Protein 8AST (pdb70)

Radius of gyration: 26.1 Å; Cα contacts (8 Å, |Δi|>4): 1510; chains: 4; bounding box: 71×72×56 Å

Structure (mmCIF, N/CA/C/O backbone):
data_8AST
#
_entry.id   8AST
#
_cell.length_a   82.626
_cell.length_b   84.660
_cell.length_c   68.107
_cell.angle_alpha   90.00
_cell.angle_beta   90.00
_cell.angle_gamma   90.00
#
_symmetry.space_group_name_H-M   'P 21 21 2'
#
loop_
_entity.id
_entity.type
_entity.pdbx_description
1 polymer Agroavidin
2 water water
#
loop_
_atom_site.group_PDB
_atom_site.id
_atom_site.type_symbol
_atom_site.label_atom_id
_atom_site.label_alt_id
_atom_site.label_comp_id
_atom_site.label_asym_id
_atom_site.label_entity_id
_atom_site.label_seq_id
_atom_site.pdbx_PDB_ins_code
_atom_site.Cartn_x
_atom_site.Cartn_y
_atom_site.Cartn_z
_atom_site.occupancy
_atom_site.B_iso_or_equiv
_atom_site.auth_seq_id
_atom_site.auth_comp_id
_atom_site.auth_asym_id
_atom_site.auth_atom_id
_atom_site.pdbx_PDB_model_num
ATOM 1 N N . THR A 1 2 ? -19.543 8.386 -18.252 1.00 46.93 12 THR A N 1
ATOM 2 C CA . THR A 1 2 ? -19.502 9.531 -17.283 1.00 46.95 12 THR A CA 1
ATOM 3 C C . THR A 1 2 ? -18.102 10.180 -17.286 1.00 47.93 12 THR A C 1
ATOM 4 O O . THR A 1 2 ? -17.882 11.104 -18.100 1.00 45.37 12 THR A O 1
ATOM 8 N N . ASP A 1 3 ? -17.197 9.739 -16.404 1.00 45.90 13 ASP A N 1
ATOM 9 C CA . ASP A 1 3 ? -15.785 10.207 -16.349 1.00 40.87 13 ASP A CA 1
ATOM 10 C C . ASP A 1 3 ? -14.898 9.150 -17.038 1.00 41.20 13 ASP A C 1
ATOM 11 O O . ASP A 1 3 ? -15.431 8.088 -17.430 1.00 37.45 13 ASP A O 1
ATOM 16 N N . PHE A 1 4 ? -13.586 9.382 -17.145 1.00 33.55 14 PHE A N 1
ATOM 17 C CA . PHE A 1 4 ? -12.673 8.527 -17.956 1.00 31.36 14 PHE A CA 1
ATOM 18 C C . PHE A 1 4 ? -12.479 7.146 -17.347 1.00 32.78 14 PHE A C 1
ATOM 19 O O . PHE A 1 4 ? -12.293 6.175 -18.113 1.00 29.65 14 PHE A O 1
ATOM 27 N N . ASP A 1 5 ? -12.566 7.036 -16.027 1.00 34.25 15 ASP A N 1
ATOM 28 C CA . ASP A 1 5 ? -12.532 5.735 -15.319 1.00 34.39 15 ASP A CA 1
ATOM 29 C C . ASP A 1 5 ? -13.588 4.822 -15.965 1.00 34.41 15 ASP A C 1
ATOM 30 O O . ASP A 1 5 ? -13.300 3.634 -16.199 1.00 34.53 15 ASP A O 1
ATOM 35 N N . SER A 1 6 ? -14.718 5.387 -16.404 1.00 33.09 16 SER A N 1
ATOM 36 C CA . SER A 1 6 ? -15.840 4.597 -16.959 1.00 32.90 16 SER A CA 1
ATOM 37 C C . SER A 1 6 ? -15.469 4.042 -18.347 1.00 36.05 16 SER A C 1
ATOM 38 O O . SER A 1 6 ? -16.120 3.084 -18.781 1.00 38.06 16 SER A O 1
ATOM 41 N N . LEU A 1 7 ? -14.412 4.551 -18.995 1.00 29.43 17 LEU A N 1
ATOM 42 C CA . LEU A 1 7 ? -13.959 4.066 -20.331 1.00 26.60 17 LEU A CA 1
ATOM 43 C C . LEU A 1 7 ? -12.929 2.927 -20.231 1.00 26.54 17 LEU A C 1
ATOM 44 O O . LEU A 1 7 ? -12.468 2.454 -21.289 1.00 23.66 17 LEU A O 1
ATOM 49 N N A SER A 1 8 ? -12.560 2.474 -19.033 0.50 27.67 18 SER A N 1
ATOM 50 N N B SER A 1 8 ? -12.619 2.459 -19.020 0.50 25.88 18 SER A N 1
ATOM 51 C CA A SER A 1 8 ? -11.538 1.400 -18.900 0.50 29.11 18 SER A CA 1
ATOM 52 C CA B SER A 1 8 ? -11.722 1.291 -18.796 0.50 25.99 18 SER A CA 1
ATOM 53 C C A SER A 1 8 ? -12.035 0.155 -19.634 0.50 28.64 18 SER A C 1
ATOM 54 C C B SER A 1 8 ? -12.126 0.169 -19.748 0.50 26.52 18 SER A C 1
ATOM 55 O O A SER A 1 8 ? -13.192 -0.230 -19.444 0.50 28.45 18 SER A O 1
ATOM 56 O O B SER A 1 8 ? -13.321 -0.131 -19.827 0.50 25.63 18 SER A O 1
ATOM 61 N N . GLY A 1 9 ? -11.169 -0.400 -20.475 1.00 25.61 19 GLY A N 1
ATOM 62 C CA . GLY A 1 9 ? -11.474 -1.538 -21.348 1.00 24.46 19 GLY A CA 1
ATOM 63 C C . GLY A 1 9 ? -12.237 -1.163 -22.586 1.00 22.75 19 GLY A C 1
ATOM 64 O O . GLY A 1 9 ? -12.694 -2.111 -23.242 1.00 26.04 19 GLY A O 1
ATOM 65 N N . THR A 1 10 ? -12.374 0.130 -22.939 1.00 23.97 20 THR A N 1
ATOM 66 C CA . THR A 1 10 ? -13.211 0.526 -24.090 1.00 23.64 20 THR A CA 1
ATOM 67 C C . THR A 1 10 ? -12.378 1.260 -25.118 1.00 20.49 20 THR A C 1
ATOM 68 O O . THR A 1 10 ? -11.298 1.748 -24.805 1.00 20.37 20 THR A O 1
ATOM 72 N N . SER A 1 11 ? -12.882 1.191 -26.338 1.00 22.23 21 SER A N 1
ATOM 73 C CA A SER A 1 11 ? -12.378 1.960 -27.491 0.50 20.66 21 SER A CA 1
ATOM 74 C CA B SER A 1 11 ? -12.379 1.951 -27.501 0.50 22.98 21 SER A CA 1
ATOM 75 C C . SER A 1 11 ? -13.490 2.884 -27.992 1.00 22.19 21 SER A C 1
ATOM 76 O O . SER A 1 11 ? -14.583 2.400 -28.316 1.00 23.46 21 SER A O 1
ATOM 81 N N . THR A 1 12 ? -13.222 4.170 -28.038 1.00 18.87 22 THR A N 1
ATOM 82 C CA . THR A 1 12 ? -14.239 5.178 -28.413 1.00 18.02 22 THR A CA 1
ATOM 83 C C . THR A 1 12 ? -13.673 6.152 -29.431 1.00 18.80 22 THR A C 1
ATOM 84 O O . THR A 1 12 ? -12.448 6.473 -29.368 1.00 19.87 22 THR A O 1
ATOM 88 N N . THR A 1 13 ? -14.552 6.755 -30.210 1.00 16.96 23 THR A N 1
ATOM 89 C CA . THR A 1 13 ? -14.171 7.705 -31.273 1.00 20.11 23 THR A CA 1
ATOM 90 C C . THR A 1 13 ? -14.709 9.084 -30.919 1.00 21.02 23 THR A C 1
ATOM 91 O O . THR A 1 13 ? -15.860 9.153 -30.467 1.00 20.06 23 THR A O 1
ATOM 95 N N . TRP A 1 14 ? -13.907 10.130 -31.166 1.00 18.76 24 TRP A N 1
ATOM 96 C CA . TRP A 1 14 ? -14.190 11.526 -30.811 1.00 17.02 24 TRP A CA 1
ATOM 97 C C . TRP A 1 14 ? -13.829 12.374 -32.017 1.00 20.18 24 TRP A C 1
ATOM 98 O O . TRP A 1 14 ? -12.809 12.092 -32.686 1.00 19.59 24 TRP A O 1
ATOM 109 N N . VAL A 1 15 ? -14.607 13.411 -32.272 1.00 16.33 25 VAL A N 1
ATOM 110 C CA . VAL A 1 15 ? -14.372 14.313 -33.416 1.00 19.98 25 VAL A CA 1
ATOM 111 C C . VAL A 1 15 ? -14.323 15.736 -32.879 1.00 18.91 25 VAL A C 1
ATOM 112 O O . VAL A 1 15 ? -15.218 16.114 -32.102 1.00 18.98 25 VAL A O 1
ATOM 116 N N . ASN A 1 16 ? -13.341 16.530 -33.299 1.00 17.17 26 ASN A N 1
ATOM 117 C CA . ASN A 1 16 ? -13.226 17.927 -32.822 1.00 18.79 26 ASN A CA 1
ATOM 118 C C . ASN A 1 16 ? -13.909 18.892 -33.798 1.00 19.85 26 ASN A C 1
ATOM 119 O O . ASN A 1 16 ? -14.489 18.450 -34.843 1.00 19.56 26 ASN A O 1
ATOM 124 N N . GLU A 1 17 ? -13.864 20.178 -33.469 1.00 21.93 27 GLU A N 1
ATOM 125 C CA . GLU A 1 17 ? -14.642 21.205 -34.206 1.00 23.00 27 GLU A CA 1
ATOM 126 C C . GLU A 1 17 ? -14.056 21.430 -35.600 1.00 26.86 27 GLU A C 1
ATOM 127 O O . GLU A 1 17 ? -14.739 22.104 -36.405 1.00 28.70 27 GLU A O 1
ATOM 133 N N . LEU A 1 18 ? -12.844 20.945 -35.872 1.00 24.17 28 LEU A N 1
ATOM 134 C CA . LEU A 1 18 ? -12.141 21.076 -37.180 1.00 26.22 28 LEU A CA 1
ATOM 135 C C . LEU A 1 18 ? -12.420 19.836 -38.040 1.00 26.10 28 LEU A C 1
ATOM 136 O O . LEU A 1 18 ? -11.895 19.792 -39.179 1.00 29.70 28 LEU A O 1
ATOM 141 N N . GLY A 1 19 ? -13.132 18.847 -37.497 1.00 21.07 29 GLY A N 1
ATOM 142 C CA . GLY A 1 19 ? -13.436 17.561 -38.150 1.00 20.77 29 GLY A CA 1
ATOM 143 C C . GLY A 1 19 ? -12.256 16.601 -38.129 1.00 21.10 29 GLY A C 1
ATOM 144 O O . GLY A 1 19 ? -12.231 15.671 -38.940 1.00 22.27 29 GLY A O 1
ATOM 145 N N . SER A 1 20 ? -11.330 16.773 -37.184 1.00 18.64 30 SER A N 1
ATOM 146 C CA . SER A 1 20 ? -10.235 15.796 -36.981 1.00 18.43 30 SER A CA 1
ATOM 147 C C . SER A 1 20 ? -10.759 14.746 -36.017 1.00 18.15 30 SER A C 1
ATOM 148 O O . SER A 1 20 ? -11.723 15.044 -35.232 1.00 19.93 30 SER A O 1
ATOM 151 N N . VAL A 1 21 ? -10.193 13.554 -36.088 1.00 16.81 31 VAL A N 1
ATOM 152 C CA . VAL A 1 21 ? -10.803 12.387 -35.410 1.00 18.26 31 VAL A CA 1
ATOM 153 C C . VAL A 1 21 ? -9.744 11.735 -34.551 1.00 17.71 31 VAL A C 1
ATOM 154 O O . VAL A 1 21 ? -8.598 11.602 -34.985 1.00 21.07 31 VAL A O 1
ATOM 158 N N . MET A 1 22 ? -10.139 11.261 -33.401 1.00 17.31 32 MET A N 1
ATOM 159 C CA . MET A 1 22 ? -9.277 10.341 -32.642 1.00 17.24 32 MET A CA 1
ATOM 160 C C . MET A 1 22 ? -10.063 9.167 -32.103 1.00 17.79 32 MET A C 1
ATOM 161 O O . MET A 1 22 ? -11.258 9.245 -31.800 1.00 19.37 32 MET A O 1
ATOM 166 N N . THR A 1 23 ? -9.356 8.065 -31.948 1.00 18.84 33 THR A N 1
ATOM 167 C CA . THR A 1 23 ? -9.883 6.859 -31.303 1.00 19.47 33 THR A CA 1
ATOM 168 C C . THR A 1 23 ? -9.044 6.632 -30.083 1.00 22.82 33 THR A C 1
ATOM 169 O O . THR A 1 23 ? -7.805 6.649 -30.237 1.00 26.72 33 THR A O 1
ATOM 173 N N . ILE A 1 24 ? -9.683 6.520 -28.937 1.00 19.45 34 ILE A N 1
ATOM 174 C CA . ILE A 1 24 ? -8.879 6.296 -27.711 1.00 22.61 34 ILE A CA 1
ATOM 175 C C . ILE A 1 24 ? -9.299 4.981 -27.082 1.00 21.94 34 ILE A C 1
ATOM 176 O O . ILE A 1 24 ? -10.514 4.715 -26.923 1.00 19.80 34 ILE A O 1
ATOM 181 N N . ASP A 1 25 ? -8.286 4.195 -26.718 1.00 21.56 35 ASP A N 1
ATOM 182 C CA . ASP A 1 25 ? -8.396 2.890 -26.044 1.00 23.30 35 ASP A CA 1
ATOM 183 C C . ASP A 1 25 ? -7.886 3.169 -24.635 1.00 20.49 35 ASP A C 1
ATOM 184 O O . ASP A 1 25 ? -6.726 3.635 -24.489 1.00 18.99 35 ASP A O 1
ATOM 189 N N . VAL A 1 26 ? -8.711 3.014 -23.621 1.00 19.57 36 VAL A N 1
ATOM 190 C CA . VAL A 1 26 ? -8.296 3.226 -22.209 1.00 20.71 36 VAL A CA 1
ATOM 191 C C . VAL A 1 26 ? -8.107 1.845 -21.576 1.00 22.28 36 VAL A C 1
ATOM 192 O O . VAL A 1 26 ? -9.050 1.016 -21.611 1.00 22.78 36 VAL A O 1
ATOM 196 N N . ASP A 1 27 ? -6.919 1.563 -21.074 1.00 19.52 37 ASP A N 1
ATOM 197 C CA . ASP A 1 27 ? -6.635 0.228 -20.479 1.00 20.98 37 ASP A CA 1
ATOM 198 C C . ASP A 1 27 ? -7.091 0.263 -19.027 1.00 21.33 37 ASP A C 1
ATOM 199 O O . ASP A 1 27 ? -7.732 1.256 -18.545 1.00 22.36 37 ASP A O 1
ATOM 204 N N . ARG A 1 28 ? -6.904 -0.855 -18.354 1.00 20.18 38 ARG A N 1
ATOM 205 C CA . ARG A 1 28 ? -7.521 -1.062 -17.039 1.00 22.98 38 ARG A CA 1
ATOM 206 C C . ARG A 1 28 ? -6.875 -0.156 -15.981 1.00 21.86 38 ARG A C 1
ATOM 207 O O . ARG A 1 28 ? -7.502 0.045 -14.924 1.00 25.94 38 ARG A O 1
ATOM 215 N N . LYS A 1 29 ? -5.708 0.411 -16.274 1.00 24.01 39 LYS A N 1
ATOM 216 C CA . LYS A 1 29 ? -4.938 1.288 -15.354 1.00 23.69 39 LYS A CA 1
ATOM 217 C C . LYS A 1 29 ? -5.012 2.759 -15.811 1.00 20.93 39 LYS A C 1
ATOM 218 O O . LYS A 1 29 ? -4.275 3.548 -15.260 1.00 22.72 39 LYS A O 1
ATOM 224 N N . GLY A 1 30 ? -5.796 3.091 -16.832 1.00 19.07 40 GLY A N 1
ATOM 225 C CA . GLY A 1 30 ? -5.954 4.468 -17.341 1.00 19.60 40 GLY A CA 1
ATOM 226 C C . GLY A 1 30 ? -4.942 4.843 -18.409 1.00 20.65 40 GLY A C 1
ATOM 227 O O . GLY A 1 30 ? -4.912 6.019 -18.814 1.00 19.10 40 GLY A O 1
ATOM 228 N N . GLY A 1 31 ? -4.075 3.917 -18.835 1.00 19.76 41 GLY A N 1
ATOM 229 C CA . GLY A 1 31 ? -3.252 4.188 -20.022 1.00 17.73 41 GLY A CA 1
ATOM 230 C C . GLY A 1 31 ? -4.107 4.422 -21.239 1.00 18.03 41 GLY A C 1
ATOM 231 O O . GLY A 1 31 ? -5.124 3.706 -21.455 1.00 18.89 41 GLY A O 1
ATOM 232 N N . VAL A 1 32 ? -3.671 5.363 -22.056 1.00 16.35 42 VAL A N 1
ATOM 233 C CA . VAL A 1 32 ? -4.438 5.745 -23.270 1.00 17.34 42 VAL A CA 1
ATOM 234 C C . VAL A 1 32 ? -3.539 5.444 -24.454 1.00 15.01 42 VAL A C 1
ATOM 235 O O . VAL A 1 32 ? -2.365 5.897 -24.446 1.00 16.79 42 VAL A O 1
ATOM 239 N N . THR A 1 33 ? -4.085 4.717 -25.419 1.00 16.01 43 THR A N 1
ATOM 240 C CA . THR A 1 33 ? -3.455 4.536 -26.745 1.00 16.48 43 THR A CA 1
ATOM 241 C C . THR A 1 33 ? -4.542 4.747 -27.794 1.00 18.41 43 THR A C 1
ATOM 242 O O . THR A 1 33 ? -5.710 4.853 -27.422 1.00 19.23 43 THR A O 1
ATOM 246 N N . GLY A 1 34 ? -4.151 4.906 -29.030 1.00 17.15 44 GLY A N 1
ATOM 247 C CA . GLY A 1 34 ? -5.119 4.985 -30.131 1.00 16.83 44 GLY A CA 1
ATOM 248 C C . GLY A 1 34 ? -4.482 5.719 -31.286 1.00 16.13 44 GLY A C 1
ATOM 249 O O . GLY A 1 34 ? -3.228 5.695 -31.428 1.00 15.65 44 GLY A O 1
ATOM 250 N N . TYR A 1 35 ? -5.321 6.320 -32.107 1.00 15.81 45 TYR A N 1
ATOM 251 C CA . TYR A 1 35 ? -4.887 6.987 -33.336 1.00 15.44 45 TYR A CA 1
ATOM 252 C C . TYR A 1 35 ? -5.543 8.351 -33.437 1.00 14.57 45 TYR A C 1
ATOM 253 O O . TYR A 1 35 ? -6.724 8.531 -33.020 1.00 17.29 45 TYR A O 1
ATOM 262 N N . TYR A 1 36 ? -4.840 9.262 -34.074 1.00 13.30 46 TYR A N 1
ATOM 263 C CA . TYR A 1 36 ? -5.332 10.622 -34.391 1.00 14.40 46 TYR A CA 1
ATOM 264 C C . TYR A 1 36 ? -5.235 10.812 -35.895 1.00 15.08 46 TYR A C 1
ATOM 265 O O . TYR A 1 36 ? -4.245 10.347 -36.501 1.00 14.66 46 TYR A O 1
ATOM 274 N N . VAL A 1 37 ? -6.264 11.388 -36.483 1.00 15.57 47 VAL A N 1
ATOM 275 C CA . VAL A 1 37 ? -6.284 11.704 -37.936 1.00 16.67 47 VAL A CA 1
ATOM 276 C C . VAL A 1 37 ? -6.548 13.198 -38.076 1.00 19.61 47 VAL A C 1
ATOM 277 O O . VAL A 1 37 ? -7.608 13.670 -37.658 1.00 17.64 47 VAL A O 1
ATOM 281 N N . ASN A 1 38 ? -5.565 13.937 -38.565 1.00 18.77 48 ASN A N 1
ATOM 282 C CA . ASN A 1 38 ? -5.658 15.373 -38.868 1.00 21.32 48 ASN A CA 1
ATOM 283 C C . ASN A 1 38 ? -6.414 15.485 -40.195 1.00 21.88 48 ASN A C 1
ATOM 284 O O . ASN A 1 38 ? -5.942 14.940 -41.212 1.00 20.95 48 ASN A O 1
ATOM 289 N N . ASN A 1 39 ? -7.593 16.117 -40.168 1.00 25.59 49 ASN A N 1
ATOM 290 C CA . ASN A 1 39 ? -8.386 16.320 -41.402 1.00 28.87 49 ASN A CA 1
ATOM 291 C C . ASN A 1 39 ? -8.408 17.809 -41.792 1.00 36.12 49 ASN A C 1
ATOM 292 O O . ASN A 1 39 ? -9.085 18.106 -42.804 1.00 38.29 49 ASN A O 1
ATOM 297 N N . ALA A 1 40 ? -7.723 18.694 -41.051 1.00 38.82 50 ALA A N 1
ATOM 298 C CA . ALA A 1 40 ? -7.839 20.177 -41.198 1.00 43.76 50 ALA A CA 1
ATOM 299 C C . ALA A 1 40 ? -7.410 20.633 -42.600 1.00 44.57 50 ALA A C 1
ATOM 300 O O . ALA A 1 40 ? -6.415 20.080 -43.134 1.00 48.24 50 ALA A O 1
ATOM 302 N N . GLY A 1 42 ? -5.859 22.237 -45.484 1.00 38.08 52 GLY A N 1
ATOM 303 C CA . GLY A 1 42 ? -5.179 23.236 -44.636 1.00 44.50 52 GLY A CA 1
ATOM 304 C C . GLY A 1 42 ? -3.717 22.878 -44.384 1.00 47.47 52 GLY A C 1
ATOM 305 O O . GLY A 1 42 ? -2.831 23.696 -44.724 1.00 53.41 52 GLY A O 1
ATOM 306 N N . THR A 1 43 ? -3.466 21.674 -43.855 1.00 47.09 53 THR A N 1
ATOM 307 C CA . THR A 1 43 ? -2.260 21.292 -43.062 1.00 38.34 53 THR A CA 1
ATOM 308 C C . THR A 1 43 ? -1.506 20.133 -43.735 1.00 36.74 53 THR A C 1
ATOM 309 O O . THR A 1 43 ? -2.054 19.511 -44.660 1.00 35.62 53 THR A O 1
ATOM 313 N N . GLY A 1 44 ? -0.270 19.854 -43.295 1.00 32.93 54 GLY A N 1
ATOM 314 C CA . GLY A 1 44 ? 0.459 18.624 -43.650 1.00 29.89 54 GLY A CA 1
ATOM 315 C C . GLY A 1 44 ? -0.018 17.447 -42.792 1.00 25.08 54 GLY A C 1
ATOM 316 O O . GLY A 1 44 ? -0.716 17.692 -41.817 1.00 25.14 54 GLY A O 1
ATOM 317 N N . CYS A 1 45 ? 0.395 16.231 -43.115 1.00 24.30 55 CYS A N 1
ATOM 318 C CA . CYS A 1 45 ? 0.154 15.015 -42.297 1.00 23.24 55 CYS A CA 1
ATOM 319 C C . CYS A 1 45 ? -1.358 14.817 -42.128 1.00 25.57 55 CYS A C 1
ATOM 320 O O . CYS A 1 45 ? -1.866 14.610 -41.010 1.00 21.72 55 CYS A O 1
ATOM 323 N N . ARG A 1 46 ? -2.066 14.864 -43.251 1.00 28.77 56 ARG A N 1
ATOM 324 C CA . ARG A 1 46 ? -3.544 14.945 -43.269 1.00 29.32 56 ARG A CA 1
ATOM 325 C C . ARG A 1 46 ? -4.085 13.641 -43.829 1.00 27.51 56 ARG A C 1
ATOM 326 O O . ARG A 1 46 ? -3.488 13.084 -44.780 1.00 26.76 56 ARG A O 1
ATOM 334 N N . GLY A 1 47 ? -5.114 13.093 -43.184 1.00 25.19 57 GLY A N 1
ATOM 335 C CA . GLY A 1 47 ? -5.825 11.879 -43.642 1.00 25.65 57 GLY A CA 1
ATOM 336 C C . GLY A 1 47 ? -5.105 10.574 -43.365 1.00 24.46 57 GLY A C 1
ATOM 337 O O . GLY A 1 47 ? -5.453 9.564 -43.990 1.00 28.82 57 GLY A O 1
ATOM 338 N N . LEU A 1 48 ? -4.076 10.565 -42.514 1.00 20.08 58 LEU A N 1
ATOM 339 C CA . LEU A 1 48 ? -3.302 9.349 -42.197 1.00 22.48 58 LEU A CA 1
ATOM 340 C C . LEU A 1 48 ? -3.361 9.167 -40.696 1.00 18.77 58 LEU A C 1
ATOM 341 O O . LEU A 1 48 ? -3.122 10.120 -39.953 1.00 18.52 58 LEU A O 1
ATOM 346 N N . PRO A 1 49 ? -3.596 7.963 -40.181 1.00 18.86 59 PRO A N 1
ATOM 347 C CA . PRO A 1 49 ? -3.483 7.784 -38.734 1.00 18.40 59 PRO A CA 1
ATOM 348 C C . PRO A 1 49 ? -2.058 8.044 -38.209 1.00 18.82 59 PRO A C 1
ATOM 349 O O . PRO A 1 49 ? -1.098 7.555 -38.820 1.00 18.80 59 PRO A O 1
ATOM 353 N N . TYR A 1 50 ? -1.982 8.762 -37.088 1.00 15.89 60 TYR A N 1
ATOM 354 C CA . TYR A 1 50 ? -0.775 8.878 -36.231 1.00 16.69 60 TYR A CA 1
ATOM 355 C C . TYR A 1 50 ? -1.095 8.255 -34.879 1.00 16.24 60 TYR A C 1
ATOM 356 O O . TYR A 1 50 ? -2.174 8.356 -34.354 1.00 15.65 60 TYR A O 1
ATOM 365 N N . ASP A 1 51 ? -0.129 7.590 -34.289 1.00 16.71 61 ASP A N 1
ATOM 366 C CA . ASP A 1 51 ? -0.321 7.036 -32.944 1.00 17.06 61 ASP A CA 1
ATOM 367 C C . ASP A 1 51 ? -0.446 8.176 -31.933 1.00 16.05 61 ASP A C 1
ATOM 368 O O . ASP A 1 51 ? 0.293 9.218 -31.999 1.00 16.69 61 ASP A O 1
ATOM 373 N N . LEU A 1 52 ? -1.324 7.958 -30.989 1.00 16.92 62 LEU A N 1
ATOM 374 C CA . LEU A 1 52 ? -1.458 8.845 -29.822 1.00 16.16 62 LEU A CA 1
ATOM 375 C C . LEU A 1 52 ? -1.286 8.020 -28.576 1.00 16.58 62 LEU A C 1
ATOM 376 O O . LEU A 1 52 ? -1.630 6.820 -28.547 1.00 16.87 62 LEU A O 1
ATOM 381 N N . SER A 1 53 ? -0.738 8.665 -27.567 1.00 16.43 63 SER A N 1
ATOM 382 C CA . SER A 1 53 ? -0.572 7.995 -26.270 1.00 17.03 63 SER A CA 1
ATOM 383 C C . SER A 1 53 ? -0.754 9.000 -25.123 1.00 16.24 63 SER A C 1
ATOM 384 O O . SER A 1 53 ? -0.538 10.206 -25.295 1.00 16.54 63 SER A O 1
ATOM 387 N N . GLY A 1 54 ? -1.151 8.492 -23.961 1.00 15.47 64 GLY A N 1
ATOM 388 C CA . GLY A 1 54 ? -1.357 9.374 -22.817 1.00 17.12 64 GLY A CA 1
ATOM 389 C C . GLY A 1 54 ? -1.915 8.617 -21.648 1.00 16.24 64 GLY A C 1
ATOM 390 O O . GLY A 1 54 ? -1.634 7.435 -21.519 1.00 14.97 64 GLY A O 1
ATOM 391 N N . HIS A 1 55 ? -2.706 9.290 -20.827 1.00 15.97 65 HIS A N 1
ATOM 392 C CA . HIS A 1 55 ? -3.270 8.689 -19.619 1.00 16.70 65 HIS A CA 1
ATOM 393 C C . HIS A 1 55 ? -4.487 9.488 -19.188 1.00 17.03 65 HIS A C 1
ATOM 394 O O . HIS A 1 55 ? -4.588 10.618 -19.532 1.00 15.93 65 HIS A O 1
ATOM 401 N N . ALA A 1 56 ? -5.407 8.821 -18.513 1.00 16.76 66 ALA A N 1
ATOM 402 C CA . ALA A 1 56 ? -6.697 9.405 -18.100 1.00 17.87 66 ALA A CA 1
ATOM 403 C C . ALA A 1 56 ? -6.973 8.914 -16.684 1.00 20.13 66 ALA A C 1
ATOM 404 O O . ALA A 1 56 ? -6.669 7.777 -16.337 1.00 18.98 66 ALA A O 1
ATOM 406 N N . HIS A 1 57 ? -7.579 9.765 -15.890 1.00 17.68 67 HIS A N 1
ATOM 407 C CA . HIS A 1 57 ? -7.954 9.389 -14.510 1.00 18.83 67 HIS A CA 1
ATOM 408 C C . HIS A 1 57 ? -9.065 10.342 -14.087 1.00 19.13 67 HIS A C 1
ATOM 409 O O . HIS A 1 57 ? -8.911 11.577 -14.261 1.00 17.14 67 HIS A O 1
ATOM 416 N N . GLY A 1 58 ? -10.127 9.793 -13.499 1.00 20.19 68 GLY A N 1
ATOM 417 C CA . GLY A 1 58 ? -11.208 10.675 -13.031 1.00 20.73 68 GLY A CA 1
ATOM 418 C C . GLY A 1 58 ? -11.771 11.461 -14.203 1.00 22.55 68 GLY A C 1
ATOM 419 O O . GLY A 1 58 ? -12.164 10.826 -15.173 1.00 22.24 68 GLY A O 1
ATOM 420 N N . SER A 1 59 ? -11.797 12.788 -14.137 1.00 20.92 69 SER A N 1
ATOM 421 C CA . SER A 1 59 ? -12.445 13.589 -15.208 1.00 22.37 69 SER A CA 1
ATOM 422 C C . SER A 1 59 ? -11.371 14.228 -16.086 1.00 19.80 69 SER A C 1
ATOM 423 O O . SER A 1 59 ? -11.747 15.090 -16.903 1.00 20.41 69 SER A O 1
ATOM 426 N N . THR A 1 60 ? -10.088 13.837 -15.969 1.00 19.07 70 THR A N 1
ATOM 427 C CA . THR A 1 60 ? -9.063 14.538 -16.787 1.00 17.46 70 THR A CA 1
ATOM 428 C C . THR A 1 60 ? -8.251 13.519 -17.593 1.00 17.62 70 THR A C 1
ATOM 429 O O . THR A 1 60 ? -8.225 12.316 -17.272 1.00 17.00 70 THR A O 1
ATOM 433 N N . ILE A 1 61 ? -7.748 14.037 -18.693 1.00 17.39 71 ILE A N 1
ATOM 434 C CA . ILE A 1 61 ? -6.984 13.208 -19.670 1.00 17.04 71 ILE A CA 1
ATOM 435 C C . ILE A 1 61 ? -5.857 14.048 -20.231 1.00 15.80 71 ILE A C 1
ATOM 436 O O . ILE A 1 61 ? -5.998 15.257 -20.374 1.00 16.53 71 ILE A O 1
ATOM 441 N N . ALA A 1 62 ? -4.756 13.415 -20.628 1.00 16.07 72 ALA A N 1
ATOM 442 C CA . ALA A 1 62 ? -3.676 14.115 -21.341 1.00 16.08 72 ALA A CA 1
ATOM 443 C C . ALA A 1 62 ? -3.128 13.155 -22.368 1.00 15.98 72 ALA A C 1
ATOM 444 O O . ALA A 1 62 ? -2.996 11.958 -22.045 1.00 17.75 72 ALA A O 1
ATOM 446 N N . PHE A 1 63 ? -2.852 13.644 -23.562 1.00 15.38 73 PHE A N 1
ATOM 447 C CA . PHE A 1 63 ? -2.381 12.727 -24.618 1.00 15.43 73 PHE A CA 1
ATOM 448 C C . PHE A 1 63 ? -1.597 13.542 -25.613 1.00 15.22 73 PHE A C 1
ATOM 449 O O . PHE A 1 63 ? -1.673 14.777 -25.664 1.00 16.70 73 PHE A O 1
ATOM 457 N N A SER A 1 64 ? -0.809 12.855 -26.421 0.50 14.66 74 SER A N 1
ATOM 458 N N B SER A 1 64 ? -0.800 12.829 -26.409 0.50 16.40 74 SER A N 1
ATOM 459 C CA A SER A 1 64 ? 0.030 13.561 -27.407 0.50 14.65 74 SER A CA 1
ATOM 460 C CA B SER A 1 64 ? 0.236 13.413 -27.296 0.50 17.50 74 SER A CA 1
ATOM 461 C C A SER A 1 64 ? 0.192 12.742 -28.670 0.50 15.39 74 SER A C 1
ATOM 462 C C B SER A 1 64 ? 0.219 12.723 -28.660 0.50 16.96 74 SER A C 1
ATOM 463 O O A SER A 1 64 ? 0.020 11.519 -28.642 0.50 15.29 74 SER A O 1
ATOM 464 O O B SER A 1 64 ? -0.097 11.531 -28.713 0.50 16.50 74 SER A O 1
ATOM 469 N N . VAL A 1 65 ? 0.576 13.465 -29.711 1.00 16.10 75 VAL A N 1
ATOM 470 C CA . VAL A 1 65 ? 0.834 12.905 -31.042 1.00 16.45 75 VAL A CA 1
ATOM 471 C C . VAL A 1 65 ? 2.131 13.521 -31.536 1.00 16.63 75 VAL A C 1
ATOM 472 O O . VAL A 1 65 ? 2.212 14.778 -31.566 1.00 17.94 75 VAL A O 1
ATOM 476 N N . VAL A 1 66 ? 3.080 12.670 -31.969 1.00 14.60 76 VAL A N 1
ATOM 477 C CA . VAL A 1 66 ? 4.274 13.163 -32.697 1.00 16.06 76 VAL A CA 1
ATOM 478 C C . VAL A 1 66 ? 3.971 12.918 -34.170 1.00 15.96 76 VAL A C 1
ATOM 479 O O . VAL A 1 66 ? 3.483 11.838 -34.465 1.00 15.67 76 VAL A O 1
ATOM 483 N N . TRP A 1 67 ? 4.077 13.939 -35.010 1.00 15.69 77 TRP A N 1
ATOM 484 C CA . TRP A 1 67 ? 3.579 13.881 -36.398 1.00 15.74 77 TRP A CA 1
ATOM 485 C C . TRP A 1 67 ? 4.613 13.223 -37.315 1.00 16.88 77 TRP A C 1
ATOM 486 O O . TRP A 1 67 ? 5.105 13.874 -38.238 1.00 18.06 77 TRP A O 1
ATOM 497 N N . SER A 1 68 ? 4.937 11.995 -36.996 1.00 16.89 78 SER A N 1
ATOM 498 C CA . SER A 1 68 ? 5.791 11.105 -37.831 1.00 17.85 78 SER A CA 1
ATOM 499 C C . SER A 1 68 ? 5.245 9.698 -37.683 1.00 16.86 78 SER A C 1
ATOM 500 O O . SER A 1 68 ? 5.181 9.190 -36.548 1.00 21.09 78 SER A O 1
ATOM 503 N N . ASN A 1 69 ? 4.861 9.050 -38.769 1.00 17.41 79 ASN A N 1
ATOM 504 C CA . ASN A 1 69 ? 4.246 7.711 -38.688 1.00 18.67 79 ASN A CA 1
ATOM 505 C C . ASN A 1 69 ? 4.930 6.760 -39.679 1.00 17.54 79 ASN A C 1
ATOM 506 O O . ASN A 1 69 ? 4.356 5.717 -39.955 1.00 20.04 79 ASN A O 1
ATOM 511 N N . GLY A 1 70 ? 6.074 7.170 -40.208 1.00 19.33 80 GLY A N 1
ATOM 512 C CA . GLY A 1 70 ? 6.808 6.378 -41.210 1.00 20.12 80 GLY A CA 1
ATOM 513 C C . GLY A 1 70 ? 6.280 6.547 -42.617 1.00 21.02 80 GLY A C 1
ATOM 514 O O . GLY A 1 70 ? 6.896 5.984 -43.540 1.00 20.01 80 GLY A O 1
ATOM 515 N N . ILE A 1 71 ? 5.251 7.379 -42.808 1.00 20.26 81 ILE A N 1
ATOM 516 C CA . ILE A 1 71 ? 4.679 7.766 -44.125 1.00 21.97 81 ILE A CA 1
ATOM 517 C C . ILE A 1 71 ? 4.883 9.258 -44.368 1.00 24.20 81 ILE A C 1
ATOM 518 O O . ILE A 1 71 ? 5.384 9.616 -45.450 1.00 26.69 81 ILE A O 1
ATOM 523 N N . ALA A 1 72 ? 4.411 10.141 -43.463 1.00 20.32 82 ALA A N 1
ATOM 524 C CA . ALA A 1 72 ? 4.632 11.589 -43.609 1.00 20.03 82 ALA A CA 1
ATOM 525 C C . ALA A 1 72 ? 5.100 12.133 -42.257 1.00 21.24 82 ALA A C 1
ATOM 526 O O . ALA A 1 72 ? 4.497 11.794 -41.250 1.00 20.39 82 ALA A O 1
ATOM 528 N N . ASP A 1 73 ? 6.088 13.004 -42.294 1.00 20.29 83 ASP A N 1
ATOM 529 C CA . ASP A 1 73 ? 6.720 13.648 -41.127 1.00 19.97 83 ASP A CA 1
ATOM 530 C C . ASP A 1 73 ? 6.486 15.146 -41.246 1.00 21.52 83 ASP A C 1
ATOM 531 O O . ASP A 1 73 ? 6.931 15.765 -42.231 1.00 22.77 83 ASP A O 1
ATOM 536 N N . CYS A 1 74 ? 5.816 15.753 -40.279 1.00 21.31 84 CYS A N 1
ATOM 537 C CA . CYS A 1 74 ? 5.590 17.209 -40.278 1.00 21.89 84 CYS A CA 1
ATOM 538 C C . CYS A 1 74 ? 6.511 17.889 -39.247 1.00 20.74 84 CYS A C 1
ATOM 539 O O . CYS A 1 74 ? 6.254 19.065 -38.982 1.00 22.36 84 CYS A O 1
ATOM 542 N N . ARG A 1 75 ? 7.506 17.183 -38.719 1.00 20.88 85 ARG A N 1
ATOM 543 C CA . ARG A 1 75 ? 8.555 17.780 -37.844 1.00 22.28 85 ARG A CA 1
ATOM 544 C C . ARG A 1 75 ? 7.858 18.556 -36.721 1.00 22.02 85 ARG A C 1
ATOM 545 O O . ARG A 1 75 ? 8.204 19.736 -36.414 1.00 20.73 85 ARG A O 1
ATOM 553 N N . SER A 1 76 ? 6.890 17.929 -36.084 1.00 19.06 86 SER A N 1
ATOM 554 C CA . SER A 1 76 ? 6.081 18.598 -35.060 1.00 20.11 86 SER A CA 1
ATOM 555 C C . SER A 1 76 ? 5.519 17.572 -34.073 1.00 18.43 86 SER A C 1
ATOM 556 O O . SER A 1 76 ? 5.529 16.363 -34.360 1.00 18.30 86 SER A O 1
ATOM 559 N N . ALA A 1 77 ? 5.037 18.080 -32.947 1.00 17.85 87 ALA A N 1
ATOM 560 C CA . ALA A 1 77 ? 4.404 17.302 -31.874 1.00 17.00 87 ALA A CA 1
ATOM 561 C C . ALA A 1 77 ? 3.294 18.136 -31.261 1.00 16.74 87 ALA A C 1
ATOM 562 O O . ALA A 1 77 ? 3.443 19.354 -31.061 1.00 18.09 87 ALA A O 1
ATOM 564 N N . THR A 1 78 ? 2.176 17.508 -30.992 1.00 15.66 88 THR A N 1
ATOM 565 C CA . THR A 1 78 ? 1.058 18.194 -30.340 1.00 15.58 88 THR A CA 1
ATOM 566 C C . THR A 1 78 ? 0.709 17.465 -29.074 1.00 16.07 88 THR A C 1
ATOM 567 O O . THR A 1 78 ? 0.631 16.239 -29.057 1.00 16.28 88 THR A O 1
ATOM 571 N N A SER A 1 79 ? 0.454 18.220 -28.012 0.50 15.77 89 SER A N 1
ATOM 572 N N B SER A 1 79 ? 0.385 18.222 -28.024 0.50 16.94 89 SER A N 1
ATOM 573 C CA A SER A 1 79 ? -0.039 17.653 -26.748 0.50 15.99 89 SER A CA 1
ATOM 574 C CA B SER A 1 79 ? 0.015 17.680 -26.701 0.50 18.14 89 SER A CA 1
ATOM 575 C C A SER A 1 79 ? -1.373 18.322 -26.422 0.50 15.05 89 SER A C 1
ATOM 576 C C B SER A 1 79 ? -1.278 18.345 -26.229 0.50 16.70 89 SER A C 1
ATOM 577 O O A SER A 1 79 ? -1.586 19.492 -26.803 0.50 15.46 89 SER A O 1
ATOM 578 O O B SER A 1 79 ? -1.319 19.580 -26.211 0.50 19.59 89 SER A O 1
ATOM 583 N N . TRP A 1 80 ? -2.266 17.533 -25.845 1.00 15.45 90 TRP A N 1
ATOM 584 C CA . TRP A 1 80 ? -3.566 17.979 -25.333 1.00 15.10 90 TRP A CA 1
ATOM 585 C C . TRP A 1 80 ? -3.709 17.616 -23.872 1.00 14.92 90 TRP A C 1
ATOM 586 O O . TRP A 1 80 ? -3.280 16.546 -23.423 1.00 15.24 90 TRP A O 1
ATOM 597 N N . ALA A 1 81 ? -4.370 18.509 -23.119 1.00 14.79 91 ALA A N 1
ATOM 598 C CA . ALA A 1 81 ? -4.823 18.167 -21.759 1.00 15.00 91 ALA A CA 1
ATOM 599 C C . ALA A 1 81 ? -6.268 18.634 -21.668 1.00 16.77 91 ALA A C 1
ATOM 600 O O . ALA A 1 81 ? -6.577 19.715 -22.207 1.00 17.20 91 ALA A O 1
ATOM 602 N N . GLY A 1 82 ? -7.120 17.830 -21.066 1.00 16.68 92 GLY A N 1
ATOM 603 C CA . GLY A 1 82 ? -8.541 18.209 -21.042 1.00 19.22 92 GLY A CA 1
ATOM 604 C C . GLY A 1 82 ? -9.334 17.559 -19.949 1.00 17.43 92 GLY A C 1
ATOM 605 O O . GLY A 1 82 ? -8.797 16.756 -19.158 1.00 17.02 92 GLY A O 1
ATOM 606 N N . TYR A 1 83 ? -10.599 17.966 -19.867 1.00 18.01 93 TYR A N 1
ATOM 607 C CA . TYR A 1 83 ? -11.560 17.464 -18.883 1.00 19.83 93 TYR A CA 1
ATOM 608 C C . TYR A 1 83 ? -12.803 17.035 -19.654 1.00 17.28 93 TYR A C 1
ATOM 609 O O . TYR A 1 83 ? -13.170 17.624 -20.665 1.00 17.43 93 TYR A O 1
ATOM 618 N N . ALA A 1 84 ? -13.471 16.039 -19.113 1.00 17.03 94 ALA A N 1
ATOM 619 C CA . ALA A 1 84 ? -14.748 15.510 -19.621 1.00 19.05 94 ALA A CA 1
ATOM 620 C C . ALA A 1 84 ? -15.858 16.436 -19.127 1.00 20.73 94 ALA A C 1
ATOM 621 O O . ALA A 1 84 ? -15.788 16.863 -17.970 1.00 24.11 94 ALA A O 1
ATOM 623 N N . ARG A 1 85 ? -16.792 16.756 -19.992 1.00 21.77 95 ARG A N 1
ATOM 624 C CA . ARG A 1 85 ? -17.932 17.625 -19.603 1.00 26.25 95 ARG A CA 1
ATOM 625 C C . ARG A 1 85 ? -19.192 16.970 -20.144 1.00 26.60 95 ARG A C 1
ATOM 6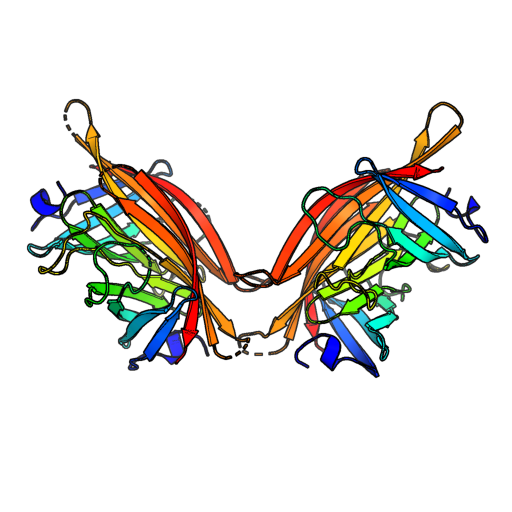26 O O . ARG A 1 85 ? -19.187 16.489 -21.266 1.00 25.13 95 ARG A O 1
ATOM 634 N N . LYS A 1 86 ? -20.236 16.912 -19.327 1.00 30.74 96 LYS A N 1
ATOM 635 C CA . LYS A 1 86 ? -21.588 16.512 -19.793 1.00 35.37 96 LYS A CA 1
ATOM 636 C C . LYS A 1 86 ? -22.288 17.792 -20.266 1.00 32.88 96 LYS A C 1
ATOM 637 O O . LYS A 1 86 ? -22.107 18.818 -19.594 1.00 31.87 96 LYS A O 1
ATOM 643 N N . THR A 1 87 ? -23.034 17.745 -21.367 1.00 35.07 97 THR A N 1
ATOM 644 C CA . THR A 1 87 ? -23.624 18.959 -22.010 1.00 40.31 97 THR A CA 1
ATOM 645 C C . THR A 1 87 ? -25.113 19.053 -21.661 1.00 43.42 97 THR A C 1
ATOM 646 O O . THR A 1 87 ? -25.693 17.957 -21.654 1.00 42.40 97 THR A O 1
ATOM 650 N N . GLY A 1 91 ? -25.038 14.523 -24.269 1.00 43.63 101 GLY A N 1
ATOM 651 C CA . GLY A 1 91 ? -23.718 14.496 -24.932 1.00 43.47 101 GLY A CA 1
ATOM 652 C C . GLY A 1 91 ? -22.574 14.508 -23.928 1.00 43.54 101 GLY A C 1
ATOM 653 O O . GLY A 1 91 ? -22.751 15.022 -22.802 1.00 42.04 101 GLY A O 1
ATOM 654 N N . VAL A 1 92 ? -21.435 13.923 -24.301 1.00 39.80 102 VAL A N 1
ATOM 655 C CA . VAL A 1 92 ? -20.181 14.016 -23.500 1.00 37.55 102 VAL A CA 1
ATOM 656 C C . VAL A 1 92 ? -19.079 14.510 -24.430 1.00 28.12 102 VAL A C 1
ATOM 657 O O . VAL A 1 92 ? -19.010 14.118 -25.625 1.00 27.97 102 VAL A O 1
ATOM 661 N N . GLN A 1 93 ? -18.345 15.473 -23.912 1.00 24.42 103 GLN A N 1
ATOM 662 C CA . GLN A 1 93 ? -17.318 16.196 -24.666 1.00 23.80 103 GLN A CA 1
ATOM 663 C C . GLN A 1 93 ? -16.066 16.187 -23.809 1.00 21.33 103 GLN A C 1
ATOM 664 O O . GLN A 1 93 ? -16.136 16.010 -22.612 1.00 21.12 103 GLN A O 1
ATOM 670 N N . ILE A 1 94 ? -14.939 16.237 -24.486 1.00 19.87 104 ILE A N 1
ATOM 671 C CA . ILE A 1 94 ? -13.640 16.519 -23.862 1.00 18.16 104 ILE A CA 1
ATOM 672 C C . ILE A 1 94 ? -13.196 17.905 -24.315 1.00 18.38 104 ILE A C 1
ATOM 673 O O . ILE A 1 94 ? -13.052 18.143 -25.520 1.00 18.35 104 ILE A O 1
ATOM 678 N N . VAL A 1 95 ? -13.086 18.825 -23.359 1.00 18.15 105 VAL A N 1
ATOM 679 C CA . VAL A 1 95 ? -12.608 20.210 -23.551 1.00 17.83 105 VAL A CA 1
ATOM 680 C C . VAL A 1 95 ? -11.110 20.190 -23.326 1.00 18.43 105 VAL A C 1
ATOM 681 O O . VAL A 1 95 ? -10.689 19.790 -22.244 1.00 18.22 105 VAL A O 1
ATOM 685 N N . THR A 1 96 ? -10.350 20.527 -24.365 1.00 17.63 106 THR A N 1
ATOM 686 C CA . THR A 1 96 ? -8.874 20.404 -24.309 1.00 19.41 106 THR A CA 1
ATOM 687 C C . THR A 1 96 ? -8.214 21.737 -24.607 1.00 18.41 106 THR A C 1
ATOM 688 O O . THR A 1 96 ? -8.756 22.534 -25.373 1.00 18.69 106 THR A O 1
ATOM 692 N N . GLN A 1 97 ? -7.048 21.949 -24.017 1.00 16.72 107 GLN A N 1
ATOM 693 C CA . GLN A 1 97 ? -6.053 22.921 -24.487 1.00 16.79 107 GLN A CA 1
ATOM 694 C C . GLN A 1 97 ? -4.984 22.118 -25.213 1.00 18.17 107 GLN A C 1
ATOM 695 O O . GLN A 1 97 ? -4.580 21.073 -24.646 1.00 18.80 107 GLN A O 1
ATOM 701 N N . TRP A 1 98 ? -4.505 22.568 -26.345 1.00 18.16 108 TRP A N 1
ATOM 702 C CA . TRP A 1 98 ? -3.374 21.913 -27.037 1.00 19.22 108 TRP A CA 1
ATOM 703 C C . TRP A 1 98 ? -2.184 22.855 -27.104 1.00 19.15 108 TRP A C 1
ATOM 704 O O . TRP A 1 98 ? -2.351 24.092 -27.107 1.00 21.65 108 TRP A O 1
ATOM 715 N N . SER A 1 99 ? -1.011 22.250 -27.144 1.00 19.93 109 SER A N 1
ATOM 716 C CA . SER A 1 99 ? 0.297 22.867 -27.396 1.00 22.15 109 SER A CA 1
ATOM 717 C C . SER A 1 99 ? 0.893 22.197 -28.632 1.00 21.37 109 SER A C 1
ATOM 718 O O . SER A 1 99 ? 0.892 20.939 -28.715 1.00 18.15 109 SER A O 1
ATOM 721 N N . LEU A 1 100 ? 1.464 22.969 -29.534 1.00 22.79 110 LEU A N 1
ATOM 722 C CA . LEU A 1 100 ? 2.084 22.427 -30.759 1.00 25.04 110 LEU A CA 1
ATOM 723 C C . LEU A 1 100 ? 3.521 22.943 -30.816 1.00 26.66 110 LEU A C 1
ATOM 724 O O . LEU A 1 100 ? 3.686 24.189 -30.753 1.00 30.29 110 LEU A O 1
ATOM 729 N N . ALA A 1 101 ? 4.496 22.054 -30.960 1.00 21.25 111 ALA A N 1
ATOM 730 C CA . ALA A 1 101 ? 5.909 22.462 -31.131 1.00 21.32 111 ALA A CA 1
ATOM 731 C C . ALA A 1 101 ? 6.331 22.038 -32.528 1.00 22.24 111 ALA A C 1
ATOM 732 O O . ALA A 1 101 ? 6.037 20.895 -32.922 1.00 20.64 111 ALA A O 1
ATOM 734 N N . PHE A 1 102 ? 6.946 22.930 -33.291 1.00 21.35 112 PHE A N 1
ATOM 735 C CA . PHE A 1 102 ? 7.424 22.552 -34.640 1.00 24.25 112 PHE A CA 1
ATOM 736 C C . PHE A 1 102 ? 8.761 23.207 -34.962 1.00 29.19 112 PHE A C 1
ATOM 737 O O . PHE A 1 102 ? 9.170 24.138 -34.238 1.00 26.90 112 PHE A O 1
ATOM 745 N N . VAL A 1 103 ? 9.413 22.616 -35.982 1.00 33.07 113 VAL A N 1
ATOM 746 C CA . VAL A 1 103 ? 10.751 22.918 -36.575 1.00 40.80 113 VAL A CA 1
ATOM 747 C C . VAL A 1 103 ? 11.796 22.990 -35.454 1.00 50.70 113 VAL A C 1
ATOM 748 O O . VAL A 1 103 ? 11.832 22.004 -34.670 1.00 52.06 113 VAL A O 1
ATOM 752 N N . GLY A 1 108 ? 12.776 26.513 -33.966 1.00 34.32 118 GLY A N 1
ATOM 753 C CA . GLY A 1 108 ? 11.722 25.938 -33.099 1.00 32.40 118 GLY A CA 1
ATOM 754 C C . GLY A 1 108 ? 10.666 26.964 -32.734 1.00 28.11 118 GLY A C 1
ATOM 755 O O . GLY A 1 108 ? 11.024 28.101 -32.370 1.00 29.39 118 GLY A O 1
ATOM 756 N N . LYS A 1 109 ? 9.388 26.599 -32.830 1.00 27.74 119 LYS A N 1
ATOM 757 C CA . LYS A 1 109 ? 8.265 27.508 -32.500 1.00 26.41 119 LYS A CA 1
ATOM 758 C C . LYS A 1 109 ? 7.227 26.729 -31.701 1.00 27.08 119 LYS A C 1
ATOM 759 O O . LYS A 1 109 ? 7.168 25.523 -31.890 1.00 24.10 119 LYS A O 1
ATOM 765 N N . ILE A 1 110 ? 6.416 27.426 -30.928 1.00 28.21 120 ILE A N 1
ATOM 766 C CA . ILE A 1 110 ? 5.300 26.808 -30.168 1.00 31.67 120 ILE A CA 1
ATOM 767 C C . ILE A 1 110 ? 4.008 27.571 -30.433 1.00 36.07 120 ILE A C 1
ATOM 768 O O . ILE A 1 110 ? 4.042 28.815 -30.438 1.00 35.75 120 ILE A O 1
ATOM 773 N N . GLU A 1 111 ? 2.911 26.852 -30.690 1.00 32.64 121 GLU A N 1
ATOM 774 C CA . GLU A 1 111 ? 1.558 27.460 -30.847 1.00 32.69 121 GLU A CA 1
ATOM 775 C C . GLU A 1 111 ? 0.625 26.784 -29.858 1.00 33.29 121 GLU A C 1
ATOM 776 O O . GLU A 1 111 ? 0.931 25.647 -29.458 1.00 30.74 121 GLU A O 1
ATOM 782 N N . THR A 1 112 ? -0.469 27.444 -29.486 1.00 29.16 122 THR A N 1
ATOM 783 C CA . THR A 1 112 ? -1.427 26.891 -28.506 1.00 29.18 122 THR A CA 1
ATOM 784 C C . THR A 1 112 ? -2.837 27.204 -28.995 1.00 28.43 122 THR A C 1
ATOM 785 O O . THR A 1 112 ? -3.027 28.147 -29.791 1.00 30.10 122 THR A O 1
ATOM 789 N N . GLY A 1 113 ? -3.791 26.410 -28.551 1.00 22.90 123 GLY A N 1
ATOM 790 C CA . GLY A 1 113 ? -5.208 26.633 -28.840 1.00 22.60 123 GLY A CA 1
ATOM 791 C C . GLY A 1 113 ? -6.096 25.685 -28.077 1.00 20.73 123 GLY A C 1
ATOM 792 O O . GLY A 1 113 ? -5.642 25.022 -27.113 1.00 21.31 123 GLY A O 1
ATOM 793 N N . GLN A 1 114 ? -7.383 25.697 -28.438 1.00 20.71 124 GLN A N 1
ATOM 794 C CA . GLN A 1 114 ? -8.387 24.890 -27.734 1.00 20.87 124 GLN A CA 1
ATOM 795 C C . GLN A 1 114 ? -9.022 23.973 -28.765 1.00 19.87 124 GLN A C 1
ATOM 796 O O . GLN A 1 114 ? -9.202 24.408 -29.874 1.00 22.33 124 GLN A O 1
ATOM 802 N N . ASN A 1 115 ? -9.321 22.746 -28.377 1.00 17.65 125 ASN A N 1
ATOM 803 C CA . ASN A 1 115 ? -10.177 21.844 -29.160 1.00 18.23 125 ASN A CA 1
ATOM 804 C C . ASN A 1 115 ? -11.268 21.311 -28.249 1.00 18.44 125 ASN A C 1
ATOM 805 O O . ASN A 1 115 ? -11.000 20.951 -27.084 1.00 18.20 125 ASN A O 1
ATOM 810 N N . VAL A 1 116 ? -12.451 21.144 -28.805 1.00 18.39 126 VAL A N 1
ATOM 811 C CA . VAL A 1 116 ? -13.539 20.423 -28.127 1.00 18.88 126 VAL A CA 1
ATOM 812 C C . VAL A 1 116 ? -13.856 19.162 -28.930 1.00 17.43 126 VAL A C 1
ATOM 813 O O . VAL A 1 116 ? -14.200 19.267 -30.122 1.00 17.76 126 VAL A O 1
ATOM 817 N N . PHE A 1 117 ? -13.690 17.989 -28.291 1.00 17.64 127 PHE A N 1
ATOM 818 C CA . PHE A 1 117 ? -13.996 16.678 -28.901 1.00 17.80 127 PHE A CA 1
ATOM 819 C C . PHE A 1 117 ? -15.368 16.202 -28.457 1.00 19.25 127 PHE A C 1
ATOM 820 O O . PHE A 1 117 ? -15.638 16.120 -27.278 1.00 21.53 127 PHE A O 1
ATOM 828 N N . THR A 1 118 ? -16.167 15.791 -29.434 1.00 21.28 128 THR A N 1
ATOM 829 C CA . THR A 1 118 ? -17.524 15.242 -29.261 1.00 22.63 128 THR A CA 1
ATOM 830 C C . THR A 1 118 ? -17.497 13.735 -29.471 1.00 23.40 128 THR A C 1
ATOM 831 O O . THR A 1 118 ? -16.982 13.247 -30.492 1.00 21.42 128 THR A O 1
ATOM 835 N N . TYR A 1 119 ? -17.998 13.008 -28.479 1.00 23.98 129 TYR A N 1
ATOM 836 C CA . TYR A 1 119 ? -18.101 11.536 -28.519 1.00 23.64 129 TYR A CA 1
ATOM 837 C C . TYR A 1 119 ? -19.003 11.144 -29.677 1.00 26.06 129 TYR A C 1
ATOM 838 O O . TYR A 1 119 ? -20.097 11.750 -29.785 1.00 29.06 129 TYR A O 1
ATOM 847 N N . GLN A 1 120 ? -18.586 10.183 -30.504 1.00 25.50 130 GLN A N 1
ATOM 848 C CA . GLN A 1 120 ? -19.430 9.575 -31.574 1.00 29.71 130 GLN A CA 1
ATOM 849 C C . GLN A 1 120 ? -20.095 8.307 -31.018 1.00 29.68 130 GLN A C 1
ATOM 850 O O . GLN A 1 120 ? -19.358 7.333 -30.987 1.00 32.19 130 GLN A O 1
ATOM 856 N N . MET B 1 1 ? -33.905 20.021 -14.191 1.00 37.54 11 MET B N 1
ATOM 857 C CA . MET B 1 1 ? -33.370 21.266 -14.798 1.00 34.37 11 MET B CA 1
ATOM 858 C C . MET B 1 1 ? -32.351 20.899 -15.879 1.00 37.46 11 MET B C 1
ATOM 859 O O . MET B 1 1 ? -31.611 19.889 -15.689 1.00 41.61 11 MET B O 1
ATOM 864 N N . THR B 1 2 ? -32.307 21.705 -16.936 1.00 33.25 12 THR B N 1
ATOM 865 C CA . THR B 1 2 ? -31.148 21.868 -17.852 1.00 35.80 12 THR B CA 1
ATOM 866 C C . THR B 1 2 ? -30.631 23.308 -17.715 1.00 35.24 12 THR B C 1
ATOM 867 O O . THR B 1 2 ? -29.868 23.555 -16.747 1.00 33.98 12 THR B O 1
ATOM 871 N N . ASP B 1 3 ? -31.012 24.139 -18.705 1.00 33.75 13 ASP B N 1
ATOM 872 C CA . ASP B 1 3 ? -30.911 25.612 -18.923 1.00 34.29 13 ASP B CA 1
ATOM 873 C C . ASP B 1 3 ? -31.650 26.398 -17.831 1.00 27.93 13 ASP B C 1
ATOM 874 O O . ASP B 1 3 ? -32.537 25.852 -17.173 1.00 25.54 13 ASP B O 1
ATOM 879 N N . PHE B 1 4 ? -31.418 27.702 -17.741 1.00 24.75 14 PHE B N 1
ATOM 880 C CA . PHE B 1 4 ? -32.323 28.560 -16.944 1.00 23.74 14 PHE B CA 1
ATOM 881 C C . PHE B 1 4 ? -33.668 28.668 -17.651 1.00 25.62 14 PHE B C 1
ATOM 882 O O . PHE B 1 4 ? -34.681 28.957 -16.964 1.00 27.47 14 PHE B O 1
ATOM 890 N N . ASP B 1 5 ? -33.692 28.484 -18.965 1.00 26.21 15 ASP B N 1
ATOM 891 C CA . ASP B 1 5 ? -34.967 28.435 -19.728 1.00 28.15 15 ASP B CA 1
ATOM 892 C C . ASP B 1 5 ? -35.842 27.350 -19.120 1.00 29.41 15 ASP B C 1
ATOM 893 O O . ASP B 1 5 ? -37.080 27.552 -19.048 1.00 29.68 15 ASP B O 1
ATOM 898 N N . SER B 1 6 ? -35.254 26.262 -18.624 1.00 27.21 16 SER B N 1
ATOM 899 C CA . SER B 1 6 ? -36.015 25.110 -18.083 1.00 28.52 16 SER B CA 1
ATOM 900 C C . SER B 1 6 ? -36.606 25.454 -16.709 1.00 31.21 16 SER B C 1
ATOM 901 O O . SER B 1 6 ? -37.478 24.713 -16.277 1.00 33.84 16 SER B O 1
ATOM 904 N N . LEU B 1 7 ? -36.171 26.534 -16.048 1.00 29.78 17 LEU B N 1
ATOM 905 C CA . LEU B 1 7 ? -36.733 26.986 -14.740 1.00 30.80 17 LEU B CA 1
ATOM 906 C C . LEU B 1 7 ? -37.878 28.001 -14.922 1.00 31.39 17 LEU B C 1
ATOM 907 O O . LEU B 1 7 ? -38.362 28.489 -13.902 1.00 31.74 17 LEU B O 1
ATOM 912 N N . SER B 1 8 ? -38.250 28.331 -16.158 1.00 30.97 18 SER B N 1
ATOM 913 C CA . SER B 1 8 ? -39.372 29.238 -16.490 1.00 31.54 18 SER B CA 1
ATOM 914 C C . SER B 1 8 ? -40.590 28.835 -15.643 1.00 31.28 18 SER B C 1
ATOM 915 O O . SER B 1 8 ? -40.998 27.623 -15.678 1.00 33.44 18 SER B O 1
ATOM 918 N N . GLY B 1 9 ? -41.091 29.786 -14.855 1.00 29.55 19 GLY B N 1
ATOM 919 C CA . GLY B 1 9 ? -42.289 29.633 -14.019 1.00 30.00 19 GLY B CA 1
ATOM 920 C C . GLY B 1 9 ? -42.091 28.695 -12.859 1.00 31.38 19 GLY B C 1
ATOM 921 O O . GLY B 1 9 ? -43.081 28.075 -12.495 1.00 33.69 19 GLY B O 1
ATOM 922 N N . THR B 1 10 ? -40.871 28.610 -12.280 1.00 31.34 20 THR B N 1
ATOM 923 C CA . THR B 1 10 ? -40.525 27.794 -11.075 1.00 29.04 20 THR B CA 1
ATOM 924 C C . THR B 1 10 ? -39.952 28.656 -9.940 1.00 29.01 20 THR B C 1
ATOM 925 O O . THR B 1 10 ? -39.474 29.785 -10.209 1.00 28.78 20 THR B O 1
ATOM 929 N N . SER B 1 11 ? -40.035 28.110 -8.727 1.00 27.95 21 SER B N 1
ATOM 930 C CA . SER B 1 11 ? -39.388 28.568 -7.471 1.00 29.57 21 SER B CA 1
ATOM 931 C C . SER B 1 11 ? -38.409 27.516 -7.018 1.00 30.77 21 SER B C 1
ATOM 932 O O . SER B 1 11 ? -38.867 26.415 -6.692 1.00 36.08 21 SER B O 1
ATOM 935 N N . THR B 1 12 ? -37.120 27.852 -6.939 1.00 27.33 22 THR B N 1
ATOM 936 C CA . THR B 1 12 ? -36.075 26.911 -6.495 1.00 28.24 22 THR B CA 1
ATOM 937 C C . THR B 1 12 ? -35.191 27.534 -5.411 1.00 25.52 22 THR B C 1
ATOM 938 O O . THR B 1 12 ? -35.100 28.770 -5.338 1.00 25.82 22 THR B O 1
ATOM 942 N N . THR B 1 13 ? -34.522 26.677 -4.648 1.00 24.59 23 THR B N 1
ATOM 943 C CA . THR B 1 13 ? -33.631 27.044 -3.531 1.00 25.33 23 THR B CA 1
ATOM 944 C C . THR B 1 13 ? -32.228 26.531 -3.852 1.00 23.31 23 THR B C 1
ATOM 945 O O . THR B 1 13 ? -32.091 25.383 -4.281 1.00 23.05 23 THR B O 1
ATOM 949 N N . TRP B 1 14 ? -31.227 27.359 -3.595 1.00 20.10 24 TRP B N 1
ATOM 950 C CA . TRP B 1 14 ? -29.818 27.047 -3.891 1.00 20.40 24 TRP B CA 1
ATOM 951 C C . TRP B 1 14 ? -28.983 27.418 -2.682 1.00 21.99 24 TRP B C 1
ATOM 952 O O . TRP B 1 14 ? -29.267 28.461 -2.063 1.00 22.51 24 TRP B O 1
ATOM 963 N N . VAL B 1 15 ? -27.911 26.673 -2.437 1.00 18.95 25 VAL B N 1
ATOM 964 C CA . VAL B 1 15 ? -27.020 26.898 -1.285 1.00 19.80 25 VAL B CA 1
ATOM 965 C C . VAL B 1 15 ? -25.595 27.001 -1.793 1.00 20.00 25 VAL B C 1
ATOM 966 O O . VAL B 1 15 ? -25.212 26.204 -2.659 1.00 21.98 25 VAL B O 1
ATOM 970 N N . ASN B 1 16 ? -24.838 27.975 -1.305 1.00 18.31 26 ASN B N 1
ATOM 971 C CA . ASN B 1 16 ? -23.431 28.098 -1.743 1.00 19.82 26 ASN B CA 1
ATOM 972 C C . ASN B 1 16 ? -22.516 27.401 -0.727 1.00 20.41 26 ASN B C 1
ATOM 973 O O . ASN B 1 16 ? -23.024 26.741 0.215 1.00 20.72 26 ASN B O 1
ATOM 978 N N . GLU B 1 17 ? -21.225 27.495 -0.958 1.00 21.57 27 GLU B N 1
ATOM 979 C CA . GLU B 1 17 ? -20.186 26.697 -0.254 1.00 24.51 27 GLU B CA 1
ATOM 980 C C . GLU B 1 17 ? -20.063 27.200 1.193 1.00 28.11 27 GLU B C 1
ATOM 981 O O . GLU B 1 17 ? -19.559 26.428 2.033 1.00 29.52 27 GLU B O 1
ATOM 987 N N . LEU B 1 18 ? -20.543 28.408 1.504 1.00 25.56 28 LEU B N 1
ATOM 988 C CA . LEU B 1 18 ? -20.614 28.975 2.889 1.00 29.58 28 LEU B CA 1
ATOM 989 C C . LEU B 1 18 ? -21.941 28.635 3.554 1.00 24.90 28 LEU B C 1
ATOM 990 O O . LEU B 1 18 ? -22.153 29.053 4.694 1.00 28.74 28 LEU B O 1
ATOM 995 N N . GLY B 1 19 ? -22.839 27.959 2.851 1.00 23.68 29 GLY B N 1
ATOM 996 C CA . GLY B 1 19 ? -24.172 27.621 3.341 1.00 22.88 29 GLY B CA 1
ATOM 997 C C . GLY B 1 19 ? -25.106 28.812 3.377 1.00 25.67 29 GLY B C 1
ATOM 998 O O . GLY B 1 19 ? -26.128 28.718 4.094 1.00 27.06 29 GLY B O 1
ATOM 999 N N . SER B 1 20 ? -24.809 29.889 2.639 1.00 19.42 30 SER B N 1
ATOM 1000 C CA . SER B 1 20 ? -25.797 30.952 2.366 1.00 18.88 30 SER B CA 1
ATOM 1001 C C . SER B 1 20 ? -26.824 30.437 1.369 1.00 19.30 30 SER B C 1
ATOM 1002 O O . SER B 1 20 ? -26.501 29.533 0.570 1.00 19.44 30 SER B O 1
ATOM 1005 N N . VAL B 1 21 ? -28.029 31.007 1.389 1.00 18.02 31 VAL B N 1
ATOM 1006 C CA . VAL B 1 21 ? -29.199 30.408 0.682 1.00 19.28 31 VAL B CA 1
ATOM 1007 C C . VAL B 1 21 ? -29.857 31.456 -0.184 1.00 19.33 31 VAL B C 1
ATOM 1008 O O . VAL B 1 21 ? -30.104 32.555 0.308 1.00 20.71 31 VAL B O 1
ATOM 1012 N N . MET B 1 22 ? -30.153 31.112 -1.416 1.00 18.51 32 MET B N 1
ATOM 1013 C CA . MET B 1 22 ? -31.087 31.954 -2.194 1.00 20.98 32 MET B CA 1
ATOM 1014 C C . MET B 1 22 ? -32.255 31.137 -2.711 1.00 21.70 32 MET B C 1
ATOM 1015 O O . MET B 1 22 ? -32.112 29.965 -3.138 1.00 22.51 32 MET B O 1
ATOM 1020 N N . THR B 1 23 ? -33.407 31.779 -2.651 1.00 22.18 33 THR B N 1
ATOM 1021 C CA . THR B 1 23 ? -34.667 31.259 -3.178 1.00 26.41 33 THR B CA 1
ATOM 1022 C C . THR B 1 23 ? -35.021 32.152 -4.351 1.00 29.56 33 THR B C 1
ATOM 1023 O O . THR B 1 23 ? -35.167 33.372 -4.129 1.00 33.86 33 THR B O 1
ATOM 1027 N N . ILE B 1 24 ? -35.040 31.578 -5.551 1.00 25.81 34 ILE B N 1
ATOM 1028 C CA . ILE B 1 24 ? -35.296 32.318 -6.809 1.00 26.37 34 ILE B CA 1
ATOM 1029 C C . ILE B 1 24 ? -36.608 31.843 -7.447 1.00 27.61 34 ILE B C 1
ATOM 1030 O O . ILE B 1 24 ? -36.812 30.636 -7.628 1.00 26.10 34 ILE B O 1
ATOM 1035 N N . ASP B 1 25 ? -37.441 32.815 -7.788 1.00 28.06 35 ASP B N 1
ATOM 1036 C CA . ASP B 1 25 ? -38.611 32.588 -8.667 1.00 32.87 35 ASP B CA 1
ATOM 1037 C C . ASP B 1 25 ? -38.211 33.091 -10.042 1.00 28.05 35 ASP B C 1
ATOM 1038 O O . ASP B 1 25 ? -37.873 34.278 -10.165 1.00 25.95 35 ASP B O 1
ATOM 1043 N N . VAL B 1 26 ? -38.194 32.219 -11.049 1.00 26.07 36 VAL B N 1
ATOM 1044 C CA . VAL B 1 26 ? -37.877 32.611 -12.444 1.00 25.18 36 VAL B CA 1
ATOM 1045 C C . VAL B 1 26 ? -39.197 32.636 -13.209 1.00 24.57 36 VAL B C 1
ATOM 1046 O O . VAL B 1 26 ? -39.891 31.593 -13.203 1.00 27.71 36 VAL B O 1
ATOM 1050 N N . ASP B 1 27 ? -39.599 33.810 -13.665 1.00 26.24 37 ASP B N 1
ATOM 1051 C CA . ASP B 1 27 ? -40.919 33.956 -14.338 1.00 24.41 37 ASP B CA 1
ATOM 1052 C C . ASP B 1 27 ? -40.761 33.496 -15.797 1.00 25.16 37 ASP B C 1
ATOM 1053 O O . ASP B 1 27 ? -39.637 33.084 -16.197 1.00 25.38 37 ASP B O 1
ATOM 1058 N N . ARG B 1 28 ? -41.854 33.537 -16.580 1.00 25.87 38 ARG B N 1
ATOM 1059 C CA . ARG B 1 28 ? -41.860 33.037 -17.981 1.00 29.02 38 ARG B CA 1
ATOM 1060 C C . ARG B 1 28 ? -41.060 33.942 -18.909 1.00 29.12 38 ARG B C 1
ATOM 1061 O O . ARG B 1 28 ? -40.924 33.576 -20.088 1.00 31.19 38 ARG B O 1
ATOM 1069 N N . LYS B 1 29 ? -40.554 35.084 -18.464 1.00 28.84 39 LYS B N 1
ATOM 1070 C CA . LYS B 1 29 ? -39.773 35.994 -19.329 1.00 27.23 39 LYS B CA 1
ATOM 1071 C C . LYS B 1 29 ? -38.325 36.102 -18.832 1.00 24.73 39 LYS B C 1
ATOM 1072 O O . LYS B 1 29 ? -37.590 36.986 -19.367 1.00 28.35 39 LYS B O 1
ATOM 1078 N N . GLY B 1 30 ? -37.933 35.212 -17.931 1.00 25.80 40 GLY B N 1
ATOM 1079 C CA . GLY B 1 30 ? -36.565 35.165 -17.380 1.00 26.46 40 GLY B CA 1
ATOM 1080 C C . GLY B 1 30 ? -36.375 36.125 -16.214 1.00 28.03 40 GLY B C 1
ATOM 1081 O O . GLY B 1 30 ? -35.222 36.311 -15.768 1.00 23.82 40 GLY B O 1
ATOM 1082 N N . GLY B 1 31 ? -37.450 36.707 -15.685 1.00 23.62 41 GLY B N 1
ATOM 1083 C CA . GLY B 1 31 ? -37.304 37.632 -14.545 1.00 21.98 41 GLY B CA 1
ATOM 1084 C C . GLY B 1 31 ? -37.019 36.819 -13.295 1.00 19.43 41 GLY B C 1
ATOM 1085 O O . GLY B 1 31 ? -37.683 35.780 -13.053 1.00 21.05 41 GLY B O 1
ATOM 1086 N N . VAL B 1 32 ? -36.077 37.294 -12.478 1.00 19.87 42 VAL B N 1
ATOM 1087 C CA . VAL B 1 32 ? -35.643 36.605 -11.242 1.00 19.96 42 VAL B CA 1
ATOM 1088 C C . VAL B 1 32 ? -35.985 37.517 -10.060 1.00 18.85 42 VAL B C 1
ATOM 1089 O O . VAL B 1 32 ? -35.506 38.644 -10.020 1.00 20.42 42 VAL B O 1
ATOM 1093 N N . THR B 1 33 ? -36.812 37.015 -9.167 1.00 20.64 43 THR B N 1
ATOM 1094 C CA . THR B 1 33 ? -37.149 37.652 -7.883 1.00 21.14 43 THR B CA 1
ATOM 1095 C C . THR B 1 33 ? -37.012 36.598 -6.800 1.00 22.22 43 THR B C 1
ATOM 1096 O O . THR B 1 33 ? -37.129 35.402 -7.073 1.00 26.01 43 THR B O 1
ATOM 1100 N N . GLY B 1 34 ? -36.766 37.045 -5.592 1.00 20.45 44 GLY B N 1
ATOM 1101 C CA . GLY B 1 34 ? -36.714 36.149 -4.443 1.00 18.44 44 GLY B CA 1
ATOM 1102 C C . GLY B 1 34 ? -35.938 36.772 -3.339 1.00 18.33 44 GLY B C 1
ATOM 1103 O O . GLY B 1 34 ? -36.014 37.987 -3.150 1.00 20.15 44 GLY B O 1
ATOM 1104 N N . TYR B 1 35 ? -35.200 35.942 -2.614 1.00 19.76 45 TYR B N 1
ATOM 1105 C CA . TYR B 1 35 ? -34.535 36.349 -1.369 1.00 20.99 45 TYR B CA 1
ATOM 1106 C C . TYR B 1 35 ? -33.180 35.679 -1.268 1.00 19.27 45 TYR B C 1
ATOM 1107 O O . TYR B 1 35 ? -32.988 34.556 -1.753 1.00 22.08 45 TYR B O 1
ATOM 1116 N N . TYR B 1 36 ? -32.285 36.352 -0.582 1.00 17.99 46 TYR B N 1
ATOM 1117 C CA . TYR B 1 36 ? -30.934 35.866 -0.236 1.00 17.75 46 TYR B CA 1
ATOM 1118 C C . TYR B 1 36 ? -30.812 35.917 1.269 1.00 17.01 46 TYR B C 1
ATOM 1119 O O . TYR B 1 36 ? -31.191 36.904 1.903 1.00 17.27 46 TYR B O 1
ATOM 1128 N N . VAL B 1 37 ? -30.290 34.833 1.833 1.00 17.71 47 VAL B N 1
ATOM 1129 C CA . VAL B 1 37 ? -30.044 34.762 3.287 1.00 19.64 47 VAL B CA 1
ATOM 1130 C C . VAL B 1 37 ? -28.577 34.467 3.482 1.00 18.79 47 VAL B C 1
ATOM 1131 O O . VAL B 1 37 ? -28.113 33.399 3.029 1.00 18.86 47 VAL B O 1
ATOM 1135 N N . AS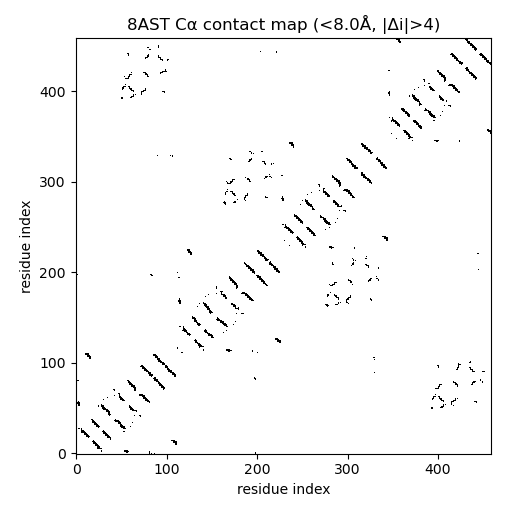N B 1 38 ? -27.898 35.400 4.121 1.00 17.09 48 ASN B N 1
ATOM 1136 C CA . ASN B 1 38 ? -26.470 35.235 4.460 1.00 18.31 48 ASN B CA 1
ATOM 1137 C C . ASN B 1 38 ? -26.341 34.408 5.745 1.00 20.05 48 ASN B C 1
ATOM 1138 O O . ASN B 1 38 ? -26.900 34.813 6.802 1.00 18.33 48 ASN B O 1
ATOM 1143 N N . ASN B 1 39 ? -25.617 33.288 5.677 1.00 20.09 49 ASN B N 1
ATOM 1144 C CA . ASN B 1 39 ? -25.304 32.471 6.869 1.00 21.36 49 ASN B CA 1
ATOM 1145 C C . ASN B 1 39 ? -23.785 32.384 7.046 1.00 24.78 49 ASN B C 1
ATOM 1146 O O . ASN B 1 39 ? -23.351 31.578 7.893 1.00 23.43 49 ASN B O 1
ATOM 1151 N N . ALA B 1 40 ? -23.005 33.186 6.317 1.00 25.26 50 ALA B N 1
ATOM 1152 C CA . ALA B 1 40 ? -21.525 33.108 6.359 1.00 29.61 50 ALA B CA 1
ATOM 1153 C C . ALA B 1 40 ? -21.044 33.464 7.763 1.00 29.89 50 ALA B C 1
ATOM 1154 O O . ALA B 1 40 ? -21.379 34.500 8.337 1.00 26.86 50 ALA B O 1
ATOM 1156 N N . PRO B 1 41 ? -20.220 32.599 8.397 1.00 34.20 51 PRO B N 1
ATOM 1157 C CA . PRO B 1 41 ? -19.751 32.874 9.744 1.00 29.87 51 PRO B CA 1
ATOM 1158 C C . PRO B 1 41 ? -18.994 34.197 9.801 1.00 31.14 51 PRO B C 1
ATOM 1159 O O . PRO B 1 41 ? -18.245 34.500 8.850 1.00 32.46 51 PRO B O 1
ATOM 1163 N N . GLY B 1 42 ? -19.270 34.951 10.862 1.00 30.10 52 GLY B N 1
ATOM 1164 C CA . GLY B 1 42 ? -18.495 36.137 11.274 1.00 34.42 52 GLY B CA 1
ATOM 1165 C C . GLY B 1 42 ? -18.837 37.343 10.426 1.00 35.14 52 GLY B C 1
ATOM 1166 O O . GLY B 1 42 ? -18.011 38.257 10.348 1.00 35.04 52 GLY B O 1
ATOM 1167 N N . THR B 1 43 ? -20.006 37.344 9.788 1.00 32.09 53 THR B N 1
ATOM 1168 C CA . THR B 1 43 ? -20.440 38.441 8.875 1.00 28.92 53 THR B CA 1
ATOM 1169 C C . THR B 1 43 ? -21.637 39.151 9.513 1.00 28.05 53 THR B C 1
ATOM 1170 O O . THR B 1 43 ? -22.260 38.594 10.421 1.00 26.50 53 THR B O 1
ATOM 1174 N N . GLY B 1 44 ? -21.900 40.393 9.130 1.00 27.52 54 GLY B N 1
ATOM 1175 C CA . GLY B 1 44 ? -23.139 41.087 9.506 1.00 24.15 54 GLY B CA 1
ATOM 1176 C C . GLY B 1 44 ? -24.336 40.623 8.674 1.00 20.44 54 GLY B C 1
ATOM 1177 O O . GLY B 1 44 ? -24.141 39.909 7.684 1.00 22.54 54 GLY B O 1
ATOM 1178 N N . CYS B 1 45 ? -25.538 41.029 9.071 1.00 21.83 55 CYS B N 1
ATOM 1179 C CA . CYS B 1 45 ? -26.793 40.836 8.307 1.00 21.14 55 CYS B CA 1
ATOM 1180 C C . CYS B 1 45 ? -27.009 39.339 8.046 1.00 21.52 55 CYS B C 1
ATOM 1181 O O . CYS B 1 45 ? -27.340 38.988 6.928 1.00 20.58 55 CYS B O 1
ATOM 1184 N N . ARG B 1 46 ? -26.818 38.483 9.052 1.00 21.86 56 ARG B N 1
ATOM 1185 C CA . ARG B 1 46 ? -27.072 37.026 8.930 1.00 21.76 56 ARG B CA 1
ATOM 1186 C C . ARG B 1 46 ? -28.507 36.685 9.310 1.00 21.42 56 ARG B C 1
ATOM 1187 O O . ARG B 1 46 ? -29.091 37.319 10.208 1.00 22.29 56 ARG B O 1
ATOM 1195 N N . GLY B 1 47 ? -29.033 35.657 8.675 1.00 21.22 57 GLY B N 1
ATOM 1196 C CA . GLY B 1 47 ? -30.275 35.015 9.083 1.00 19.84 57 GLY B CA 1
ATOM 1197 C C . GLY B 1 47 ? -31.467 35.919 8.882 1.00 22.92 57 GLY B C 1
ATOM 1198 O O . GLY B 1 47 ? -32.430 35.776 9.654 1.00 23.25 57 GLY B O 1
ATOM 1199 N N . LEU B 1 48 ? -31.409 36.813 7.881 1.00 20.64 58 LEU B N 1
ATOM 1200 C CA . LEU B 1 48 ? -32.556 37.690 7.540 1.00 22.70 58 LEU B CA 1
ATOM 1201 C C . LEU B 1 48 ? -32.722 37.680 6.032 1.00 21.28 58 LEU B C 1
ATOM 1202 O O . LEU B 1 48 ? -31.750 37.784 5.292 1.00 20.82 58 LEU B O 1
ATOM 1207 N N . PRO B 1 49 ? -33.953 37.645 5.526 1.00 21.56 59 PRO B N 1
ATOM 1208 C CA . PRO B 1 49 ? -34.143 37.670 4.075 1.00 21.87 59 PRO B CA 1
ATOM 1209 C C . PRO B 1 49 ? -33.799 39.079 3.579 1.00 21.60 59 PRO B C 1
ATOM 1210 O O . PRO B 1 49 ? -34.162 40.073 4.222 1.00 22.36 59 PRO B O 1
ATOM 1214 N N . TYR B 1 50 ? -33.067 39.127 2.479 1.00 19.11 60 TYR B N 1
ATOM 1215 C CA . TYR B 1 50 ? -32.774 40.360 1.716 1.00 18.23 60 TYR B CA 1
ATOM 1216 C C . TYR B 1 50 ? -33.380 40.153 0.345 1.00 21.11 60 TYR B C 1
ATOM 1217 O O . TYR B 1 50 ? -33.248 39.057 -0.243 1.00 17.58 60 TYR B O 1
ATOM 1226 N N . ASP B 1 51 ? -33.998 41.201 -0.184 1.00 21.31 61 ASP B N 1
ATOM 1227 C CA . ASP B 1 51 ? -34.599 41.118 -1.533 1.00 23.95 61 ASP B CA 1
ATOM 1228 C C . ASP B 1 51 ? -33.482 40.856 -2.567 1.00 18.56 61 ASP B C 1
ATOM 1229 O O . ASP B 1 51 ? -32.444 41.511 -2.549 1.00 21.35 61 ASP B O 1
ATOM 1234 N N . LEU B 1 52 ? -33.814 39.960 -3.485 1.00 19.27 62 LEU B N 1
ATOM 1235 C CA . LEU B 1 52 ? -32.952 39.580 -4.624 1.00 18.10 62 LEU B CA 1
ATOM 1236 C C . LEU B 1 52 ? -33.720 39.806 -5.927 1.00 17.42 62 LEU B C 1
ATOM 1237 O O . LEU B 1 52 ? -34.881 39.419 -6.025 1.00 20.31 62 LEU B O 1
ATOM 1242 N N A SER B 1 53 ? -33.074 40.449 -6.891 0.50 17.59 63 SER B N 1
ATOM 1243 N N B SER B 1 53 ? -33.066 40.414 -6.906 0.50 17.57 63 SER B N 1
ATOM 1244 C CA A SER B 1 53 ? -33.633 40.736 -8.231 0.50 17.89 63 SER B CA 1
ATOM 1245 C CA B SER B 1 53 ? -33.653 40.631 -8.245 0.50 17.85 63 SER B CA 1
ATOM 1246 C C A SER B 1 53 ? -32.581 40.384 -9.279 0.50 16.36 63 SER B C 1
ATOM 1247 C C B SER B 1 53 ? -32.583 40.500 -9.328 0.50 16.55 63 SER B C 1
ATOM 1248 O O A SER B 1 53 ? -31.421 40.501 -8.974 0.50 17.47 63 SER B O 1
ATOM 1249 O O B SER B 1 53 ? -31.438 40.941 -9.136 0.50 17.43 63 SER B O 1
ATOM 1254 N N . GLY B 1 54 ? -33.007 39.992 -10.480 1.00 17.29 64 GLY B N 1
ATOM 1255 C CA . GLY B 1 54 ? -32.078 39.787 -11.600 1.00 17.08 64 GLY B CA 1
ATOM 1256 C C . GLY B 1 54 ? -32.818 39.228 -12.785 1.00 17.66 64 GLY B C 1
ATOM 1257 O O . GLY B 1 54 ? -34.048 39.414 -12.923 1.00 19.13 64 GLY B O 1
ATOM 1258 N N . HIS B 1 55 ? -32.084 38.485 -13.595 1.00 18.31 65 HIS B N 1
ATOM 1259 C CA . HIS B 1 55 ? -32.662 37.977 -14.853 1.00 18.67 65 HIS B CA 1
ATOM 1260 C C . HIS B 1 55 ? -31.841 36.756 -15.241 1.00 18.46 65 HIS B C 1
ATOM 1261 O O . HIS B 1 55 ? -30.664 36.720 -14.880 1.00 17.24 65 HIS B O 1
ATOM 1268 N N . ALA B 1 56 ? -32.457 35.836 -15.964 1.00 19.51 66 ALA B N 1
ATOM 1269 C CA . ALA B 1 56 ? -31.770 34.616 -16.436 1.00 19.69 66 ALA B CA 1
ATOM 1270 C C . ALA B 1 56 ? -32.180 34.354 -17.875 1.00 22.06 66 ALA B C 1
ATOM 1271 O O . ALA B 1 56 ? -33.310 34.690 -18.282 1.00 24.71 66 ALA B O 1
ATOM 1273 N N . HIS B 1 57 ? -31.280 33.770 -18.654 1.00 19.88 67 HIS B N 1
ATOM 1274 C CA . HIS B 1 57 ? -31.577 33.510 -20.077 1.00 19.32 67 HIS B CA 1
ATOM 1275 C C . HIS B 1 57 ? -30.600 32.442 -20.556 1.00 19.57 67 HIS B C 1
ATOM 1276 O O . HIS B 1 57 ? -29.383 32.603 -20.359 1.00 18.56 67 HIS B O 1
ATOM 1283 N N . GLY B 1 58 ? -31.146 31.369 -21.088 1.00 20.53 68 GLY B N 1
ATOM 1284 C CA . GLY B 1 58 ? -30.284 30.269 -21.543 1.00 21.78 68 GLY B CA 1
ATOM 1285 C C . GLY B 1 58 ? -29.449 29.762 -20.393 1.00 21.20 68 GLY B C 1
ATOM 1286 O O . GLY B 1 58 ? -30.034 29.376 -19.387 1.00 21.04 68 GLY B O 1
ATOM 1287 N N . SER B 1 59 ? -28.119 29.798 -20.520 1.00 20.55 69 SER B N 1
ATOM 1288 C CA . SER B 1 59 ? -27.227 29.251 -19.476 1.00 23.18 69 SER B CA 1
ATOM 1289 C C . SER B 1 59 ? -26.709 30.315 -18.509 1.00 23.22 69 SER B C 1
ATOM 1290 O O . SER B 1 59 ? -25.866 29.960 -17.661 1.00 21.78 69 SER B O 1
ATOM 1293 N N . THR B 1 60 ? -27.141 31.567 -18.636 1.00 19.72 70 THR B N 1
ATOM 1294 C CA . THR B 1 60 ? -26.521 32.643 -17.836 1.00 18.92 70 THR B CA 1
ATOM 1295 C C . THR B 1 60 ? -27.572 33.258 -16.926 1.00 18.93 70 THR B C 1
ATOM 1296 O O . THR B 1 60 ? -28.754 33.237 -17.249 1.00 19.34 70 THR B O 1
ATOM 1300 N N . ILE B 1 61 ? -27.076 33.831 -15.846 1.00 18.12 71 ILE B N 1
ATOM 1301 C CA . ILE B 1 61 ? -27.940 34.501 -14.845 1.00 16.73 71 ILE B CA 1
ATOM 1302 C C . ILE B 1 61 ? -27.150 35.638 -14.215 1.00 16.75 71 ILE B C 1
ATOM 1303 O O . ILE B 1 61 ? -25.900 35.578 -14.120 1.00 15.53 71 ILE B O 1
ATOM 1308 N N . ALA B 1 62 ? -27.858 36.680 -13.816 1.00 16.71 72 ALA B N 1
ATOM 1309 C CA . ALA B 1 62 ? -27.266 37.736 -12.983 1.00 17.53 72 ALA B CA 1
ATOM 1310 C C . ALA B 1 62 ? -28.290 38.179 -11.953 1.00 17.90 72 ALA B C 1
ATOM 1311 O O . ALA B 1 62 ? -29.500 38.219 -12.261 1.00 18.25 72 ALA B O 1
ATOM 1313 N N . PHE B 1 63 ? -27.828 38.474 -10.746 1.00 17.47 73 PHE B N 1
ATOM 1314 C CA . PHE B 1 63 ? -28.767 38.925 -9.697 1.00 16.54 73 PHE B CA 1
ATOM 1315 C C . PHE B 1 63 ? -28.008 39.788 -8.703 1.00 15.54 73 PHE B C 1
ATOM 1316 O O . PHE B 1 63 ? -26.810 39.761 -8.620 1.00 15.61 73 PHE B O 1
ATOM 1324 N N . SER B 1 64 ? -28.780 40.547 -7.940 1.00 18.65 74 SER B N 1
ATOM 1325 C CA . SER B 1 64 ? -28.277 41.629 -7.052 1.00 18.57 74 SER B CA 1
ATOM 1326 C C . SER B 1 64 ? -29.053 41.641 -5.745 1.00 16.35 74 SER B C 1
ATOM 1327 O O . SER B 1 64 ? -30.258 41.372 -5.729 1.00 17.09 74 SER B O 1
ATOM 1330 N N . VAL B 1 65 ? -28.342 42.027 -4.701 1.00 16.86 75 VAL B N 1
ATOM 1331 C CA . VAL B 1 65 ? -28.894 42.232 -3.340 1.00 17.91 75 VAL B CA 1
ATOM 1332 C C . VAL B 1 65 ? -28.210 43.472 -2.779 1.00 17.56 75 VAL B C 1
ATOM 1333 O O . VAL B 1 65 ? -26.970 43.626 -2.933 1.00 19.54 75 VAL B O 1
ATOM 1337 N N . VAL B 1 66 ? -28.968 44.345 -2.124 1.00 18.35 76 VAL B N 1
ATOM 1338 C CA . VAL B 1 66 ? -28.365 45.373 -1.250 1.00 19.95 76 VAL B CA 1
ATOM 1339 C C . VAL B 1 66 ? -28.676 44.939 0.186 1.00 19.93 76 VAL B C 1
ATOM 1340 O O . VAL B 1 66 ? -29.783 44.482 0.449 1.00 19.25 76 VAL B O 1
ATOM 1344 N N . TRP B 1 67 ? -27.684 45.060 1.051 1.00 18.73 77 TRP B N 1
ATOM 1345 C CA . TRP B 1 67 ? -27.757 44.510 2.427 1.00 19.98 77 TRP B CA 1
ATOM 1346 C C . TRP B 1 67 ? -28.366 45.540 3.369 1.00 19.86 77 TRP B C 1
ATOM 1347 O O . TRP B 1 67 ? -27.738 45.929 4.363 1.00 19.96 77 TRP B O 1
ATOM 1358 N N . SER B 1 68 ? -29.599 45.871 3.072 1.00 19.56 78 SER B N 1
ATOM 1359 C CA . SER B 1 68 ? -30.470 46.748 3.889 1.00 20.95 78 SER B CA 1
ATOM 1360 C C . SER B 1 68 ? -31.902 46.250 3.737 1.00 22.02 78 SER B C 1
ATOM 1361 O O . SER B 1 68 ? -32.347 46.008 2.577 1.00 22.90 78 SER B O 1
ATOM 1364 N N . ASN B 1 69 ? -32.594 45.978 4.837 1.00 19.42 79 ASN B N 1
ATOM 1365 C CA . ASN B 1 69 ? -33.979 45.461 4.779 1.00 21.78 79 ASN B CA 1
ATOM 1366 C C . ASN B 1 69 ? -34.856 46.075 5.870 1.00 24.20 79 ASN B C 1
ATOM 1367 O O . ASN B 1 69 ? -35.947 45.510 6.106 1.00 23.25 79 ASN B O 1
ATOM 1372 N N . GLY B 1 70 ? -34.392 47.132 6.529 1.00 25.11 80 GLY B N 1
ATOM 1373 C CA . GLY B 1 70 ? -35.155 47.776 7.622 1.00 26.56 80 GLY B CA 1
ATOM 1374 C C . GLY B 1 70 ? -34.883 47.126 8.970 1.00 29.67 80 GLY B C 1
ATOM 1375 O O . GLY B 1 70 ? -35.215 47.751 10.005 1.00 31.27 80 GLY B O 1
ATOM 1376 N N . ILE B 1 71 ? -34.216 45.976 9.027 1.00 27.51 81 ILE B N 1
ATOM 1377 C CA . ILE B 1 71 ? -33.870 45.387 10.348 1.00 29.80 81 ILE B CA 1
ATOM 1378 C C . ILE B 1 71 ? -32.354 45.477 10.568 1.00 27.39 81 ILE B C 1
ATOM 1379 O O . ILE B 1 71 ? -31.933 45.890 11.670 1.00 30.61 81 ILE B O 1
ATOM 1384 N N . ALA B 1 72 ? -31.534 45.167 9.577 1.00 25.09 82 ALA B N 1
ATOM 1385 C CA . ALA B 1 72 ? -30.069 45.231 9.685 1.00 23.79 82 ALA B CA 1
ATOM 1386 C C . ALA B 1 72 ? -29.525 45.756 8.364 1.00 25.23 82 ALA B C 1
ATOM 1387 O O . ALA B 1 72 ? -30.002 45.272 7.312 1.00 23.51 82 ALA B O 1
ATOM 1389 N N . ASP B 1 73 ? -28.669 46.769 8.448 1.00 22.86 83 ASP B N 1
ATOM 1390 C CA . ASP B 1 73 ? -28.013 47.443 7.304 1.00 23.58 83 ASP B CA 1
ATOM 1391 C C . ASP B 1 73 ? -26.510 47.235 7.402 1.00 24.87 83 ASP B C 1
ATOM 1392 O O . ASP B 1 73 ? -25.877 47.767 8.330 1.00 25.71 83 ASP B O 1
ATOM 1397 N N . CYS B 1 74 ? -25.934 46.564 6.427 1.00 20.75 84 CYS B N 1
ATOM 1398 C CA . CYS B 1 74 ? -24.491 46.303 6.385 1.00 20.73 84 CYS B CA 1
ATOM 1399 C C . CYS B 1 74 ? -23.787 47.269 5.426 1.00 19.32 84 CYS B C 1
ATOM 1400 O O . CYS B 1 74 ? -22.609 47.032 5.175 1.00 22.02 84 CYS B O 1
ATOM 1403 N N . ARG B 1 75 ? -24.463 48.334 4.988 1.00 21.97 85 ARG B N 1
ATOM 1404 C CA . ARG B 1 75 ? -23.843 49.436 4.185 1.00 23.24 85 ARG B CA 1
ATOM 1405 C C . ARG B 1 75 ? -23.090 48.846 3.000 1.00 23.36 85 ARG B C 1
ATOM 1406 O O . ARG B 1 75 ? -21.944 49.203 2.765 1.00 22.00 85 ARG B O 1
ATOM 1414 N N . SER B 1 76 ? -23.718 47.911 2.287 1.00 21.75 86 SER B N 1
ATOM 1415 C CA . SER B 1 76 ? -23.002 47.165 1.230 1.00 19.85 86 SER B CA 1
ATOM 1416 C C . SER B 1 76 ? -24.012 46.613 0.233 1.00 17.48 86 SER B C 1
ATOM 1417 O O . SER B 1 76 ? -25.214 46.548 0.522 1.00 19.34 86 SER B O 1
ATOM 1420 N N . ALA B 1 77 ? -23.495 46.222 -0.920 1.00 17.33 87 ALA B N 1
ATOM 1421 C CA . ALA B 1 77 ? -24.307 45.642 -1.995 1.00 17.87 87 ALA B CA 1
ATOM 1422 C C . ALA B 1 77 ? -23.474 44.579 -2.697 1.00 16.70 87 ALA B C 1
ATOM 1423 O O . ALA B 1 77 ? -22.301 44.755 -2.852 1.00 17.93 87 ALA B O 1
ATOM 1425 N N . THR B 1 78 ? -24.119 43.483 -3.087 1.00 17.90 88 THR B N 1
ATOM 1426 C CA . THR B 1 78 ? -23.494 42.374 -3.818 1.00 16.38 88 THR B CA 1
ATOM 1427 C C . THR B 1 78 ? -24.259 42.068 -5.090 1.00 16.12 88 THR B C 1
ATOM 1428 O O . THR B 1 78 ? -25.481 41.999 -5.067 1.00 15.95 88 THR B O 1
ATOM 1432 N N . SER B 1 79 ? -23.525 41.848 -6.184 1.00 17.02 89 SER B N 1
ATOM 1433 C CA . SER B 1 79 ? -24.142 41.259 -7.384 1.00 17.08 89 SER B CA 1
ATOM 1434 C C . SER B 1 79 ? -23.339 40.029 -7.801 1.00 17.36 89 SER B C 1
ATOM 1435 O O . SER B 1 79 ? -22.126 39.927 -7.502 1.00 19.40 89 SER B O 1
ATOM 1438 N N . TRP B 1 80 ? -24.056 39.148 -8.472 1.00 15.67 90 TRP B N 1
ATOM 1439 C CA . TRP B 1 80 ? -23.520 37.871 -8.975 1.00 16.67 90 TRP B CA 1
ATOM 1440 C C . TRP B 1 80 ? -23.815 37.783 -10.447 1.00 15.56 90 TRP B C 1
ATOM 1441 O O . TRP B 1 80 ? -24.867 38.202 -10.879 1.00 15.10 90 TRP B O 1
ATOM 1452 N N . ALA B 1 81 ? -22.886 37.247 -11.226 1.00 16.21 91 ALA B N 1
ATOM 1453 C CA . ALA B 1 81 ? -23.149 36.825 -12.611 1.00 15.79 91 ALA B CA 1
ATOM 1454 C C . ALA B 1 81 ? -22.589 35.431 -12.710 1.00 15.74 91 ALA B C 1
ATOM 1455 O O . ALA B 1 81 ? -21.496 35.177 -12.155 1.00 16.41 91 ALA B O 1
ATOM 1457 N N . GLY B 1 82 ? -23.284 34.592 -13.457 1.00 17.30 92 GLY B N 1
ATOM 1458 C CA . GLY B 1 82 ? -22.810 33.214 -13.588 1.00 16.39 92 GLY B CA 1
ATOM 1459 C C . GLY B 1 82 ? -23.493 32.413 -14.668 1.00 16.96 92 GLY B C 1
ATOM 1460 O O . GLY B 1 82 ? -24.298 32.918 -15.451 1.00 18.11 92 GLY B O 1
ATOM 1461 N N . TYR B 1 83 ? -23.165 31.132 -14.666 1.00 17.85 93 TYR B N 1
ATOM 1462 C CA . TYR B 1 83 ? -23.708 30.175 -15.654 1.00 18.50 93 TYR B CA 1
ATOM 1463 C C . TYR B 1 83 ? -24.133 28.878 -14.961 1.00 18.99 93 TYR B C 1
ATOM 1464 O O . TYR B 1 83 ? -23.514 28.475 -13.964 1.00 19.51 93 TYR B O 1
ATOM 1473 N N . ALA B 1 84 ? -25.112 28.189 -15.560 1.00 19.69 94 ALA B N 1
ATOM 1474 C CA . ALA B 1 84 ? -25.585 26.861 -15.138 1.00 20.21 94 ALA B CA 1
ATOM 1475 C C . ALA B 1 84 ? -24.573 25.857 -15.691 1.00 21.36 94 ALA B C 1
ATOM 1476 O O . ALA B 1 84 ? -24.052 26.091 -16.782 1.00 25.98 94 ALA B O 1
ATOM 1478 N N . ARG B 1 85 ? -24.272 24.836 -14.913 1.00 22.96 95 ARG B N 1
ATOM 1479 C CA . ARG B 1 85 ? -23.329 23.753 -15.310 1.00 25.39 95 ARG B CA 1
ATOM 1480 C C . ARG B 1 85 ? -23.867 22.426 -14.813 1.00 25.86 95 ARG B C 1
ATOM 1481 O O . ARG B 1 85 ? -24.147 22.296 -13.628 1.00 28.07 95 ARG B O 1
ATOM 1489 N N . LYS B 1 86 ? -23.941 21.464 -15.726 1.00 32.31 96 LYS B N 1
ATOM 1490 C CA . LYS B 1 86 ? -24.354 20.075 -15.436 1.00 34.63 96 LYS B CA 1
ATOM 1491 C C . LYS B 1 86 ? -23.133 19.385 -14.822 1.00 36.81 96 LYS B C 1
ATOM 1492 O O . LYS B 1 86 ? -22.063 19.551 -15.421 1.00 35.58 96 LYS B O 1
ATOM 1498 N N . THR B 1 87 ? -23.285 18.697 -13.683 1.00 38.81 97 THR B N 1
ATOM 1499 C CA . THR B 1 87 ? -22.192 17.954 -12.993 1.00 47.97 97 THR B CA 1
ATOM 1500 C C . THR B 1 87 ? -22.159 16.489 -13.475 1.00 52.04 97 THR B C 1
ATOM 1501 O O . THR B 1 87 ? -22.985 16.131 -14.362 1.00 47.69 97 THR B O 1
ATOM 1505 N N . PHE B 1 88 ? -21.205 15.697 -12.956 1.00 54.60 98 PHE B N 1
ATOM 1506 C CA . PHE B 1 88 ? -21.004 14.273 -13.309 1.00 50.29 98 PHE B CA 1
ATOM 1507 C C . PHE B 1 88 ? -21.971 13.375 -12.553 1.00 47.50 98 PHE B C 1
ATOM 1508 O O . PHE B 1 88 ? -22.278 13.732 -11.390 1.00 48.15 98 PHE B O 1
ATOM 1509 N N . GLY B 1 91 ? -26.801 16.243 -11.974 1.00 48.12 101 GLY B N 1
ATOM 1510 C CA . GLY B 1 91 ? -26.879 17.401 -11.057 1.00 48.01 101 GLY B CA 1
ATOM 1511 C C . GLY B 1 91 ? -26.571 18.715 -11.771 1.00 43.61 101 GLY B C 1
ATOM 1512 O O . GLY B 1 91 ? -25.925 18.688 -12.846 1.00 45.06 101 GLY B O 1
ATOM 1513 N N . VAL B 1 92 ? -27.039 19.842 -11.229 1.00 44.20 102 VAL B N 1
ATOM 1514 C CA . VAL B 1 92 ? -26.821 21.186 -11.850 1.00 39.15 102 VAL B CA 1
ATOM 1515 C C . VAL B 1 92 ? -26.409 22.205 -10.783 1.00 32.33 102 VAL B C 1
ATOM 1516 O O . VAL B 1 92 ? -26.975 22.253 -9.665 1.00 35.90 102 VAL B O 1
ATOM 1520 N N . GLN B 1 93 ? -25.363 22.956 -11.107 1.00 24.30 103 GLN B N 1
ATOM 1521 C CA . GLN B 1 93 ? -24.812 23.997 -10.217 1.00 24.60 103 GLN B CA 1
ATOM 1522 C C . GLN B 1 93 ? -24.842 25.318 -10.957 1.00 20.90 103 GLN B C 1
ATOM 1523 O O . GLN B 1 93 ? -24.870 25.333 -12.172 1.00 21.98 103 GLN B O 1
ATOM 1529 N N . ILE B 1 94 ? -24.779 26.408 -10.198 1.00 18.61 104 ILE B N 1
ATOM 1530 C CA . ILE B 1 94 ? -24.606 27.760 -10.776 1.00 19.79 104 ILE B CA 1
ATOM 1531 C C . ILE B 1 94 ? -23.245 28.224 -10.319 1.00 17.48 104 ILE B C 1
ATOM 1532 O O . ILE B 1 94 ? -23.024 28.380 -9.128 1.00 20.09 104 ILE B O 1
ATOM 1537 N N . VAL B 1 95 ? -22.341 28.428 -11.271 1.00 17.98 105 VAL B N 1
ATOM 1538 C CA . VAL B 1 95 ? -20.992 28.973 -11.027 1.00 18.39 105 VAL B CA 1
ATOM 1539 C C . VAL B 1 95 ? -21.072 30.479 -11.177 1.00 18.76 105 VAL B C 1
ATOM 1540 O O . VAL B 1 95 ? -21.444 30.915 -12.259 1.00 18.82 105 VAL B O 1
ATOM 1544 N N . THR B 1 96 ? -20.724 31.233 -10.136 1.00 18.54 106 THR B N 1
ATOM 1545 C CA . THR B 1 96 ? -20.834 32.711 -10.158 1.00 17.43 106 THR B CA 1
ATOM 1546 C C . THR B 1 96 ? -19.539 33.394 -9.741 1.00 18.22 106 THR B C 1
ATOM 1547 O O . THR B 1 96 ? -18.672 32.815 -9.048 1.00 17.91 106 THR B O 1
ATOM 1551 N N . GLN B 1 97 ? -19.401 34.627 -10.198 1.00 18.06 107 GLN B N 1
ATOM 1552 C CA . GLN B 1 97 ? -18.465 35.607 -9.650 1.00 18.79 107 GLN B CA 1
ATOM 1553 C C . GLN B 1 97 ? -19.311 36.696 -8.980 1.00 19.08 107 GLN B C 1
ATOM 1554 O O . GLN B 1 97 ? -20.240 37.200 -9.613 1.00 19.84 107 GLN B O 1
ATOM 1560 N N . TRP B 1 98 ? -19.002 37.003 -7.737 1.00 18.79 108 TRP B N 1
ATOM 1561 C CA . TRP B 1 98 ? -19.672 38.094 -6.997 1.00 17.99 108 TRP B CA 1
ATOM 1562 C C . TRP B 1 98 ? -18.772 39.325 -6.987 1.00 20.34 108 TRP B C 1
ATOM 1563 O O . TRP B 1 98 ? -17.531 39.193 -6.995 1.00 21.84 108 TRP B O 1
ATOM 1574 N N . SER B 1 99 ? -19.407 40.484 -6.943 1.00 21.21 109 SER B N 1
ATOM 1575 C CA . SER B 1 99 ? -18.772 41.791 -6.681 1.00 24.79 109 SER B CA 1
ATOM 1576 C C . SER B 1 99 ? -19.455 42.348 -5.435 1.00 22.59 109 SER B C 1
ATOM 1577 O O . SER B 1 99 ? -20.696 42.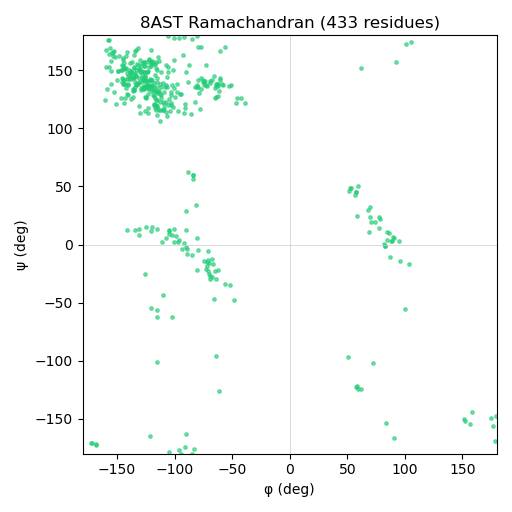319 -5.370 1.00 20.11 109 SER B O 1
ATOM 1580 N N . LEU B 1 100 ? -18.650 42.803 -4.502 1.00 26.11 110 LEU B N 1
ATOM 1581 C CA . LEU B 1 100 ? -19.141 43.409 -3.250 1.00 24.96 110 LEU B CA 1
ATOM 1582 C C . LEU B 1 100 ? -18.731 44.887 -3.282 1.00 27.27 110 LEU B C 1
ATOM 1583 O O . LEU B 1 100 ? -17.619 45.188 -3.705 1.00 32.65 110 LEU B O 1
ATOM 1588 N N . ALA B 1 101 ? -19.644 45.790 -2.981 1.00 23.56 111 ALA B N 1
ATOM 1589 C CA . ALA B 1 101 ? -19.282 47.202 -2.729 1.00 22.33 111 ALA B CA 1
ATOM 1590 C C . ALA B 1 101 ? -19.656 47.539 -1.295 1.00 21.74 111 ALA B C 1
ATOM 1591 O O . ALA B 1 101 ? -20.744 47.175 -0.854 1.00 21.81 111 ALA B O 1
ATOM 1593 N N . PHE B 1 102 ? -18.764 48.154 -0.537 1.00 25.56 112 PHE B N 1
ATOM 1594 C CA . PHE B 1 102 ? -19.166 48.611 0.810 1.00 28.79 112 PHE B CA 1
ATOM 1595 C C . PHE B 1 102 ? -18.449 49.912 1.093 1.00 30.11 112 PHE B C 1
ATOM 1596 O O . PHE B 1 102 ? -17.447 50.236 0.420 1.00 25.68 112 PHE B O 1
ATOM 1604 N N . VAL B 1 103 ? -19.006 50.639 2.055 1.00 37.20 113 VAL B N 1
ATOM 1605 C CA . VAL B 1 103 ? -18.372 51.851 2.649 1.00 47.63 113 VAL B CA 1
ATOM 1606 C C . VAL B 1 103 ? -17.863 51.462 4.037 1.00 45.08 113 VAL B C 1
ATOM 1607 O O . VAL B 1 103 ? -18.687 50.972 4.835 1.00 49.74 113 VAL B O 1
ATOM 1611 N N . GLY B 1 104 ? -16.551 51.587 4.254 1.00 47.11 114 GLY B N 1
ATOM 1612 C CA . GLY B 1 104 ? -15.858 51.314 5.532 1.00 48.91 114 GLY B CA 1
ATOM 1613 C C . GLY B 1 104 ? -15.042 52.517 5.959 1.00 42.81 114 GLY B C 1
ATOM 1614 O O . GLY B 1 104 ? -15.631 53.605 5.835 1.00 45.10 114 GLY B O 1
ATOM 1615 N N . GLY B 1 108 ? -15.054 53.573 0.803 1.00 42.65 118 GLY B N 1
ATOM 1616 C CA . GLY B 1 108 ? -15.598 52.987 -0.442 1.00 36.48 118 GLY B CA 1
ATOM 1617 C C . GLY B 1 108 ? -14.665 51.930 -1.012 1.00 31.27 118 GLY B C 1
ATOM 1618 O O . GLY B 1 108 ? -13.555 52.268 -1.447 1.00 29.42 118 GLY B O 1
ATOM 1619 N N . LYS B 1 109 ? -15.072 50.653 -0.996 1.00 28.99 119 LYS B N 1
ATOM 1620 C CA . LYS B 1 109 ? -14.180 49.539 -1.387 1.00 27.46 119 LYS B CA 1
ATOM 1621 C C . LYS B 1 109 ? -14.981 48.530 -2.212 1.00 24.13 119 LYS B C 1
ATOM 1622 O O . LYS B 1 109 ? -16.190 48.437 -1.993 1.00 23.47 119 LYS B O 1
ATOM 1628 N N . ILE B 1 110 ? -14.314 47.841 -3.125 1.00 27.03 120 ILE B N 1
ATOM 1629 C CA . ILE B 1 110 ? -14.975 46.752 -3.887 1.00 27.50 120 ILE B CA 1
ATOM 1630 C C . ILE B 1 110 ? -14.139 45.482 -3.761 1.00 28.79 120 ILE B C 1
ATOM 1631 O O . ILE B 1 110 ? -12.924 45.566 -3.867 1.00 28.22 120 ILE B O 1
ATOM 1636 N N . GLU B 1 111 ? -14.791 44.350 -3.491 1.00 34.70 121 GLU B N 1
ATOM 1637 C CA . GLU B 1 111 ? -14.161 43.007 -3.429 1.00 32.60 121 GLU B CA 1
ATOM 1638 C C . GLU B 1 111 ? -14.814 42.119 -4.491 1.00 35.98 121 GLU B C 1
ATOM 1639 O O . GLU B 1 111 ? -15.869 42.510 -5.023 1.00 29.92 121 GLU B O 1
ATOM 1645 N N . THR B 1 112 ? -14.116 41.061 -4.906 1.00 31.88 122 THR B N 1
ATOM 1646 C CA . THR B 1 112 ? -14.625 40.111 -5.920 1.00 31.15 122 THR B CA 1
ATOM 1647 C C . THR B 1 112 ? -14.266 38.699 -5.429 1.00 29.47 122 THR B C 1
ATOM 1648 O O . THR B 1 112 ? -13.302 38.537 -4.685 1.00 29.63 122 THR B O 1
ATOM 1652 N N . GLY B 1 113 ? -15.086 37.722 -5.763 1.00 23.52 123 GLY B N 1
ATOM 1653 C CA . GLY B 1 113 ? -14.696 36.317 -5.586 1.00 22.87 123 GLY B CA 1
ATOM 1654 C C . GLY B 1 113 ? -15.697 35.387 -6.209 1.00 22.33 123 GLY B C 1
ATOM 1655 O O . GLY B 1 113 ? -16.530 35.842 -7.041 1.00 22.16 123 GLY B O 1
ATOM 1656 N N . GLN B 1 114 ? -15.533 34.102 -5.944 1.00 22.29 124 GLN B N 1
ATOM 1657 C CA . GLN B 1 114 ? -16.380 33.073 -6.558 1.00 21.39 124 GLN B CA 1
ATOM 1658 C C . GLN B 1 114 ? -17.358 32.515 -5.536 1.00 20.64 124 GLN B C 1
ATOM 1659 O O . GLN B 1 114 ? -17.019 32.421 -4.342 1.00 23.98 124 GLN B O 1
ATOM 1665 N N . ASN B 1 115 ? -18.569 32.202 -5.989 1.00 20.92 125 ASN B N 1
ATOM 1666 C CA . ASN B 1 115 ? -19.534 31.358 -5.241 1.00 20.02 125 ASN B CA 1
ATOM 1667 C C . ASN B 1 115 ? -20.047 30.294 -6.201 1.00 19.42 125 ASN B C 1
ATOM 1668 O O . ASN B 1 115 ? -20.392 30.600 -7.385 1.00 20.06 125 ASN B O 1
ATOM 1673 N N . VAL B 1 116 ? -20.182 29.086 -5.690 1.00 19.02 126 VAL B N 1
ATOM 1674 C CA . VAL B 1 116 ? -20.839 27.984 -6.428 1.00 19.05 126 VAL B CA 1
ATOM 1675 C C . VAL B 1 116 ? -22.101 27.606 -5.679 1.00 18.24 126 VAL B C 1
ATOM 1676 O O . VAL B 1 116 ? -22.009 27.210 -4.514 1.00 18.03 126 VAL B O 1
ATOM 1680 N N . PHE B 1 117 ? -23.227 27.651 -6.368 1.00 18.77 127 PHE B N 1
ATOM 1681 C CA . PHE B 1 117 ? -24.542 27.328 -5.796 1.00 18.79 127 PHE B CA 1
ATOM 1682 C C . PHE B 1 117 ? -24.996 25.950 -6.229 1.00 19.89 127 PHE B C 1
ATOM 1683 O O . PHE B 1 117 ? -24.992 25.610 -7.378 1.00 19.76 127 PHE B O 1
ATOM 1691 N N . THR B 1 118 ? -25.427 25.162 -5.261 1.00 20.01 128 THR B N 1
ATOM 1692 C CA . THR B 1 118 ? -25.955 23.808 -5.507 1.00 23.41 128 THR B CA 1
ATOM 1693 C C . THR B 1 118 ? -27.459 23.788 -5.260 1.00 24.18 128 THR B C 1
ATOM 1694 O O . THR B 1 118 ? -27.902 24.278 -4.217 1.00 23.71 128 THR B O 1
ATOM 1698 N N . TYR B 1 119 ? -28.211 23.227 -6.201 1.00 24.71 129 TYR B N 1
ATOM 1699 C CA . TYR B 1 119 ? -29.675 23.014 -6.083 1.00 28.29 129 TYR B CA 1
ATOM 1700 C C . TYR B 1 119 ? -30.029 22.154 -4.858 1.00 29.68 129 TYR B C 1
ATOM 1701 O O . TYR B 1 119 ? -29.376 21.141 -4.645 1.00 32.69 129 TYR B O 1
ATOM 1710 N N . GLN B 1 120 ? -31.078 22.514 -4.106 1.00 30.54 130 GLN B N 1
ATOM 1711 C CA . GLN B 1 120 ? -31.542 21.764 -2.901 1.00 33.15 130 GLN B CA 1
ATOM 1712 C C . GLN B 1 120 ? -32.806 20.955 -3.216 1.00 34.85 130 GLN B C 1
ATOM 1713 O O . GLN B 1 120 ? -33.704 21.706 -3.494 1.00 35.79 130 GLN B O 1
ATOM 1719 N N . ASP C 1 3 ? -26.136 60.737 -2.093 1.00 47.44 13 ASP C N 1
ATOM 1720 C CA . ASP C 1 3 ? -26.675 59.414 -1.604 1.00 47.56 13 ASP C CA 1
ATOM 1721 C C . ASP C 1 3 ? -27.493 58.736 -2.704 1.00 44.73 13 ASP C C 1
ATOM 1722 O O . ASP C 1 3 ? -27.958 59.470 -3.577 1.00 42.80 13 ASP C O 1
ATOM 1727 N N . PHE C 1 4 ? -27.760 57.421 -2.608 1.00 41.42 14 PHE C N 1
ATOM 1728 C CA . PHE C 1 4 ? -28.820 56.751 -3.418 1.00 39.73 14 PHE C CA 1
ATOM 1729 C C . PHE C 1 4 ? -30.204 56.960 -2.811 1.00 37.16 14 PHE C C 1
ATOM 1730 O O . PHE C 1 4 ? -31.166 56.884 -3.568 1.00 35.44 14 PHE C O 1
ATOM 1738 N N . ASP C 1 5 ? -30.315 57.262 -1.512 1.00 40.03 15 ASP C N 1
ATOM 1739 C CA . ASP C 1 5 ? -31.637 57.534 -0.872 1.00 41.84 15 ASP C CA 1
ATOM 1740 C C . ASP C 1 5 ? -32.223 58.840 -1.431 1.00 39.29 15 ASP C C 1
ATOM 1741 O O . ASP C 1 5 ? -33.461 58.960 -1.507 1.00 45.08 15 ASP C O 1
ATOM 1746 N N . SER C 1 6 ? -31.369 59.759 -1.870 1.00 43.64 16 SER C N 1
ATOM 1747 C CA . SER C 1 6 ? -31.803 61.055 -2.459 1.00 42.99 16 SER C CA 1
ATOM 1748 C C . SER C 1 6 ? -32.404 60.846 -3.864 1.00 43.56 16 SER C C 1
ATOM 1749 O O . SER C 1 6 ? -33.151 61.736 -4.301 1.00 40.26 16 SER C O 1
ATOM 1752 N N . LEU C 1 7 ? -32.097 59.727 -4.542 1.00 36.72 17 LEU C N 1
ATOM 1753 C CA . LEU C 1 7 ? -32.710 59.343 -5.850 1.00 33.12 17 LEU C CA 1
ATOM 1754 C C . LEU C 1 7 ? -34.095 58.726 -5.656 1.00 30.11 17 LEU C C 1
ATOM 1755 O O . LEU C 1 7 ? -34.727 58.470 -6.675 1.00 30.66 17 LEU C O 1
ATOM 1760 N N . SER C 1 8 ? -34.575 58.495 -4.422 1.00 34.91 18 SER C N 1
ATOM 1761 C CA . SER C 1 8 ? -35.959 58.011 -4.145 1.00 37.48 18 SER C CA 1
ATOM 1762 C C . SER C 1 8 ? -36.943 58.700 -5.105 1.00 36.82 18 SER C C 1
ATOM 1763 O O . SER C 1 8 ? -36.962 59.957 -5.124 1.00 38.35 18 SER C O 1
ATOM 1766 N N . GLY C 1 9 ? -37.679 57.922 -5.903 1.00 33.16 19 GLY C N 1
ATOM 1767 C CA . GLY C 1 9 ? -38.726 58.411 -6.826 1.00 34.52 19 GLY C CA 1
ATOM 1768 C C . GLY C 1 9 ? -38.216 59.174 -8.042 1.00 36.01 19 GLY C C 1
ATOM 1769 O O . GLY C 1 9 ? -39.037 59.858 -8.678 1.00 40.95 19 GLY C O 1
ATOM 1770 N N . THR C 1 10 ? -36.945 59.033 -8.425 1.00 32.24 20 THR C N 1
ATOM 1771 C CA . THR C 1 10 ? -36.352 59.732 -9.606 1.00 28.89 20 THR C CA 1
ATOM 1772 C C . THR C 1 10 ? -35.964 58.719 -10.685 1.00 27.13 20 THR C C 1
ATOM 1773 O O . THR C 1 10 ? -35.889 57.492 -10.426 1.00 24.94 20 THR C O 1
ATOM 1777 N N . SER C 1 11 ? -35.806 59.267 -11.871 1.00 26.28 21 SER C N 1
ATOM 1778 C CA A SER C 1 11 ? -35.204 58.608 -13.053 0.50 26.69 21 SER C CA 1
ATOM 1779 C CA B SER C 1 11 ? -35.204 58.603 -13.047 0.50 27.63 21 SER C CA 1
ATOM 1780 C C . SER C 1 11 ? -33.980 59.419 -13.452 1.00 25.10 21 SER C C 1
ATOM 1781 O O . SER C 1 11 ? -34.138 60.609 -13.762 1.00 25.58 21 SER C O 1
ATOM 1786 N N . THR C 1 12 ? -32.804 58.818 -13.427 1.00 21.72 22 THR C N 1
ATOM 1787 C CA . THR C 1 12 ? -31.558 59.547 -13.689 1.00 21.24 22 THR C CA 1
ATOM 1788 C C . THR C 1 12 ? -30.746 58.761 -14.714 1.00 20.40 22 THR C C 1
ATOM 1789 O O . THR C 1 12 ? -30.858 57.530 -14.724 1.00 19.64 22 THR C O 1
ATOM 1793 N N . THR C 1 13 ? -29.954 59.484 -15.481 1.00 19.91 23 THR C N 1
ATOM 1794 C CA . THR C 1 13 ? -29.127 58.932 -16.583 1.00 21.32 23 THR C CA 1
ATOM 1795 C C . THR C 1 13 ? -27.656 59.062 -16.192 1.00 21.82 23 THR C C 1
ATOM 1796 O O . THR C 1 13 ? -27.215 60.118 -15.636 1.00 24.21 23 THR C O 1
ATOM 1800 N N . TRP C 1 14 ? -26.920 58.003 -16.479 1.00 18.36 24 TRP C N 1
ATOM 1801 C CA . TRP C 1 14 ? -25.501 57.828 -16.119 1.00 19.36 24 TRP C CA 1
ATOM 1802 C C . TRP C 1 14 ? -24.738 57.249 -17.313 1.00 19.66 24 TRP C C 1
ATOM 1803 O O . TRP C 1 14 ? -25.291 56.437 -18.077 1.00 19.52 24 TRP C O 1
ATOM 1814 N N . VAL C 1 15 ? -23.501 57.684 -17.489 1.00 19.43 25 VAL C N 1
ATOM 1815 C CA . VAL C 1 15 ? -22.631 57.177 -18.581 1.00 17.80 25 VAL C CA 1
ATOM 1816 C C . VAL C 1 15 ? -21.330 56.668 -17.982 1.00 16.31 25 VAL C C 1
ATOM 1817 O O . VAL C 1 15 ? -20.790 57.333 -17.055 1.00 18.10 25 VAL C O 1
ATOM 1821 N N . ASN C 1 16 ? -20.754 55.606 -18.542 1.00 16.31 26 ASN C N 1
ATOM 1822 C CA . ASN C 1 16 ? -19.432 55.119 -18.067 1.00 16.45 26 ASN C CA 1
ATOM 1823 C C . ASN C 1 16 ? -18.317 55.495 -19.046 1.00 18.85 26 ASN C C 1
ATOM 1824 O O . ASN C 1 16 ? -18.590 56.137 -20.096 1.00 19.26 26 ASN C O 1
ATOM 1829 N N . GLU C 1 17 ? -17.099 55.089 -18.732 1.00 18.76 27 GLU C N 1
ATOM 1830 C CA . GLU C 1 17 ? -15.905 55.518 -19.513 1.00 19.34 27 GLU C CA 1
ATOM 1831 C C . GLU C 1 17 ? -15.949 54.933 -20.929 1.00 21.17 27 GLU C C 1
ATOM 1832 O O . GLU C 1 17 ? -15.194 55.405 -21.801 1.00 20.79 27 GLU C O 1
ATOM 1838 N N . LEU C 1 18 ? -16.767 53.912 -21.190 1.00 21.11 28 LEU C N 1
ATOM 1839 C CA . LEU C 1 18 ? -16.881 53.298 -22.536 1.00 20.74 28 LEU C CA 1
ATOM 1840 C C . LEU C 1 18 ? -17.947 54.000 -23.374 1.00 21.10 28 LEU C C 1
ATOM 1841 O O . LEU C 1 18 ? -18.061 53.661 -24.561 1.00 22.40 28 LEU C O 1
ATOM 1846 N N . GLY C 1 19 ? -18.733 54.912 -22.785 1.00 17.23 29 GLY C N 1
ATOM 1847 C CA . GLY C 1 19 ? -19.868 55.504 -23.491 1.00 18.71 29 GLY C CA 1
ATOM 1848 C C . GLY C 1 19 ? -21.152 54.712 -23.304 1.00 17.37 29 GLY C C 1
ATOM 1849 O O . GLY C 1 19 ? -22.125 55.023 -23.971 1.00 19.98 29 GLY C O 1
ATOM 1850 N N . SER C 1 20 ? -21.148 53.693 -22.450 1.00 16.77 30 SER C N 1
ATOM 1851 C CA . SER C 1 20 ? -22.376 52.934 -22.145 1.00 17.59 30 SER C CA 1
ATOM 1852 C C . SER C 1 20 ? -23.252 53.828 -21.261 1.00 19.04 30 SER C C 1
ATOM 1853 O O . SER C 1 20 ? -22.701 54.495 -20.391 1.00 18.73 30 SER C O 1
ATOM 1856 N N . VAL C 1 21 ? -24.552 53.815 -21.478 1.00 17.07 31 VAL C N 1
ATOM 1857 C CA . VAL C 1 21 ? -25.502 54.733 -20.799 1.00 18.43 31 VAL C CA 1
ATOM 1858 C C . VAL C 1 21 ? -26.551 53.880 -20.102 1.00 19.48 31 VAL C C 1
ATOM 1859 O O . VAL C 1 21 ? -27.131 52.971 -20.699 1.00 20.64 31 VAL C O 1
ATOM 1863 N N . MET C 1 22 ? -26.875 54.262 -18.895 1.00 18.60 32 MET C N 1
ATOM 1864 C CA . MET C 1 22 ? -28.020 53.603 -18.255 1.00 19.49 32 MET C CA 1
ATOM 1865 C C . MET C 1 22 ? -28.973 54.657 -17.703 1.00 20.34 32 MET C C 1
ATOM 1866 O O . MET C 1 22 ? -28.527 55.744 -17.295 1.00 19.88 32 MET C O 1
ATOM 1871 N N . THR C 1 23 ? -30.242 54.324 -17.684 1.00 19.20 33 THR C N 1
ATOM 1872 C CA . THR C 1 23 ? -31.255 55.160 -17.011 1.00 21.18 33 THR C CA 1
ATOM 1873 C C . THR C 1 23 ? -31.866 54.342 -15.898 1.00 20.26 33 THR C C 1
ATOM 1874 O O . THR C 1 23 ? -32.416 53.247 -16.214 1.00 21.81 33 THR C O 1
ATOM 1878 N N . ILE C 1 24 ? -31.760 54.814 -14.656 1.00 18.78 34 ILE C N 1
ATOM 1879 C CA . ILE C 1 24 ? -32.249 54.029 -13.501 1.00 20.81 34 ILE C CA 1
ATOM 1880 C C . ILE C 1 24 ? -33.407 54.766 -12.836 1.00 20.85 34 ILE C C 1
ATOM 1881 O O . ILE C 1 24 ? -33.331 56.007 -12.630 1.00 19.63 34 ILE C O 1
ATOM 1886 N N . ASP C 1 25 ? -34.423 53.975 -12.531 1.00 20.78 35 ASP C N 1
ATOM 1887 C CA . ASP C 1 25 ? -35.638 54.396 -11.809 1.00 24.54 35 ASP C CA 1
ATOM 1888 C C . ASP C 1 25 ? -35.518 53.806 -10.422 1.00 23.42 35 ASP C C 1
ATOM 1889 O O . ASP C 1 25 ? -35.565 52.562 -10.308 1.00 24.57 35 ASP C O 1
ATOM 1894 N N . VAL C 1 26 ? -35.307 54.667 -9.422 1.00 24.01 36 VAL C N 1
ATOM 1895 C CA . VAL C 1 26 ? -35.173 54.255 -8.007 1.00 24.74 36 VAL C CA 1
ATOM 1896 C C . VAL C 1 26 ? -36.500 54.586 -7.328 1.00 27.60 36 VAL C C 1
ATOM 1897 O O . VAL C 1 26 ? -36.891 55.758 -7.352 1.00 27.51 36 VAL C O 1
ATOM 1901 N N . ASP C 1 27 ? -37.136 53.567 -6.793 1.00 28.31 37 ASP C N 1
ATOM 1902 C CA . ASP C 1 27 ? -38.400 53.727 -6.026 1.00 34.80 37 ASP C CA 1
ATOM 1903 C C . ASP C 1 27 ? -38.072 54.123 -4.579 1.00 38.35 37 ASP C C 1
ATOM 1904 O O . ASP C 1 27 ? -36.878 54.248 -4.222 1.00 42.15 37 ASP C O 1
ATOM 1909 N N . ARG C 1 28 ? -39.105 54.231 -3.741 1.00 47.29 38 ARG C N 1
ATOM 1910 C CA . ARG C 1 28 ? -38.984 54.689 -2.334 1.00 50.13 38 ARG C CA 1
ATOM 1911 C C . ARG C 1 28 ? -38.285 53.642 -1.463 1.00 49.93 38 ARG C C 1
ATOM 1912 O O . ARG C 1 28 ? -37.755 54.036 -0.412 1.00 59.60 38 ARG C O 1
ATOM 1920 N N . LYS C 1 29 ? -38.297 52.370 -1.874 1.00 45.03 39 LYS C N 1
ATOM 1921 C CA . LYS C 1 29 ? -37.827 51.201 -1.090 1.00 44.73 39 LYS C CA 1
ATOM 1922 C C . LYS C 1 29 ? -36.394 50.775 -1.445 1.00 41.85 39 LYS C C 1
ATOM 1923 O O . LYS C 1 29 ? -35.920 49.810 -0.827 1.00 41.81 39 LYS C O 1
ATOM 1929 N N . GLY C 1 30 ? -35.696 51.480 -2.342 1.00 34.83 40 GLY C N 1
ATOM 1930 C CA . GLY C 1 30 ? -34.356 51.076 -2.823 1.00 32.15 40 GLY C CA 1
ATOM 1931 C C . GLY C 1 30 ? -34.410 50.127 -4.025 1.00 28.98 40 GLY C C 1
ATOM 1932 O O . GLY C 1 30 ? -33.330 49.637 -4.459 1.00 27.06 40 GLY C O 1
ATOM 1933 N N . GLY C 1 31 ? -35.596 49.818 -4.543 1.00 27.24 41 GLY C N 1
ATOM 1934 C CA . GLY C 1 31 ? -35.740 49.010 -5.770 1.00 26.52 41 GLY C CA 1
ATOM 1935 C C . GLY C 1 31 ? -35.248 49.809 -6.981 1.00 24.41 41 GLY C C 1
ATOM 1936 O O . GLY C 1 31 ? -35.507 51.042 -7.054 1.00 25.24 41 GLY C O 1
ATOM 1937 N N . VAL C 1 32 ? -34.527 49.152 -7.898 1.00 21.37 42 VAL C N 1
ATOM 1938 C CA . VAL C 1 32 ? -33.986 49.819 -9.116 1.00 20.89 42 VAL C CA 1
ATOM 1939 C C . VAL C 1 32 ? -34.507 49.085 -10.345 1.00 19.40 42 VAL C C 1
ATOM 1940 O O . VAL C 1 32 ? -34.331 47.849 -10.466 1.00 20.44 42 VAL C O 1
ATOM 1944 N N . THR C 1 33 ? -35.069 49.849 -11.288 1.00 20.40 43 THR C N 1
ATOM 1945 C CA . THR C 1 33 ? -35.426 49.322 -12.633 1.00 19.61 43 THR C CA 1
ATOM 1946 C C . THR C 1 33 ? -34.874 50.319 -13.645 1.00 19.56 43 THR C C 1
ATOM 1947 O O . THR C 1 33 ? -34.426 51.373 -13.238 1.00 21.49 43 THR C O 1
ATOM 1951 N N . GLY C 1 34 ? -34.873 49.951 -14.908 1.00 19.13 44 GLY C N 1
ATOM 1952 C CA . GLY C 1 34 ? -34.440 50.871 -15.959 1.00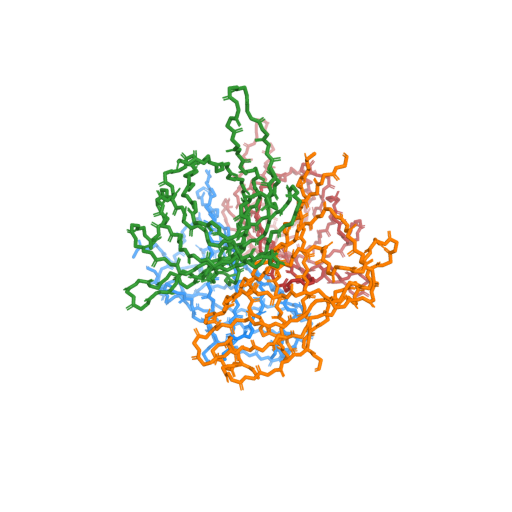 18.40 44 GLY C CA 1
ATOM 1953 C C . GLY C 1 34 ? -33.885 50.119 -17.129 1.00 16.47 44 GLY C C 1
ATOM 1954 O O . GLY C 1 34 ? -34.298 48.995 -17.401 1.00 17.03 44 GLY C O 1
ATOM 1955 N N . TYR C 1 35 ? -32.976 50.748 -17.853 1.00 16.14 45 TYR C N 1
ATOM 1956 C CA . TYR C 1 35 ? -32.388 50.134 -19.053 1.00 16.85 45 TYR C CA 1
ATOM 1957 C C . TYR C 1 35 ? -30.954 50.619 -19.216 1.00 16.36 45 TYR C C 1
ATOM 1958 O O . TYR C 1 35 ? -30.552 51.646 -18.718 1.00 16.97 45 TYR C O 1
ATOM 1967 N N . TYR C 1 36 ? -30.231 49.862 -20.013 1.00 15.58 46 TYR C N 1
ATOM 1968 C CA . TYR C 1 36 ? -28.786 49.967 -20.195 1.00 15.53 46 TYR C CA 1
ATOM 1969 C C . TYR C 1 36 ? -28.524 49.862 -21.686 1.00 16.56 46 TYR C C 1
ATOM 1970 O O . TYR C 1 36 ? -29.067 48.959 -22.343 1.00 17.66 46 TYR C O 1
ATOM 1979 N N . VAL C 1 37 ? -27.711 50.775 -22.195 1.00 17.25 47 VAL C N 1
ATOM 1980 C CA . VAL C 1 37 ? -27.257 50.704 -23.593 1.00 18.89 47 VAL C CA 1
ATOM 1981 C C . VAL C 1 37 ? -25.752 50.518 -23.562 1.00 17.68 47 VAL C C 1
ATOM 1982 O O . VAL C 1 37 ? -25.066 51.408 -23.082 1.00 18.88 47 VAL C O 1
ATOM 1986 N N . ASN C 1 38 ? -25.282 49.377 -24.052 1.00 18.74 48 ASN C N 1
ATOM 1987 C CA . ASN C 1 38 ? -23.841 49.006 -24.072 1.00 20.38 48 ASN C CA 1
ATOM 1988 C C . ASN C 1 38 ? -23.140 49.700 -25.248 1.00 19.80 48 ASN C C 1
ATOM 1989 O O . ASN C 1 38 ? -23.690 49.772 -26.332 1.00 18.82 48 ASN C O 1
ATOM 1994 N N . ASN C 1 39 ? -21.965 50.264 -25.030 1.00 19.98 49 ASN C N 1
ATOM 1995 C CA . ASN C 1 39 ? -21.129 50.770 -26.136 1.00 22.77 49 ASN C CA 1
ATOM 1996 C C . ASN C 1 39 ? -19.721 50.151 -26.094 1.00 24.85 49 ASN C C 1
ATOM 1997 O O . ASN C 1 39 ? -18.830 50.741 -26.753 1.00 27.39 49 ASN C O 1
ATOM 2002 N N . ALA C 1 40 ? -19.496 49.065 -25.343 1.00 30.23 50 ALA C N 1
ATOM 2003 C CA . ALA C 1 40 ? -18.139 48.529 -25.057 1.00 34.87 50 ALA C CA 1
ATOM 2004 C C . ALA C 1 40 ? -17.491 48.040 -26.357 1.00 39.43 50 ALA C C 1
ATOM 2005 O O . ALA C 1 40 ? -18.126 47.326 -27.131 1.00 36.81 50 ALA C O 1
ATOM 2007 N N . PRO C 1 41 ? -16.203 48.364 -26.642 1.00 44.33 51 PRO C N 1
ATOM 2008 C CA . PRO C 1 41 ? -15.600 47.997 -27.925 1.00 43.69 51 PRO C CA 1
ATOM 2009 C C . PRO C 1 41 ? -15.547 46.473 -28.123 1.00 47.19 51 PRO C C 1
ATOM 2010 O O . PRO C 1 41 ? -15.298 45.729 -27.143 1.00 40.59 51 PRO C O 1
ATOM 2014 N N . GLY C 1 42 ? -15.870 46.037 -29.349 1.00 46.59 52 GLY C N 1
ATOM 2015 C CA . GLY C 1 42 ? -15.706 44.643 -29.805 1.00 48.34 52 GLY C CA 1
ATOM 2016 C C . GLY C 1 42 ? -16.657 43.683 -29.112 1.00 50.72 52 GLY C C 1
ATOM 2017 O O . GLY C 1 42 ? -16.461 42.453 -29.277 1.00 47.97 52 GLY C O 1
ATOM 2018 N N . THR C 1 43 ? -17.658 44.185 -28.368 1.00 45.54 53 THR C N 1
ATOM 2019 C CA . THR C 1 43 ? -18.775 43.342 -27.858 1.00 41.44 53 THR C CA 1
ATOM 2020 C C . THR C 1 43 ? -19.898 43.421 -28.889 1.00 37.74 53 THR C C 1
ATOM 2021 O O . THR C 1 43 ? -19.897 44.342 -29.743 1.00 35.87 53 THR C O 1
ATOM 2025 N N . GLY C 1 44 ? -20.830 42.484 -28.817 1.00 37.27 54 GLY C N 1
ATOM 2026 C CA . GLY C 1 44 ? -22.106 42.616 -29.528 1.00 32.82 54 GLY C CA 1
ATOM 2027 C C . GLY C 1 44 ? -23.135 43.289 -28.619 1.00 29.50 54 GLY C C 1
ATOM 2028 O O . GLY C 1 44 ? -22.794 43.721 -27.460 1.00 29.07 54 GLY C O 1
ATOM 2029 N N . CYS C 1 45 ? -24.371 43.359 -29.114 1.00 27.16 55 CYS C N 1
ATOM 2030 C CA . CYS C 1 45 ? -25.525 43.976 -28.401 1.00 24.67 55 CYS C CA 1
ATOM 2031 C C . CYS C 1 45 ? -25.198 45.433 -28.059 1.00 27.08 55 CYS C C 1
ATOM 2032 O O . CYS C 1 45 ? -25.392 45.845 -26.895 1.00 28.41 55 CYS C O 1
ATOM 2035 N N . ARG C 1 46 ? -24.639 46.179 -29.009 1.00 22.41 56 ARG C N 1
ATOM 2036 C CA . ARG C 1 46 ? -24.256 47.592 -28.793 1.00 22.69 56 ARG C CA 1
ATOM 2037 C C . ARG C 1 46 ? -25.384 48.455 -29.351 1.00 22.35 56 ARG C C 1
ATOM 2038 O O . ARG C 1 46 ? -25.925 48.056 -30.403 1.00 22.25 56 ARG C O 1
ATOM 2046 N N . GLY C 1 47 ? -25.757 49.518 -28.640 1.00 21.31 57 GLY C N 1
ATOM 2047 C CA . GLY C 1 47 ? -26.619 50.584 -29.171 1.00 22.09 57 GLY C CA 1
ATOM 2048 C C . GLY C 1 47 ? -28.080 50.416 -28.834 1.00 22.87 57 GLY C C 1
ATOM 2049 O O . GLY C 1 47 ? -28.810 51.420 -28.993 1.00 23.27 57 GLY C O 1
ATOM 2050 N N . LEU C 1 48 ? -28.516 49.243 -28.364 1.00 23.55 58 LEU C N 1
ATOM 2051 C CA . LEU C 1 48 ? -29.951 48.957 -28.121 1.00 24.54 58 LEU C CA 1
ATOM 2052 C C . LEU C 1 48 ? -30.197 48.821 -26.638 1.00 19.55 58 LEU C C 1
ATOM 2053 O O . LEU C 1 48 ? -29.315 48.389 -25.906 1.00 20.15 58 LEU C O 1
ATOM 2058 N N . PRO C 1 49 ? -31.382 49.187 -26.154 1.00 18.98 59 PRO C N 1
ATOM 2059 C CA . PRO C 1 49 ? -31.669 49.056 -24.726 1.00 18.80 59 PRO C CA 1
ATOM 2060 C C . PRO C 1 49 ? -31.943 47.625 -24.255 1.00 16.79 59 PRO C C 1
ATOM 2061 O O . PRO C 1 49 ? -32.656 46.904 -24.886 1.00 17.03 59 PRO C O 1
ATOM 2065 N N . TYR C 1 50 ? -31.412 47.309 -23.073 1.00 15.50 60 TYR C N 1
ATOM 2066 C CA . TYR C 1 50 ? -31.589 46.063 -22.313 1.00 16.70 60 TYR C CA 1
ATOM 2067 C C . TYR C 1 50 ? -32.104 46.411 -20.927 1.00 15.75 60 TYR C C 1
ATOM 2068 O O . TYR C 1 50 ? -31.630 47.401 -20.345 1.00 15.00 60 TYR C O 1
ATOM 2077 N N . ASP C 1 51 ? -33.082 45.665 -20.462 1.00 17.16 61 ASP C N 1
ATOM 2078 C CA . ASP C 1 51 ? -33.686 45.871 -19.123 1.00 19.74 61 ASP C CA 1
ATOM 2079 C C . ASP C 1 51 ? -32.588 45.697 -18.063 1.00 16.37 61 ASP C C 1
ATOM 2080 O O . ASP C 1 51 ? -31.718 44.805 -18.193 1.00 16.68 61 ASP C O 1
ATOM 2085 N N . LEU C 1 52 ? -32.692 46.513 -17.019 1.00 16.07 62 LEU C N 1
ATOM 2086 C CA . LEU C 1 52 ? -31.813 46.517 -15.864 1.00 16.46 62 LEU C CA 1
ATOM 2087 C C . LEU C 1 52 ? -32.675 46.371 -14.619 1.00 16.23 62 LEU C C 1
ATOM 2088 O O . LEU C 1 52 ? -33.751 46.988 -14.565 1.00 16.90 62 LEU C O 1
ATOM 2093 N N . SER C 1 53 ? -32.195 45.622 -13.621 1.00 16.71 63 SER C N 1
ATOM 2094 C CA . SER C 1 53 ? -32.856 45.634 -12.296 1.00 17.69 63 SER C CA 1
ATOM 2095 C C . SER C 1 53 ? -31.805 45.511 -11.212 1.00 18.34 63 SER C C 1
ATOM 2096 O O . SER C 1 53 ? -30.714 44.958 -11.448 1.00 17.56 63 SER C O 1
ATOM 2099 N N . GLY C 1 54 ? -32.158 45.989 -10.022 1.00 17.73 64 GLY C N 1
ATOM 2100 C CA . GLY C 1 54 ? -31.236 45.909 -8.889 1.00 17.26 64 GLY C CA 1
ATOM 2101 C C . GLY C 1 54 ? -31.816 46.589 -7.674 1.00 18.42 64 GLY C C 1
ATOM 2102 O O . GLY C 1 54 ? -33.030 46.727 -7.617 1.00 20.09 64 GLY C O 1
ATOM 2103 N N . HIS C 1 55 ? -30.941 46.996 -6.791 1.00 19.38 65 HIS C N 1
ATOM 2104 C CA . HIS C 1 55 ? -31.318 47.595 -5.479 1.00 22.08 65 HIS C CA 1
ATOM 2105 C C . HIS C 1 55 ? -30.277 48.650 -5.146 1.00 21.36 65 HIS C C 1
ATOM 2106 O O . HIS C 1 55 ? -29.109 48.500 -5.524 1.00 22.50 65 HIS C O 1
ATOM 2113 N N . ALA C 1 56 ? -30.695 49.679 -4.415 1.00 20.85 66 ALA C N 1
ATOM 2114 C CA . ALA C 1 56 ? -29.767 50.730 -3.959 1.00 22.14 66 ALA C CA 1
ATOM 2115 C C . ALA C 1 56 ? -30.187 51.183 -2.560 1.00 22.21 66 ALA C C 1
ATOM 2116 O O . ALA C 1 56 ? -31.390 51.172 -2.251 1.00 25.89 66 ALA C O 1
ATOM 2118 N N . HIS C 1 57 ? -29.219 51.446 -1.724 1.00 22.44 67 HIS C N 1
ATOM 2119 C CA . HIS C 1 57 ? -29.483 52.005 -0.374 1.00 23.80 67 HIS C CA 1
ATOM 2120 C C . HIS C 1 57 ? -28.241 52.746 0.098 1.00 21.17 67 HIS C C 1
ATOM 2121 O O . HIS C 1 57 ? -27.122 52.240 -0.059 1.00 21.44 67 HIS C O 1
ATOM 2128 N N . GLY C 1 58 ? -28.425 53.912 0.717 1.00 22.06 68 GLY C N 1
ATOM 2129 C CA . GLY C 1 58 ? -27.276 54.654 1.238 1.00 23.63 68 GLY C CA 1
ATOM 2130 C C . GLY C 1 58 ? -26.282 54.943 0.125 1.00 24.82 68 GLY C C 1
ATOM 2131 O O . GLY C 1 58 ? -26.692 55.481 -0.919 1.00 30.95 68 GLY C O 1
ATOM 2132 N N . SER C 1 59 ? -25.052 54.504 0.289 1.00 25.04 69 SER C N 1
ATOM 2133 C CA . SER C 1 59 ? -23.940 54.831 -0.629 1.00 23.41 69 SER C CA 1
ATOM 2134 C C . SER C 1 59 ? -23.671 53.639 -1.556 1.00 20.47 69 SER C C 1
ATOM 2135 O O . SER C 1 59 ? -22.621 53.704 -2.212 1.00 21.67 69 SER C O 1
ATOM 2138 N N . THR C 1 60 ? -24.501 52.578 -1.563 1.00 20.17 70 THR C N 1
ATOM 2139 C CA . THR C 1 60 ? -24.149 51.398 -2.411 1.00 19.94 70 THR C CA 1
ATOM 2140 C C . THR C 1 60 ? -25.306 50.957 -3.310 1.00 18.51 70 THR C C 1
ATOM 2141 O O . THR C 1 60 ? -26.463 51.199 -3.023 1.00 19.87 70 THR C O 1
ATOM 2145 N N . ILE C 1 61 ? -24.963 50.318 -4.435 1.00 17.61 71 ILE C N 1
ATOM 2146 C CA . ILE C 1 61 ? -25.967 49.890 -5.436 1.00 20.03 71 ILE C CA 1
ATOM 2147 C C . ILE C 1 61 ? -25.462 48.600 -6.059 1.00 18.32 71 ILE C C 1
ATOM 2148 O O . ILE C 1 61 ? -24.241 48.398 -6.138 1.00 17.78 71 ILE C O 1
ATOM 2153 N N . ALA C 1 62 ? -26.397 47.772 -6.481 1.00 18.81 72 ALA C N 1
ATOM 2154 C CA . ALA C 1 62 ? -26.068 46.553 -7.246 1.00 19.50 72 ALA C CA 1
ATOM 2155 C C . ALA C 1 62 ? -27.121 46.403 -8.314 1.00 18.57 72 ALA C C 1
ATOM 2156 O O . ALA C 1 62 ? -28.303 46.606 -8.036 1.00 17.35 72 ALA C O 1
ATOM 2158 N N . PHE C 1 63 ? -26.722 46.047 -9.529 1.00 15.50 73 PHE C N 1
ATOM 2159 C CA . PHE C 1 63 ? -27.722 45.888 -10.600 1.00 15.85 73 PHE C CA 1
ATOM 2160 C C . PHE C 1 63 ? -27.182 44.905 -11.617 1.00 14.72 73 PHE C C 1
ATOM 2161 O O . PHE C 1 63 ? -25.983 44.574 -11.639 1.00 14.62 73 PHE C O 1
ATOM 2169 N N A SER C 1 64 ? -28.087 44.416 -12.462 0.50 14.19 74 SER C N 1
ATOM 2170 N N B SER C 1 64 ? -28.076 44.434 -12.458 0.50 14.81 74 SER C N 1
ATOM 2171 C CA A SER C 1 64 ? -27.905 43.224 -13.334 0.50 14.10 74 SER C CA 1
ATOM 2172 C CA B SER C 1 64 ? -27.723 43.422 -13.468 0.50 15.17 74 SER C CA 1
ATOM 2173 C C A SER C 1 64 ? -28.597 43.424 -14.697 0.50 14.46 74 SER C C 1
ATOM 2174 C C B SER C 1 64 ? -28.493 43.641 -14.753 0.50 14.78 74 SER C C 1
ATOM 2175 O O A SER C 1 64 ? -29.779 43.856 -14.739 0.50 14.65 74 SER C O 1
ATOM 2176 O O B SER C 1 64 ? -29.559 44.316 -14.786 0.50 13.96 74 SER C O 1
ATOM 2181 N N . VAL C 1 65 ? -27.904 43.072 -15.793 1.00 15.53 75 VAL C N 1
ATOM 2182 C CA . VAL C 1 65 ? -28.450 43.104 -17.173 1.00 16.58 75 VAL C CA 1
ATOM 2183 C C . VAL C 1 65 ? -28.176 41.748 -17.831 1.00 18.64 75 VAL C C 1
ATOM 2184 O O . VAL C 1 65 ? -27.032 41.320 -17.833 1.00 18.85 75 VAL C O 1
ATOM 2188 N N . VAL C 1 66 ? -29.201 41.129 -18.385 1.00 17.70 76 VAL C N 1
ATOM 2189 C CA . VAL C 1 66 ? -29.096 39.988 -19.339 1.00 18.50 76 VAL C CA 1
ATOM 2190 C C . VAL C 1 66 ? -29.166 40.550 -20.741 1.00 17.28 76 VAL C C 1
ATOM 2191 O O . VAL C 1 66 ? -30.079 41.352 -21.015 1.00 16.08 76 VAL C O 1
ATOM 2195 N N . TRP C 1 67 ? -28.205 40.164 -21.602 1.00 17.13 77 TRP C N 1
ATOM 2196 C CA . TRP C 1 67 ? -27.995 40.720 -22.948 1.00 17.34 77 TRP C CA 1
ATOM 2197 C C . TRP C 1 67 ? -28.906 40.046 -23.972 1.00 19.78 77 TRP C C 1
ATOM 2198 O O . TRP C 1 67 ? -28.432 39.439 -24.939 1.00 20.07 77 TRP C O 1
ATOM 2209 N N . SER C 1 68 ? -30.206 40.151 -23.742 1.00 17.64 78 SER C N 1
ATOM 2210 C CA . SER C 1 68 ? -31.236 39.626 -24.655 1.00 17.86 78 SER C CA 1
ATOM 2211 C C . SER C 1 68 ? -32.493 40.475 -24.525 1.00 19.66 78 SER C C 1
ATOM 2212 O O . SER C 1 68 ? -33.023 40.596 -23.380 1.00 23.72 78 SER C O 1
ATOM 2215 N N . ASN C 1 69 ? -32.946 41.083 -25.619 1.00 20.00 79 ASN C N 1
ATOM 2216 C CA . ASN C 1 69 ? -34.081 42.044 -25.579 1.00 21.11 79 ASN C CA 1
ATOM 2217 C C . ASN C 1 69 ? -35.113 41.713 -26.658 1.00 23.89 79 ASN C C 1
ATOM 2218 O O . ASN C 1 69 ? -36.027 42.509 -26.834 1.00 24.29 79 ASN C O 1
ATOM 2223 N N . GLY C 1 70 ? -34.976 40.579 -27.337 1.00 24.49 80 GLY C N 1
ATOM 2224 C CA . GLY C 1 70 ? -35.893 40.227 -28.442 1.00 25.14 80 GLY C CA 1
ATOM 2225 C C . GLY C 1 70 ? -35.462 40.851 -29.754 1.00 28.46 80 GLY C C 1
ATOM 2226 O O . GLY C 1 70 ? -36.172 40.663 -30.758 1.00 30.39 80 GLY C O 1
ATOM 2227 N N . ILE C 1 71 ? -34.318 41.534 -29.781 1.00 24.97 81 ILE C N 1
ATOM 2228 C CA . ILE C 1 71 ? -33.727 42.167 -30.995 1.00 27.90 81 ILE C CA 1
ATOM 2229 C C . ILE C 1 71 ? -32.351 41.565 -31.216 1.00 27.63 81 ILE C C 1
ATOM 2230 O O . ILE C 1 71 ? -32.067 41.074 -32.342 1.00 28.18 81 ILE C O 1
ATOM 2235 N N . ALA C 1 72 ? -31.493 41.608 -30.205 1.00 24.99 82 ALA C N 1
ATOM 2236 C CA . ALA C 1 72 ? -30.148 41.026 -30.304 1.00 25.19 82 ALA C CA 1
ATOM 2237 C C . ALA C 1 72 ? -29.874 40.302 -29.001 1.00 25.53 82 ALA C C 1
ATOM 2238 O O . ALA C 1 72 ? -29.970 40.913 -27.911 1.00 22.02 82 ALA C O 1
ATOM 2240 N N . ASP C 1 73 ? -29.535 39.040 -29.151 1.00 23.25 83 ASP C N 1
ATOM 2241 C CA . ASP C 1 73 ? -29.255 38.111 -28.049 1.00 23.88 83 ASP C CA 1
ATOM 2242 C C . ASP C 1 73 ? -27.773 37.798 -28.061 1.00 24.75 83 ASP C C 1
ATOM 2243 O O . ASP C 1 73 ? -27.317 37.154 -29.070 1.00 23.52 83 ASP C O 1
ATOM 2248 N N . CYS C 1 74 ? -27.047 38.192 -27.005 1.00 21.33 84 CYS C N 1
ATOM 2249 C CA . CYS C 1 74 ? -25.584 37.927 -26.860 1.00 20.79 84 CYS C CA 1
ATOM 2250 C C . CYS C 1 74 ? -25.291 36.822 -25.854 1.00 22.17 84 CYS C C 1
ATOM 2251 O O . CYS C 1 74 ? -24.093 36.574 -25.571 1.00 22.93 84 CYS C O 1
ATOM 2254 N N . ARG C 1 75 ? -26.331 36.133 -25.392 1.00 23.30 85 ARG C N 1
ATOM 2255 C CA . ARG C 1 75 ? -26.198 34.855 -24.651 1.00 26.90 85 ARG C CA 1
ATOM 2256 C C . ARG C 1 75 ? -25.312 35.070 -23.428 1.00 25.43 85 ARG C C 1
ATOM 2257 O O . ARG C 1 75 ? -24.394 34.283 -23.172 1.00 25.22 85 ARG C O 1
ATOM 2265 N N . SER C 1 76 ? -25.517 36.173 -22.725 1.00 20.25 86 SER C N 1
ATOM 2266 C CA . SER C 1 76 ? -24.615 36.554 -21.628 1.00 18.34 86 SER C CA 1
ATOM 2267 C C . SER C 1 76 ? -25.372 37.458 -20.647 1.00 17.27 86 SER C C 1
ATOM 2268 O O . SER C 1 76 ? -26.473 37.987 -20.980 1.00 17.78 86 SER C O 1
ATOM 2271 N N . ALA C 1 77 ? -24.739 37.689 -19.512 1.00 17.03 87 ALA C N 1
ATOM 2272 C CA . ALA C 1 77 ? -25.287 38.511 -18.400 1.00 16.77 87 ALA C CA 1
ATOM 2273 C C . ALA C 1 77 ? -24.162 39.250 -17.704 1.00 17.77 87 ALA C C 1
ATOM 2274 O O . ALA C 1 77 ? -23.099 38.688 -17.464 1.00 16.92 87 ALA C O 1
ATOM 2276 N N . THR C 1 78 ? -24.405 40.503 -17.343 1.00 15.55 88 THR C N 1
ATOM 2277 C CA . THR C 1 78 ? -23.451 41.290 -16.554 1.00 15.70 88 THR C CA 1
ATOM 2278 C C . THR C 1 78 ? -24.116 41.761 -15.271 1.00 15.83 88 THR C C 1
ATOM 2279 O O . THR C 1 78 ? -25.319 42.036 -15.282 1.00 15.64 88 THR C O 1
ATOM 2283 N N . SER C 1 79 ? -23.331 41.733 -14.195 1.00 16.53 89 SER C N 1
ATOM 2284 C CA . SER C 1 79 ? -23.771 42.335 -12.925 1.00 16.57 89 SER C CA 1
ATOM 2285 C C . SER C 1 79 ? -22.714 43.326 -12.426 1.00 16.28 89 SER C C 1
ATOM 2286 O O . SER C 1 79 ? -21.491 43.130 -12.690 1.00 18.37 89 SER C O 1
ATOM 2289 N N . TRP C 1 80 ? -23.165 44.378 -11.741 1.00 14.50 90 TRP C N 1
ATOM 2290 C CA . TRP C 1 80 ? -22.308 45.443 -11.170 1.00 15.27 90 TRP C CA 1
ATOM 2291 C C . TRP C 1 80 ? -22.654 45.630 -9.685 1.00 15.72 90 TRP C C 1
ATOM 2292 O O . TRP C 1 80 ? -23.846 45.498 -9.315 1.00 17.39 90 TRP C O 1
ATOM 2303 N N . ALA C 1 81 ? -21.657 45.954 -8.887 1.00 16.04 91 ALA C N 1
ATOM 2304 C CA . ALA C 1 81 ? -21.807 46.457 -7.517 1.00 17.35 91 ALA C CA 1
ATOM 2305 C C . ALA C 1 81 ? -20.913 47.680 -7.428 1.00 15.72 91 ALA C C 1
ATOM 2306 O O . ALA C 1 81 ? -19.821 47.644 -8.009 1.00 18.31 91 ALA C O 1
ATOM 2308 N N . GLY C 1 82 ? -21.417 48.718 -6.776 1.00 17.66 92 GLY C N 1
ATOM 2309 C CA . GLY C 1 82 ? -20.608 49.930 -6.638 1.00 20.12 92 GLY C CA 1
ATOM 2310 C C . GLY C 1 82 ? -21.023 50.792 -5.468 1.00 18.71 92 GLY C C 1
ATOM 2311 O O . GLY C 1 82 ? -22.030 50.535 -4.793 1.00 20.08 92 GLY C O 1
ATOM 2312 N N . TYR C 1 83 ? -20.227 51.832 -5.300 1.00 20.10 93 TYR C N 1
ATOM 2313 C CA . TYR C 1 83 ? -20.480 52.829 -4.249 1.00 21.83 93 TYR C CA 1
ATOM 2314 C C . TYR C 1 83 ? -20.516 54.202 -4.900 1.00 21.79 93 TYR C C 1
ATOM 2315 O O . TYR C 1 83 ? -19.804 54.448 -5.912 1.00 21.84 93 TYR C O 1
ATOM 2324 N N . ALA C 1 84 ? -21.325 55.074 -4.318 1.00 23.56 94 ALA C N 1
ATOM 2325 C CA . ALA C 1 84 ? -21.395 56.498 -4.707 1.00 24.60 94 ALA C CA 1
ATOM 2326 C C . ALA C 1 84 ? -20.129 57.220 -4.221 1.00 26.53 94 ALA C C 1
ATOM 2327 O O . ALA C 1 84 ? -19.684 56.976 -3.099 1.00 26.26 94 ALA C O 1
ATOM 2329 N N . ARG C 1 85 ? -19.557 58.089 -5.062 1.00 26.35 95 ARG C N 1
ATOM 2330 C CA . ARG C 1 85 ? -18.390 58.948 -4.727 1.00 26.70 95 ARG C CA 1
ATOM 2331 C C . ARG C 1 85 ? -18.715 60.385 -5.155 1.00 28.59 95 ARG C C 1
ATOM 2332 O O . ARG C 1 85 ? -19.017 60.606 -6.336 1.00 30.21 95 ARG C O 1
ATOM 2340 N N . LYS C 1 86 ? -18.733 61.340 -4.222 1.00 28.13 96 LYS C N 1
ATOM 2341 C CA . LYS C 1 86 ? -19.082 62.753 -4.541 1.00 28.69 96 LYS C CA 1
ATOM 2342 C C . LYS C 1 86 ? -17.857 63.368 -5.214 1.00 27.23 96 LYS C C 1
ATOM 2343 O O . LYS C 1 86 ? -16.780 63.042 -4.764 1.00 28.08 96 LYS C O 1
ATOM 2349 N N . THR C 1 87 ? -18.042 64.238 -6.210 1.00 29.75 97 THR C N 1
ATOM 2350 C CA . THR C 1 87 ? -16.937 64.892 -6.967 1.00 29.96 97 THR C CA 1
ATOM 2351 C C . THR C 1 87 ? -16.824 66.384 -6.573 1.00 30.86 97 THR C C 1
ATOM 2352 O O . THR C 1 87 ? -17.851 66.997 -6.086 1.00 30.05 97 THR C O 1
ATOM 2356 N N . PHE C 1 88 ? -15.627 66.950 -6.735 1.00 27.27 98 PHE C N 1
ATOM 2357 C CA . PHE C 1 88 ? -15.418 68.427 -6.739 1.00 25.75 98 PHE C CA 1
ATOM 2358 C C . PHE C 1 88 ? -16.494 69.044 -7.621 1.00 27.45 98 PHE C C 1
ATOM 2359 O O . PHE C 1 88 ? -16.652 68.630 -8.787 1.00 25.79 98 PHE C O 1
ATOM 2367 N N . GLY C 1 89 ? -17.237 70.001 -7.086 1.00 24.09 99 GLY C N 1
ATOM 2368 C CA . GLY C 1 89 ? -18.266 70.723 -7.837 1.00 25.33 99 GLY C CA 1
ATOM 2369 C C . GLY C 1 89 ? -19.630 70.110 -7.639 1.00 29.12 99 GLY C C 1
ATOM 2370 O O . GLY C 1 89 ? -20.553 70.602 -8.273 1.00 35.02 99 GLY C O 1
ATOM 2371 N N . GLY C 1 90 ? -19.736 69.079 -6.792 1.00 32.04 100 GLY C N 1
ATOM 2372 C CA . GLY C 1 90 ? -21.032 68.566 -6.315 1.00 37.98 100 GLY C CA 1
ATOM 2373 C C . GLY C 1 90 ? -21.464 67.282 -6.992 1.00 41.43 100 GLY C C 1
ATOM 2374 O O . GLY C 1 90 ? -22.331 66.588 -6.389 1.00 44.40 100 GLY C O 1
ATOM 2375 N N . GLY C 1 91 ? -20.854 66.941 -8.138 1.00 35.08 101 GLY C N 1
ATOM 2376 C CA . GLY C 1 91 ? -21.268 65.792 -8.968 1.00 32.14 101 GLY C CA 1
ATOM 2377 C C . GLY C 1 91 ? -21.272 64.488 -8.181 1.00 27.83 101 GLY C C 1
ATOM 2378 O O . GLY C 1 91 ? -20.767 64.468 -7.034 1.00 29.26 101 GLY C O 1
ATOM 2379 N N . VAL C 1 92 ? -21.814 63.416 -8.759 1.00 29.27 102 VAL C N 1
ATOM 2380 C CA . VAL C 1 92 ? -21.805 62.053 -8.128 1.00 29.69 102 VAL C CA 1
ATOM 2381 C C . VAL C 1 92 ? -21.421 61.015 -9.180 1.00 22.47 102 VAL C C 1
ATOM 2382 O O . VAL C 1 92 ? -21.819 61.100 -10.388 1.00 25.07 102 VAL C O 1
ATOM 2386 N N . GLN C 1 93 ? -20.509 60.151 -8.798 1.00 20.73 103 GLN C N 1
ATOM 2387 C CA . GLN C 1 93 ? -20.130 59.012 -9.662 1.00 19.16 103 GLN C CA 1
ATOM 2388 C C . GLN C 1 93 ? -20.487 57.720 -8.936 1.00 20.93 103 GLN C C 1
ATOM 2389 O O . GLN C 1 93 ? -20.559 57.718 -7.696 1.00 22.00 103 GLN C O 1
ATOM 2395 N N . ILE C 1 94 ? -20.705 56.655 -9.703 1.00 20.41 104 ILE C N 1
ATOM 2396 C CA . ILE C 1 94 ? -20.770 55.267 -9.153 1.00 21.30 104 ILE C CA 1
ATOM 2397 C C . ILE C 1 94 ? -19.525 54.521 -9.600 1.00 20.02 104 ILE C C 1
ATOM 2398 O O . ILE C 1 94 ? -19.321 54.381 -10.804 1.00 19.78 104 ILE C O 1
ATOM 2403 N N . VAL C 1 95 ? -18.748 54.051 -8.644 1.00 19.32 105 VAL C N 1
ATOM 2404 C CA . VAL C 1 95 ? -17.490 53.291 -8.827 1.00 21.37 105 VAL C CA 1
ATOM 2405 C C . VAL C 1 95 ? -17.911 51.844 -8.684 1.00 20.95 105 VAL C C 1
ATOM 2406 O O . VAL C 1 95 ? -18.419 51.495 -7.614 1.00 21.03 105 VAL C O 1
ATOM 2410 N N . THR C 1 96 ? -17.789 51.100 -9.757 1.00 18.56 106 THR C N 1
ATOM 2411 C CA . THR C 1 96 ? -18.321 49.710 -9.802 1.00 18.84 106 THR C CA 1
ATOM 2412 C C . THR C 1 96 ? -17.260 48.697 -10.224 1.00 18.58 106 THR C C 1
ATOM 2413 O O . THR C 1 96 ? -16.254 49.058 -10.931 1.00 20.13 106 THR C O 1
ATOM 2417 N N . GLN C 1 97 ? -17.544 47.470 -9.805 1.00 18.79 107 GLN C N 1
ATOM 2418 C CA . GLN C 1 97 ? -16.896 46.216 -10.251 1.00 20.70 107 GLN C CA 1
ATOM 2419 C C . GLN C 1 97 ? -17.972 45.393 -10.963 1.00 18.20 107 GLN C C 1
ATOM 2420 O O . GLN C 1 97 ? -19.093 45.343 -10.474 1.00 16.51 107 GLN C O 1
ATOM 2426 N N . TRP C 1 98 ? -17.660 44.887 -12.137 1.00 20.89 108 TRP C N 1
ATOM 2427 C CA . TRP C 1 98 ? -18.644 44.122 -12.941 1.00 21.50 108 TRP C CA 1
ATOM 2428 C C . TRP C 1 98 ? -18.093 42.726 -13.175 1.00 20.48 108 TRP C C 1
ATOM 2429 O O . TRP C 1 98 ? -16.833 42.516 -13.136 1.00 19.85 108 TRP C O 1
ATOM 2440 N N . SER C 1 99 ? -19.011 41.797 -13.371 1.00 19.38 109 SER C N 1
ATOM 2441 C CA . SER C 1 99 ? -18.716 40.432 -13.869 1.00 19.92 109 SER C CA 1
ATOM 2442 C C . SER C 1 99 ? -19.605 40.175 -15.084 1.00 18.40 109 SER C C 1
ATOM 2443 O O . SER C 1 99 ? -20.807 40.472 -14.991 1.00 18.23 109 SER C O 1
ATOM 2446 N N . LEU C 1 100 ? -19.035 39.635 -16.146 1.00 19.19 110 LEU C N 1
ATOM 2447 C CA . LEU C 1 100 ? -19.756 39.233 -17.384 1.00 21.30 110 LEU C CA 1
ATOM 2448 C C . LEU C 1 100 ? -19.622 37.712 -17.531 1.00 21.03 110 LEU C C 1
ATOM 2449 O O . LEU C 1 100 ? -18.476 37.241 -17.623 1.00 21.08 110 LEU C O 1
ATOM 2454 N N . ALA C 1 101 ? -20.734 36.995 -17.552 1.00 17.55 111 ALA C N 1
ATOM 2455 C CA . ALA C 1 101 ? -20.779 35.527 -17.657 1.00 18.88 111 ALA C CA 1
ATOM 2456 C C . ALA C 1 101 ? -21.297 35.215 -19.057 1.00 19.03 111 ALA C C 1
ATOM 2457 O O . ALA C 1 101 ? -22.294 35.800 -19.500 1.00 17.93 111 ALA C O 1
ATOM 2459 N N . PHE C 1 102 ? -20.662 34.262 -19.742 1.00 19.26 112 PHE C N 1
ATOM 2460 C CA . PHE C 1 102 ? -21.125 33.845 -21.077 1.00 22.07 112 PHE C CA 1
ATOM 2461 C C . PHE C 1 102 ? -20.684 32.388 -21.292 1.00 23.10 112 PHE C C 1
ATOM 2462 O O . PHE C 1 102 ? -19.898 31.934 -20.512 1.00 20.90 112 PHE C O 1
ATOM 2470 N N . VAL C 1 103 ? -21.200 31.677 -22.281 1.00 28.18 113 VAL C N 1
ATOM 2471 C CA . VAL C 1 103 ? -20.721 30.286 -22.523 1.00 30.52 113 VAL C CA 1
ATOM 2472 C C . VAL C 1 103 ? -19.971 30.249 -23.853 1.00 34.80 113 VAL C C 1
ATOM 2473 O O . VAL C 1 103 ? -20.618 30.419 -24.871 1.00 38.03 113 VAL C O 1
ATOM 2477 N N . GLY C 1 104 ? -18.635 30.148 -23.777 1.00 33.37 114 GLY C N 1
ATOM 2478 C CA . GLY C 1 104 ? -17.704 30.135 -24.913 1.00 32.58 114 GLY C CA 1
ATOM 2479 C C . GLY C 1 104 ? -17.463 28.711 -25.381 1.00 31.84 114 GLY C C 1
ATOM 2480 O O . GLY C 1 104 ? -18.271 27.811 -25.055 1.00 31.84 114 GLY C O 1
ATOM 2481 N N . LYS C 1 105 ? -16.400 28.534 -26.150 1.00 37.75 115 LYS C N 1
ATOM 2482 C CA . LYS C 1 105 ? -16.033 27.244 -26.787 1.00 39.59 115 LYS C CA 1
ATOM 2483 C C . LYS C 1 105 ? -15.669 26.252 -25.679 1.00 37.33 115 LYS C C 1
ATOM 2484 O O . LYS C 1 105 ? -16.153 25.127 -25.707 1.00 37.69 115 LYS C O 1
ATOM 2490 N N . ALA C 1 106 ? -14.840 26.693 -24.733 1.00 36.34 116 ALA C N 1
ATOM 2491 C CA . ALA C 1 106 ? -14.340 25.868 -23.615 1.00 39.61 116 ALA C CA 1
ATOM 2492 C C . ALA C 1 106 ? -15.290 25.983 -22.414 1.00 39.28 116 ALA C C 1
ATOM 2493 O O . ALA C 1 106 ? -14.788 25.829 -21.306 1.00 43.20 116 ALA C O 1
ATOM 2495 N N . GLY C 1 107 ? -16.592 26.232 -22.651 1.00 40.48 117 GLY C N 1
ATOM 2496 C CA . GLY C 1 107 ? -17.662 26.232 -21.630 1.00 38.85 117 GLY C CA 1
ATOM 2497 C C . GLY C 1 107 ? -17.886 27.600 -20.985 1.00 37.97 117 GLY C C 1
ATOM 2498 O O . GLY C 1 107 ? -17.353 28.643 -21.494 1.00 30.56 117 GLY C O 1
ATOM 2499 N N . GLY C 1 108 ? -18.622 27.604 -19.872 1.00 32.79 118 GLY C N 1
ATOM 2500 C CA . GLY C 1 108 ? -18.885 28.839 -19.107 1.00 30.72 118 GLY C CA 1
ATOM 2501 C C . GLY C 1 108 ? -17.610 29.581 -18.799 1.00 27.81 118 GLY C C 1
ATOM 2502 O O . GLY C 1 108 ? -16.613 28.945 -18.451 1.00 30.74 118 GLY C O 1
ATOM 2503 N N . LYS C 1 109 ? -17.618 30.911 -18.937 1.00 23.53 119 LYS C N 1
ATOM 2504 C CA . LYS C 1 109 ? -16.477 31.790 -18.641 1.00 25.10 119 LYS C CA 1
ATOM 2505 C C . LYS C 1 109 ? -17.010 33.059 -17.961 1.00 22.63 119 LYS C C 1
ATOM 2506 O O . LYS C 1 109 ? -18.112 33.536 -18.336 1.00 21.50 119 LYS C O 1
ATOM 2512 N N . ILE C 1 110 ? -16.253 33.608 -17.028 1.00 23.79 120 ILE C N 1
ATOM 2513 C CA . ILE C 1 110 ? -16.609 34.898 -16.382 1.00 23.71 120 ILE C CA 1
ATOM 2514 C C . ILE C 1 110 ? -15.424 35.837 -16.548 1.00 25.16 120 ILE C C 1
ATOM 2515 O O . ILE C 1 110 ? -14.312 35.433 -16.240 1.00 30.06 120 ILE C O 1
ATOM 2520 N N . GLU C 1 111 ? -15.675 37.020 -17.088 1.00 22.14 121 GLU C N 1
ATOM 2521 C CA . GLU C 1 111 ? -14.695 38.127 -17.164 1.00 25.47 121 GLU C CA 1
ATOM 2522 C C . GLU C 1 111 ? -15.091 39.179 -16.141 1.00 25.25 121 GLU C C 1
ATOM 2523 O O . GLU C 1 111 ? -16.302 39.267 -15.795 1.00 23.51 121 GLU C O 1
ATOM 2529 N N . THR C 1 112 ? -14.122 39.932 -15.653 1.00 24.02 122 THR C N 1
ATOM 2530 C CA . THR C 1 112 ? -14.403 40.962 -14.624 1.00 24.55 122 THR C CA 1
ATOM 2531 C C . THR C 1 112 ? -13.681 42.247 -14.981 1.00 23.52 122 THR C C 1
ATOM 2532 O O . THR C 1 112 ? -12.684 42.231 -15.745 1.00 27.24 122 THR C O 1
ATOM 2536 N N . GLY C 1 113 ? -14.107 43.326 -14.357 1.00 23.33 123 GLY C N 1
ATOM 2537 C CA . GLY C 1 113 ? -13.474 44.622 -14.584 1.00 21.10 123 GLY C CA 1
ATOM 2538 C C . GLY C 1 113 ? -14.153 45.716 -13.795 1.00 22.80 123 GLY C C 1
ATOM 2539 O O . GLY C 1 113 ? -14.950 45.428 -12.856 1.00 22.59 123 GLY C O 1
ATOM 2540 N N . GLN C 1 114 ? -13.784 46.939 -14.122 1.00 23.83 124 GLN C N 1
ATOM 2541 C CA . GLN C 1 114 ? -14.293 48.112 -13.383 1.00 24.44 124 GLN C CA 1
ATOM 2542 C C . GLN C 1 114 ? -14.958 49.048 -14.385 1.00 21.30 124 GLN C C 1
ATOM 2543 O O . GLN C 1 114 ? -14.550 49.084 -15.567 1.00 22.99 124 GLN C O 1
ATOM 2549 N N . ASN C 1 115 ? -15.969 49.748 -13.910 1.00 19.56 125 ASN C N 1
ATOM 2550 C CA . ASN C 1 115 ? -16.627 50.836 -14.666 1.00 21.19 125 ASN C CA 1
ATOM 2551 C C . ASN C 1 115 ? -16.865 51.978 -13.680 1.00 21.16 125 ASN C C 1
ATOM 2552 O O . ASN C 1 115 ? -17.259 51.714 -12.534 1.00 20.05 125 ASN C O 1
ATOM 2557 N N . VAL C 1 116 ? -16.712 53.220 -14.110 1.00 19.48 126 VAL C N 1
ATOM 2558 C CA . VAL C 1 116 ? -17.161 54.390 -13.316 1.00 18.52 126 VAL C CA 1
ATOM 2559 C C . VAL C 1 116 ? -18.253 55.100 -14.084 1.00 17.77 126 VAL C C 1
ATOM 2560 O O . VAL C 1 116 ? -18.023 55.468 -15.256 1.00 18.02 126 VAL C O 1
ATOM 2564 N N . PHE C 1 117 ? -19.416 55.282 -13.454 1.00 17.98 127 PHE C N 1
ATOM 2565 C CA . PHE C 1 117 ? -20.605 55.923 -14.053 1.00 18.32 127 PHE C CA 1
ATOM 2566 C C . PHE C 1 117 ? -20.680 57.352 -13.558 1.00 18.76 127 PHE C C 1
ATOM 2567 O O . PHE C 1 117 ? -20.578 57.573 -12.364 1.00 19.66 127 PHE C O 1
ATOM 2575 N N . THR C 1 118 ? -20.942 58.271 -14.464 1.00 18.13 128 THR C N 1
ATOM 2576 C CA . THR C 1 118 ? -21.117 59.709 -14.149 1.00 18.36 128 THR C CA 1
ATOM 2577 C C . THR C 1 118 ? -22.559 60.126 -14.398 1.00 19.53 128 THR C C 1
ATOM 2578 O O . THR C 1 118 ? -23.134 59.818 -15.436 1.00 18.24 128 THR C O 1
ATOM 2582 N N . TYR C 1 119 ? -23.157 60.777 -13.405 1.00 23.90 129 TYR C N 1
ATOM 2583 C CA . TYR C 1 119 ? -24.537 61.311 -13.488 1.00 24.74 129 TYR C CA 1
ATOM 2584 C C . TYR C 1 119 ? -24.592 62.367 -14.587 1.00 24.78 129 TYR C C 1
ATOM 2585 O O . TYR C 1 119 ? -23.702 63.219 -14.596 1.00 29.32 129 TYR C O 1
ATOM 2594 N N . GLN C 1 120 ? -25.529 62.262 -15.520 1.00 27.03 130 GLN C N 1
ATOM 2595 C CA . GLN C 1 120 ? -25.802 63.280 -16.576 1.00 30.21 130 GLN C CA 1
ATOM 2596 C C . GLN C 1 120 ? -27.020 64.111 -16.155 1.00 33.64 130 GLN C C 1
ATOM 2597 O O . GLN C 1 120 ? -28.122 63.548 -16.311 1.00 36.36 130 GLN C O 1
ATOM 2603 N N . ASP D 1 3 ? 19.578 16.051 -30.827 1.00 57.25 13 ASP D N 1
ATOM 2604 C CA . ASP D 1 3 ? 18.491 15.322 -31.519 1.00 51.49 13 ASP D CA 1
ATOM 2605 C C . ASP D 1 3 ? 17.868 14.311 -30.551 1.00 47.12 13 ASP D C 1
ATOM 2606 O O . ASP D 1 3 ? 18.632 13.641 -29.828 1.00 43.25 13 ASP D O 1
ATOM 2611 N N . PHE D 1 4 ? 16.549 14.131 -30.558 1.00 36.69 14 PHE D N 1
ATOM 2612 C CA . PHE D 1 4 ? 15.903 13.132 -29.666 1.00 37.52 14 PHE D CA 1
ATOM 2613 C C . PHE D 1 4 ? 16.264 11.723 -30.117 1.00 37.15 14 PHE D C 1
ATOM 2614 O O . PHE D 1 4 ? 16.301 10.847 -29.259 1.00 34.22 14 PHE D O 1
ATOM 2622 N N . ASP D 1 5 ? 16.563 11.506 -31.400 1.00 40.97 15 ASP D N 1
ATOM 2623 C CA . ASP D 1 5 ? 16.980 10.151 -31.855 1.00 42.76 15 ASP D CA 1
ATOM 2624 C C . ASP D 1 5 ? 18.314 9.796 -31.162 1.00 39.73 15 ASP D C 1
ATOM 2625 O O . ASP D 1 5 ? 18.496 8.607 -30.853 1.00 42.87 15 ASP D O 1
ATOM 2630 N N . SER D 1 6 ? 19.178 10.762 -30.813 1.00 42.02 16 SER D N 1
ATOM 2631 C CA . SER D 1 6 ? 20.447 10.458 -30.086 1.00 40.82 16 SER D CA 1
ATOM 2632 C C . SER D 1 6 ? 20.169 9.963 -28.653 1.00 42.23 16 SER D C 1
ATOM 2633 O O . SER D 1 6 ? 21.086 9.426 -28.037 1.00 38.42 16 SER D O 1
ATOM 2636 N N . LEU D 1 7 ? 18.953 10.090 -28.128 1.00 37.01 17 LEU D N 1
ATOM 2637 C CA . LEU D 1 7 ? 18.633 9.560 -26.774 1.00 33.35 17 LEU D CA 1
ATOM 2638 C C . LEU D 1 7 ? 18.166 8.115 -26.872 1.00 35.51 17 LEU D C 1
ATOM 2639 O O . LEU D 1 7 ? 18.036 7.497 -25.833 1.00 31.73 17 LEU D O 1
ATOM 2644 N N . SER D 1 8 ? 18.027 7.557 -28.076 1.00 36.91 18 SER D N 1
ATOM 2645 C CA . SER D 1 8 ? 17.670 6.132 -28.254 1.00 37.72 18 SER D CA 1
ATOM 2646 C C . SER D 1 8 ? 18.462 5.299 -27.256 1.00 38.53 18 SER D C 1
ATOM 2647 O O . SER D 1 8 ? 19.692 5.447 -27.240 1.00 39.83 18 SER D O 1
ATOM 2650 N N . GLY D 1 9 ? 17.776 4.477 -26.455 1.00 37.10 19 GLY D N 1
ATOM 2651 C CA . GLY D 1 9 ? 18.406 3.516 -25.532 1.00 34.42 19 GLY D CA 1
ATOM 2652 C C . GLY D 1 9 ? 19.103 4.197 -24.381 1.00 35.26 19 GLY D C 1
ATOM 2653 O O . GLY D 1 9 ? 19.942 3.553 -23.763 1.00 37.43 19 GLY D O 1
ATOM 2654 N N . THR D 1 10 ? 18.714 5.426 -24.037 1.00 29.72 20 THR D N 1
ATOM 2655 C CA . THR D 1 10 ? 19.298 6.159 -22.891 1.00 30.44 20 THR D CA 1
ATOM 2656 C C . THR D 1 10 ? 18.198 6.499 -21.894 1.00 28.11 20 THR D C 1
ATOM 2657 O O . THR D 1 10 ? 17.018 6.535 -22.287 1.00 27.21 20 THR D O 1
ATOM 2661 N N . SER D 1 11 ? 18.633 6.715 -20.667 1.00 27.24 21 SER D N 1
ATOM 2662 C CA A SER D 1 11 ? 17.845 7.302 -19.552 0.50 27.57 21 SER D CA 1
ATOM 2663 C CA B SER D 1 11 ? 17.839 7.307 -19.568 0.50 25.29 21 SER D CA 1
ATOM 2664 C C . SER D 1 11 ? 18.509 8.623 -19.163 1.00 26.42 21 SER D C 1
ATOM 2665 O O . SER D 1 11 ? 19.698 8.594 -18.882 1.00 25.66 21 SER D O 1
ATOM 2670 N N . THR D 1 12 ? 17.779 9.733 -19.210 1.00 20.76 22 THR D N 1
ATOM 2671 C CA . THR D 1 12 ? 18.337 11.081 -18.971 1.00 20.51 22 THR D CA 1
ATOM 2672 C C . THR D 1 12 ? 17.442 11.854 -18.026 1.00 20.12 22 THR D C 1
ATOM 2673 O O . THR D 1 12 ? 16.213 11.647 -18.062 1.00 19.50 22 THR D O 1
ATOM 2677 N N . THR D 1 13 ? 18.053 12.676 -17.183 1.00 20.78 23 THR D N 1
ATOM 2678 C CA . THR D 1 13 ? 17.341 13.490 -16.169 1.00 21.01 23 THR D CA 1
ATOM 2679 C C . THR D 1 13 ? 17.407 14.954 -16.569 1.00 21.15 23 THR D C 1
ATOM 2680 O O . THR D 1 13 ? 18.431 15.364 -17.114 1.00 22.43 23 THR D O 1
ATOM 2684 N N . TRP D 1 14 ? 16.297 15.656 -16.393 1.00 18.82 24 TRP D N 1
ATOM 2685 C CA . TRP D 1 14 ? 16.075 17.025 -16.891 1.00 19.22 24 TRP D CA 1
ATOM 2686 C C . TRP D 1 14 ? 15.387 17.793 -15.771 1.00 19.87 24 TRP D C 1
ATOM 2687 O O . TRP D 1 14 ? 14.622 17.162 -14.965 1.00 20.84 24 TRP D O 1
ATOM 2698 N N . VAL D 1 15 ? 15.662 19.091 -15.698 1.00 18.94 25 VAL D N 1
ATOM 2699 C CA . VAL D 1 15 ? 15.051 19.978 -14.685 1.00 17.97 25 VAL D CA 1
ATOM 2700 C C . VAL D 1 15 ? 14.566 21.250 -15.367 1.00 18.82 25 VAL D C 1
ATOM 2701 O O . VAL D 1 15 ? 15.258 21.757 -16.285 1.00 19.34 25 VAL D O 1
ATOM 2705 N N . ASN D 1 16 ? 13.453 21.793 -14.893 1.00 17.89 26 ASN D N 1
ATOM 2706 C CA . ASN D 1 16 ? 12.890 23.045 -15.442 1.00 16.93 26 ASN D CA 1
ATOM 2707 C C . ASN D 1 16 ? 13.140 24.188 -14.462 1.00 17.29 26 ASN D C 1
ATOM 2708 O O . ASN D 1 16 ? 13.802 23.949 -13.417 1.00 17.20 26 ASN D O 1
ATOM 2713 N N . GLU D 1 17 ? 12.688 25.367 -14.848 1.00 20.10 27 GLU D N 1
ATOM 2714 C CA . GLU D 1 17 ? 13.018 26.619 -14.140 1.00 22.65 27 GLU D CA 1
ATOM 2715 C C . GLU D 1 17 ? 12.423 26.580 -12.736 1.00 21.39 27 GLU D C 1
ATOM 2716 O O . GLU D 1 17 ? 12.910 27.316 -11.857 1.00 21.61 27 GLU D O 1
ATOM 2722 N N . LEU D 1 18 ? 11.394 25.765 -12.504 1.00 21.70 28 LEU D N 1
ATOM 2723 C CA . LEU D 1 18 ? 10.756 25.612 -11.170 1.00 23.20 28 LEU D CA 1
ATOM 2724 C C . LEU D 1 18 ? 11.483 24.595 -10.286 1.00 23.22 28 LEU D C 1
ATOM 2725 O O . LEU D 1 18 ? 11.131 24.505 -9.090 1.00 22.81 28 LEU D O 1
ATOM 2730 N N . GLY D 1 19 ? 12.443 23.831 -10.811 1.00 19.37 29 GLY D N 1
ATOM 2731 C CA . GLY D 1 19 ? 13.096 22.740 -10.059 1.00 18.72 29 GLY D CA 1
ATOM 2732 C C . GLY D 1 19 ? 12.306 21.439 -10.169 1.00 19.13 29 GLY D C 1
ATOM 2733 O O . GLY D 1 19 ? 12.635 20.487 -9.432 1.00 22.01 29 GLY D O 1
ATOM 2734 N N . SER D 1 20 ? 11.296 21.398 -11.047 1.00 17.72 30 SER D N 1
ATOM 2735 C CA . SER D 1 20 ? 10.595 20.143 -11.388 1.00 17.87 30 SER D CA 1
ATOM 2736 C C . SER D 1 20 ? 11.560 19.271 -12.184 1.00 18.64 30 SER D C 1
ATOM 2737 O O . SER D 1 20 ? 12.329 19.816 -12.996 1.00 20.40 30 SER D O 1
ATOM 2740 N N . VAL D 1 21 ? 11.559 17.965 -11.939 1.00 17.62 31 VAL D N 1
ATOM 2741 C CA . VAL D 1 21 ? 12.576 17.057 -12.519 1.00 18.00 31 VAL D CA 1
ATOM 2742 C C . VAL D 1 21 ? 11.860 15.942 -13.253 1.00 18.13 31 VAL D C 1
ATOM 2743 O O . VAL D 1 21 ? 10.891 15.429 -12.711 1.00 20.50 31 VAL D O 1
ATOM 2747 N N . MET D 1 22 ? 12.422 15.499 -14.361 1.00 17.51 32 MET D N 1
ATOM 2748 C CA . MET D 1 22 ? 11.916 14.260 -14.981 1.00 16.90 32 MET D CA 1
ATOM 2749 C C . MET D 1 22 ? 13.091 13.445 -15.442 1.00 19.08 32 MET D C 1
ATOM 2750 O O . MET D 1 22 ? 14.148 14.013 -15.781 1.00 18.13 32 MET D O 1
ATOM 2755 N N . THR D 1 23 ? 12.900 12.149 -15.361 1.00 18.14 33 THR D N 1
ATOM 2756 C CA . THR D 1 23 ? 13.827 11.174 -15.934 1.00 18.47 33 THR D CA 1
ATOM 2757 C C . THR D 1 23 ? 13.080 10.499 -17.065 1.00 21.26 33 THR D C 1
ATOM 2758 O O . THR D 1 23 ? 12.017 9.916 -16.804 1.00 24.54 33 THR D O 1
ATOM 2762 N N . ILE D 1 24 ? 13.627 10.564 -18.270 1.00 18.53 34 ILE D N 1
ATOM 2763 C CA . ILE D 1 24 ? 12.941 9.976 -19.456 1.00 20.71 34 ILE D CA 1
ATOM 2764 C C . ILE D 1 24 ? 13.852 8.919 -20.066 1.00 20.32 34 ILE D C 1
ATOM 2765 O O . ILE D 1 24 ? 15.074 9.130 -20.166 1.00 19.94 34 ILE D O 1
ATOM 2770 N N . ASP D 1 25 ? 13.238 7.796 -20.429 1.00 21.48 35 ASP D N 1
ATOM 2771 C CA . ASP D 1 25 ? 13.887 6.688 -21.157 1.00 24.54 35 ASP D CA 1
ATOM 2772 C C . ASP D 1 25 ? 13.314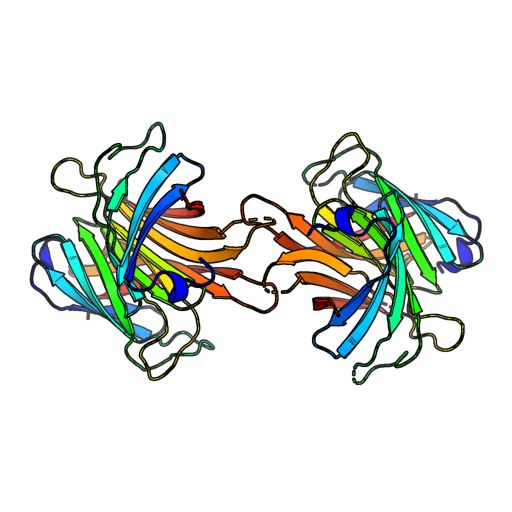 6.783 -22.551 1.00 22.90 35 ASP D C 1
ATOM 2773 O O . ASP D 1 25 ? 12.083 6.732 -22.690 1.00 25.35 35 ASP D O 1
ATOM 2778 N N . VAL D 1 26 ? 14.176 6.920 -23.541 1.00 22.28 36 VAL D N 1
ATOM 2779 C CA . VAL D 1 26 ? 13.735 7.002 -24.951 1.00 21.54 36 VAL D CA 1
ATOM 2780 C C . VAL D 1 26 ? 14.192 5.697 -25.593 1.00 22.03 36 VAL D C 1
ATOM 2781 O O . VAL D 1 26 ? 15.375 5.360 -25.495 1.00 25.13 36 VAL D O 1
ATOM 2785 N N . ASP D 1 27 ? 13.261 4.948 -26.151 1.00 22.56 37 ASP D N 1
ATOM 2786 C CA . ASP D 1 27 ? 13.606 3.669 -26.796 1.00 22.84 37 ASP D CA 1
ATOM 2787 C C . ASP D 1 27 ? 14.054 3.922 -28.243 1.00 25.72 37 ASP D C 1
ATOM 2788 O O . ASP D 1 27 ? 14.070 5.076 -28.692 1.00 22.64 37 ASP D O 1
ATOM 2793 N N . ARG D 1 28 ? 14.455 2.846 -28.929 1.00 29.81 38 ARG D N 1
ATOM 2794 C CA . ARG D 1 28 ? 14.983 2.900 -30.319 1.00 33.21 38 ARG D CA 1
ATOM 2795 C C . ARG D 1 28 ? 13.925 3.427 -31.295 1.00 30.54 38 ARG D C 1
ATOM 2796 O O . ARG D 1 28 ? 14.335 3.839 -32.362 1.00 30.16 38 ARG D O 1
ATOM 2804 N N . LYS D 1 29 ? 12.628 3.353 -30.990 1.00 32.96 39 LYS D N 1
ATOM 2805 C CA . LYS D 1 29 ? 11.532 3.816 -31.898 1.00 33.60 39 LYS D CA 1
ATOM 2806 C C . LYS D 1 29 ? 11.021 5.206 -31.474 1.00 30.73 39 LYS D C 1
ATOM 2807 O O . LYS D 1 29 ? 10.012 5.665 -32.064 1.00 33.88 39 LYS D O 1
ATOM 2813 N N . GLY D 1 30 ? 11.619 5.804 -30.447 1.00 27.29 40 GLY D N 1
ATOM 2814 C CA . GLY D 1 30 ? 11.223 7.134 -29.943 1.00 24.92 40 GLY D CA 1
ATOM 2815 C C . GLY D 1 30 ? 10.163 7.082 -28.834 1.00 21.91 40 GLY D C 1
ATOM 2816 O O . GLY D 1 30 ? 9.673 8.186 -28.440 1.00 23.85 40 GLY D O 1
ATOM 2817 N N . GLY D 1 31 ? 9.781 5.895 -28.352 1.00 20.78 41 GLY D N 1
ATOM 2818 C CA . GLY D 1 31 ? 8.844 5.779 -27.222 1.00 20.61 41 GLY D CA 1
ATOM 2819 C C . GLY D 1 31 ? 9.479 6.380 -25.979 1.00 19.19 41 GLY D C 1
ATOM 2820 O O . GLY D 1 31 ? 10.689 6.151 -25.723 1.00 18.29 41 GLY D O 1
ATOM 2821 N N . VAL D 1 32 ? 8.710 7.158 -25.214 1.00 18.88 42 VAL D N 1
ATOM 2822 C CA . VAL D 1 32 ? 9.215 7.857 -24.006 1.00 19.17 42 VAL D CA 1
ATOM 2823 C C . VAL D 1 32 ? 8.444 7.318 -22.822 1.00 17.13 42 VAL D C 1
ATOM 2824 O O . VAL D 1 32 ? 7.179 7.316 -22.871 1.00 18.37 42 VAL D O 1
ATOM 2828 N N . THR D 1 33 ? 9.166 6.875 -21.802 1.00 17.77 43 THR D N 1
ATOM 2829 C CA . THR D 1 33 ? 8.580 6.469 -20.502 1.00 18.50 43 THR D CA 1
ATOM 2830 C C . THR D 1 33 ? 9.448 7.125 -19.447 1.00 19.59 43 THR D C 1
ATOM 2831 O O . THR D 1 33 ? 10.530 7.629 -19.786 1.00 19.10 43 THR D O 1
ATOM 2835 N N . GLY D 1 34 ? 9.011 7.133 -18.214 1.00 17.69 44 GLY D N 1
ATOM 2836 C CA . GLY D 1 34 ? 9.828 7.680 -17.132 1.00 16.17 44 GLY D CA 1
ATOM 2837 C C . GLY D 1 34 ? 8.910 8.204 -16.051 1.00 15.94 44 GLY D C 1
ATOM 2838 O O . GLY D 1 34 ? 7.754 7.770 -15.888 1.00 17.01 44 GLY D O 1
ATOM 2839 N N . TYR D 1 35 ? 9.382 9.220 -15.363 1.00 15.80 45 TYR D N 1
ATOM 2840 C CA . TYR D 1 35 ? 8.597 9.791 -14.256 1.00 15.20 45 TYR D CA 1
ATOM 2841 C C . TYR D 1 35 ? 8.950 11.263 -14.102 1.00 16.35 45 TYR D C 1
ATOM 2842 O O . TYR D 1 35 ? 10.019 11.747 -14.560 1.00 16.87 45 TYR D O 1
ATOM 2851 N N . TYR D 1 36 ? 8.051 11.962 -13.421 1.00 15.17 46 TYR D N 1
ATOM 2852 C CA . TYR D 1 36 ? 8.084 13.429 -13.226 1.00 15.70 46 TYR D CA 1
ATOM 2853 C C . TYR D 1 36 ? 7.916 13.705 -11.745 1.00 16.20 46 TYR D C 1
ATOM 2854 O O . TYR D 1 36 ? 7.066 13.050 -11.113 1.00 17.50 46 TYR D O 1
ATOM 2863 N N . VAL D 1 37 ? 8.658 14.677 -11.227 1.00 15.43 47 VAL D N 1
ATOM 2864 C CA . VAL D 1 37 ? 8.477 15.169 -9.847 1.00 18.42 47 VAL D CA 1
ATOM 2865 C C . VAL D 1 37 ? 8.271 16.670 -9.937 1.00 17.85 47 VAL D C 1
ATOM 2866 O O . VAL D 1 37 ? 9.220 17.384 -10.299 1.00 18.14 47 VAL D O 1
ATOM 2870 N N . ASN D 1 38 ? 7.081 17.115 -9.559 1.00 18.56 48 ASN D N 1
ATOM 2871 C CA . ASN D 1 38 ? 6.665 18.533 -9.603 1.00 20.68 48 ASN D CA 1
ATOM 2872 C C . ASN D 1 38 ? 7.238 19.250 -8.379 1.00 23.20 48 ASN D C 1
ATOM 2873 O O . ASN D 1 38 ? 7.266 18.637 -7.288 1.00 20.95 48 ASN D O 1
ATOM 2878 N N . ASN D 1 39 ? 7.796 20.444 -8.591 1.00 20.21 49 ASN D N 1
ATOM 2879 C CA . ASN D 1 39 ? 8.253 21.367 -7.521 1.00 23.58 49 ASN D CA 1
ATOM 2880 C C . ASN D 1 39 ? 7.524 22.718 -7.581 1.00 28.79 49 ASN D C 1
ATOM 2881 O O . ASN D 1 39 ? 8.042 23.660 -6.968 1.00 28.40 49 ASN D O 1
ATOM 2886 N N . ALA D 1 40 ? 6.413 22.844 -8.300 1.00 33.90 50 ALA D N 1
ATOM 2887 C CA . ALA D 1 40 ? 5.799 24.174 -8.595 1.00 44.95 50 ALA D CA 1
ATOM 2888 C C . ALA D 1 40 ? 5.312 24.869 -7.312 1.00 43.14 50 ALA D C 1
ATOM 2889 O O . ALA D 1 40 ? 4.702 24.174 -6.489 1.00 41.32 50 ALA D O 1
ATOM 2891 N N . THR D 1 43 ? 1.586 24.772 -5.926 1.00 47.71 53 THR D N 1
ATOM 2892 C CA . THR D 1 43 ? 0.745 23.681 -6.504 1.00 47.23 53 THR D CA 1
ATOM 2893 C C . THR D 1 43 ? 0.639 22.492 -5.531 1.00 43.60 53 THR D C 1
ATOM 2894 O O . THR D 1 43 ? 1.308 22.492 -4.492 1.00 45.64 53 THR D O 1
ATOM 2898 N N . GLY D 1 44 ? -0.200 21.513 -5.856 1.00 43.42 54 GLY D N 1
ATOM 2899 C CA . GLY D 1 44 ? -0.305 20.246 -5.112 1.00 38.64 54 GLY D CA 1
ATOM 2900 C C . GLY D 1 44 ? 0.535 19.152 -5.769 1.00 33.90 54 GLY D C 1
ATOM 2901 O O . GLY D 1 44 ? 1.198 19.450 -6.819 1.00 36.36 54 GLY D O 1
ATOM 2902 N N . CYS D 1 45 ? 0.541 17.965 -5.137 1.00 30.34 55 CYS D N 1
ATOM 2903 C CA . CYS D 1 45 ? 1.236 16.710 -5.544 1.00 28.66 55 CYS D CA 1
ATOM 2904 C C . CYS D 1 45 ? 2.752 16.952 -5.669 1.00 29.28 55 CYS D C 1
ATOM 2905 O O . CYS D 1 45 ? 3.410 16.222 -6.435 1.00 32.71 55 CYS D O 1
ATOM 2908 N N . ARG D 1 46 ? 3.282 17.953 -4.974 1.00 26.12 56 ARG D N 1
ATOM 2909 C CA . ARG D 1 46 ? 4.730 18.312 -4.988 1.00 26.01 56 ARG D CA 1
ATOM 2910 C C . ARG D 1 46 ? 5.587 17.187 -4.414 1.00 25.35 56 ARG D C 1
ATOM 2911 O O . ARG D 1 46 ? 5.208 16.604 -3.385 1.00 26.65 56 ARG D O 1
ATOM 2919 N N . GLY D 1 47 ? 6.713 16.903 -5.044 1.00 24.47 57 GLY D N 1
ATOM 2920 C CA . GLY D 1 47 ? 7.792 16.088 -4.457 1.00 26.75 57 GLY D CA 1
ATOM 2921 C C . GLY D 1 47 ? 7.551 14.590 -4.589 1.00 25.18 57 GLY D C 1
ATOM 2922 O O . GLY D 1 47 ? 8.474 13.846 -4.241 1.00 29.20 57 GLY D O 1
ATOM 2923 N N . LEU D 1 48 ? 6.424 14.171 -5.174 1.00 23.52 58 LEU D N 1
ATOM 2924 C CA . LEU D 1 48 ? 6.091 12.736 -5.377 1.00 23.91 58 LEU D CA 1
ATOM 2925 C C . LEU D 1 48 ? 6.270 12.378 -6.845 1.00 22.66 58 LEU D C 1
ATOM 2926 O O . LEU D 1 48 ? 6.076 13.223 -7.708 1.00 20.81 58 LEU D O 1
ATOM 2931 N N . PRO D 1 49 ? 6.650 11.133 -7.181 1.00 22.72 59 PRO D N 1
ATOM 2932 C CA . PRO D 1 49 ? 6.791 10.736 -8.580 1.00 20.08 59 PRO D CA 1
ATOM 2933 C C . PRO D 1 49 ? 5.461 10.350 -9.232 1.00 18.74 59 PRO D C 1
ATOM 2934 O O . PRO D 1 49 ? 4.635 9.721 -8.624 1.00 18.19 59 PRO D O 1
ATOM 2938 N N . TYR D 1 50 ? 5.270 10.854 -10.447 1.00 16.76 60 TYR D N 1
ATOM 2939 C CA . TYR D 1 50 ? 4.123 10.519 -11.311 1.00 16.98 60 TYR D CA 1
ATOM 2940 C C . TYR D 1 50 ? 4.664 9.906 -12.597 1.00 18.44 60 TYR D C 1
ATOM 2941 O O . TYR D 1 50 ? 5.606 10.401 -13.205 1.00 16.94 60 TYR D O 1
ATOM 2950 N N . ASP D 1 51 ? 3.959 8.899 -13.080 1.00 17.63 61 ASP D N 1
ATOM 2951 C CA . ASP D 1 51 ? 4.338 8.231 -14.336 1.00 17.47 61 ASP D CA 1
ATOM 2952 C C . ASP D 1 51 ? 4.207 9.183 -15.529 1.00 18.08 61 ASP D C 1
ATOM 2953 O O . ASP D 1 51 ? 3.248 10.010 -15.593 1.00 17.70 61 ASP D O 1
ATOM 2958 N N . LEU D 1 52 ? 5.104 9.041 -16.499 1.00 16.61 62 LEU D N 1
ATOM 2959 C CA . LEU D 1 52 ? 5.135 9.940 -17.662 1.00 17.58 62 LEU D CA 1
ATOM 2960 C C . LEU D 1 52 ? 5.239 9.073 -18.916 1.00 18.00 62 LEU D C 1
ATOM 2961 O O . LEU D 1 52 ? 5.989 8.096 -18.898 1.00 19.40 62 LEU D O 1
ATOM 2966 N N . SER D 1 53 ? 4.512 9.414 -19.954 1.00 17.46 63 SER D N 1
ATOM 2967 C CA . SER D 1 53 ? 4.673 8.723 -21.247 1.00 18.86 63 SER D CA 1
ATOM 2968 C C . SER D 1 53 ? 4.507 9.691 -22.404 1.00 19.29 63 SER D C 1
ATOM 2969 O O . SER D 1 53 ? 3.839 10.716 -22.289 1.00 20.02 63 SER D O 1
ATOM 2972 N N . GLY D 1 54 ? 5.169 9.351 -23.507 1.00 16.92 64 GLY D N 1
ATOM 2973 C CA . GLY D 1 54 ? 5.033 10.112 -24.739 1.00 18.34 64 GLY D CA 1
ATOM 2974 C C . GLY D 1 54 ? 5.891 9.533 -25.823 1.00 17.77 64 GLY D C 1
ATOM 2975 O O . GLY D 1 54 ? 6.086 8.305 -25.878 1.00 17.29 64 GLY D O 1
ATOM 2976 N N . HIS D 1 55 ? 6.368 10.429 -26.665 1.00 18.35 65 HIS D N 1
ATOM 2977 C CA . HIS D 1 55 ? 7.083 10.063 -27.903 1.00 18.63 65 HIS D CA 1
ATOM 2978 C C . HIS D 1 55 ? 7.999 11.201 -28.295 1.00 19.21 65 HIS D C 1
ATOM 2979 O O . HIS D 1 55 ? 7.644 12.358 -28.124 1.00 18.59 65 HIS D O 1
ATOM 2986 N N . ALA D 1 56 ? 9.108 10.859 -28.935 1.00 19.33 66 ALA D N 1
ATOM 2987 C CA . ALA D 1 56 ? 10.037 11.860 -29.482 1.00 19.48 66 ALA D CA 1
ATOM 2988 C C . ALA D 1 56 ? 10.433 11.408 -30.866 1.00 19.74 66 ALA D C 1
ATOM 2989 O O . ALA D 1 56 ? 10.629 10.219 -31.048 1.00 20.88 66 ALA D O 1
ATOM 2991 N N . HIS D 1 57 ? 10.608 12.359 -31.768 1.00 20.28 67 HIS D N 1
ATOM 2992 C CA . HIS D 1 57 ? 11.154 12.064 -33.111 1.00 21.31 67 HIS D CA 1
ATOM 2993 C C . HIS D 1 57 ? 11.860 13.321 -33.618 1.00 19.67 67 HIS D C 1
ATOM 2994 O O . HIS D 1 57 ? 11.275 14.423 -33.557 1.00 18.51 67 HIS D O 1
ATOM 3001 N N . GLY D 1 58 ? 13.086 13.167 -34.113 1.00 22.17 68 GLY D N 1
ATOM 3002 C CA . GLY D 1 58 ? 13.816 14.319 -34.668 1.00 22.12 68 GLY D CA 1
ATOM 3003 C C . GLY D 1 58 ? 14.021 15.352 -33.585 1.00 20.66 68 GLY D C 1
ATOM 3004 O O . GLY D 1 58 ? 14.551 14.951 -32.531 1.00 24.03 68 GLY D O 1
ATOM 3005 N N . SER D 1 59 ? 13.563 16.578 -33.833 1.00 22.62 69 SER D N 1
ATOM 3006 C CA . SER D 1 59 ? 13.751 17.733 -32.918 1.00 24.04 69 SER D CA 1
ATOM 3007 C C . SER D 1 59 ? 12.515 17.983 -32.062 1.00 21.01 69 SER D C 1
ATOM 3008 O O . SER D 1 59 ? 12.512 19.025 -31.396 1.00 19.47 69 SER D O 1
ATOM 3011 N N . THR D 1 60 ? 11.492 17.126 -32.073 1.00 19.67 70 THR D N 1
ATOM 3012 C CA . THR D 1 60 ? 10.287 17.429 -31.259 1.00 19.67 70 THR D CA 1
ATOM 3013 C C . THR D 1 60 ? 9.946 16.246 -30.350 1.00 17.28 70 THR D C 1
ATOM 3014 O O . THR D 1 60 ? 10.364 15.121 -30.562 1.00 17.83 70 THR D O 1
ATOM 3018 N N . ILE D 1 61 ? 9.225 16.559 -29.283 1.00 17.41 71 ILE D N 1
ATOM 3019 C CA . ILE D 1 61 ? 8.890 15.598 -28.208 1.00 17.33 71 ILE D CA 1
ATOM 3020 C C . ILE D 1 61 ? 7.535 16.015 -27.646 1.00 16.64 71 ILE D C 1
ATOM 3021 O O . ILE D 1 61 ? 7.173 17.209 -27.657 1.00 17.60 71 ILE D O 1
ATOM 3026 N N . ALA D 1 62 ? 6.780 15.032 -27.167 1.00 16.77 72 ALA D N 1
ATOM 3027 C CA . ALA D 1 62 ? 5.548 15.342 -26.415 1.00 18.04 72 ALA D CA 1
ATOM 3028 C C . ALA D 1 62 ? 5.376 14.283 -25.345 1.00 18.38 72 ALA D C 1
ATOM 3029 O O . ALA D 1 62 ? 5.780 13.120 -25.578 1.00 16.24 72 ALA D O 1
ATOM 3031 N N . PHE D 1 63 ? 4.877 14.684 -24.173 1.00 16.15 73 PHE D N 1
ATOM 3032 C CA . PHE D 1 63 ? 4.720 13.742 -23.056 1.00 16.63 73 PHE D CA 1
ATOM 3033 C C . PHE D 1 63 ? 3.612 14.266 -22.140 1.00 15.68 73 PHE D C 1
ATOM 3034 O O . PHE D 1 63 ? 3.253 15.477 -22.206 1.00 16.27 73 PHE D O 1
ATOM 3042 N N . SER D 1 64 ? 3.050 13.329 -21.374 1.00 16.79 74 SER D N 1
ATOM 3043 C CA . SER D 1 64 ? 1.855 13.558 -20.539 1.00 17.90 74 SER D CA 1
ATOM 3044 C C . SER D 1 64 ? 2.078 12.943 -19.157 1.00 17.94 74 SER D C 1
ATOM 3045 O O . SER D 1 64 ? 2.673 11.849 -19.048 1.00 17.53 74 SER D O 1
ATOM 3048 N N . VAL D 1 65 ? 1.495 13.598 -18.152 1.00 16.48 75 VAL D N 1
ATOM 3049 C CA . VAL D 1 65 ? 1.488 13.113 -16.752 1.00 17.83 75 VAL D CA 1
ATOM 3050 C C . VAL D 1 65 ? 0.060 13.341 -16.270 1.00 19.10 75 VAL D C 1
ATOM 3051 O O . VAL D 1 65 ? -0.412 14.475 -16.399 1.00 20.26 75 VAL D O 1
ATOM 3055 N N . VAL D 1 66 ? -0.564 12.309 -15.757 1.00 18.52 76 VAL D N 1
ATOM 3056 C CA . VAL D 1 66 ? -1.808 12.450 -14.955 1.00 19.87 76 VAL D CA 1
ATOM 3057 C C . VAL D 1 66 ? -1.392 12.508 -13.480 1.00 18.13 76 VAL D C 1
ATOM 3058 O O . VAL D 1 66 ? -0.658 11.622 -13.041 1.00 18.91 76 VAL D O 1
ATOM 3062 N N . TRP D 1 67 ? -1.887 13.509 -12.725 1.00 17.77 77 TRP D N 1
ATOM 3063 C CA . TRP D 1 67 ? -1.441 13.778 -11.330 1.00 19.08 77 TRP D CA 1
ATOM 3064 C C . TRP D 1 67 ? -2.207 12.889 -10.365 1.00 23.22 77 TRP D C 1
ATOM 3065 O O . TRP D 1 67 ? -2.862 13.426 -9.466 1.00 24.00 77 TRP D O 1
ATOM 3076 N N . SER D 1 68 ? -2.133 11.585 -10.583 1.00 20.20 78 SER D N 1
ATOM 3077 C CA . SER D 1 68 ? -2.698 10.553 -9.667 1.00 20.09 78 SER D CA 1
ATOM 3078 C C . SER D 1 68 ? -1.740 9.372 -9.677 1.00 22.06 78 SER D C 1
ATOM 3079 O O . SER D 1 68 ? -1.437 8.899 -10.794 1.00 22.84 78 SER D O 1
ATOM 3082 N N . ASN D 1 69 ? -1.254 8.918 -8.516 1.00 22.46 79 ASN D N 1
ATOM 3083 C CA . ASN D 1 69 ? -0.222 7.852 -8.385 1.00 23.64 79 ASN D CA 1
ATOM 3084 C C . ASN D 1 69 ? -0.610 6.845 -7.310 1.00 26.40 79 ASN D C 1
ATOM 3085 O O . ASN D 1 69 ? 0.259 6.056 -6.951 1.00 24.36 79 ASN D O 1
ATOM 3090 N N . GLY D 1 70 ? -1.862 6.877 -6.831 1.00 27.82 80 GLY D N 1
ATOM 3091 C CA . GLY D 1 70 ? -2.302 6.008 -5.712 1.00 29.68 80 GLY D CA 1
ATOM 3092 C C . GLY D 1 70 ? -1.931 6.575 -4.344 1.00 33.98 80 GLY D C 1
ATOM 3093 O O . GLY D 1 70 ? -2.267 5.936 -3.333 1.00 34.16 80 GLY D O 1
ATOM 3094 N N . ILE D 1 71 ? -1.255 7.729 -4.281 1.00 30.47 81 ILE D N 1
ATOM 3095 C CA . ILE D 1 71 ? -0.944 8.444 -3.009 1.00 30.99 81 ILE D CA 1
ATOM 3096 C C . ILE D 1 71 ? -1.670 9.795 -2.976 1.00 32.93 81 ILE D C 1
ATOM 3097 O O . ILE D 1 71 ? -2.492 10.003 -2.074 1.00 32.61 81 ILE D O 1
ATOM 3102 N N . ALA D 1 72 ? -1.358 10.696 -3.910 1.00 31.32 82 ALA D N 1
ATOM 3103 C CA . ALA D 1 72 ? -1.952 12.047 -4.003 1.00 30.63 82 ALA D CA 1
ATOM 3104 C C . ALA D 1 72 ? -2.548 12.240 -5.397 1.00 30.39 82 ALA D C 1
ATOM 3105 O O . ALA D 1 72 ? -1.820 12.051 -6.385 1.00 29.01 82 ALA D O 1
ATOM 3107 N N . ASP D 1 73 ? -3.824 12.608 -5.474 1.00 25.72 83 ASP D N 1
ATOM 3108 C CA . ASP D 1 73 ? -4.539 12.861 -6.738 1.00 27.17 83 ASP D CA 1
ATOM 3109 C C . ASP D 1 73 ? -4.901 14.333 -6.759 1.00 27.45 83 ASP D C 1
ATOM 3110 O O . ASP D 1 73 ? -5.738 14.714 -5.939 1.00 32.53 83 ASP D O 1
ATOM 3115 N N . CYS D 1 74 ? -4.291 15.110 -7.636 1.00 24.52 84 CYS D N 1
ATOM 3116 C CA . CYS D 1 74 ? -4.556 16.550 -7.809 1.00 23.82 84 CYS D CA 1
ATOM 3117 C C . CYS D 1 74 ? -5.655 16.799 -8.849 1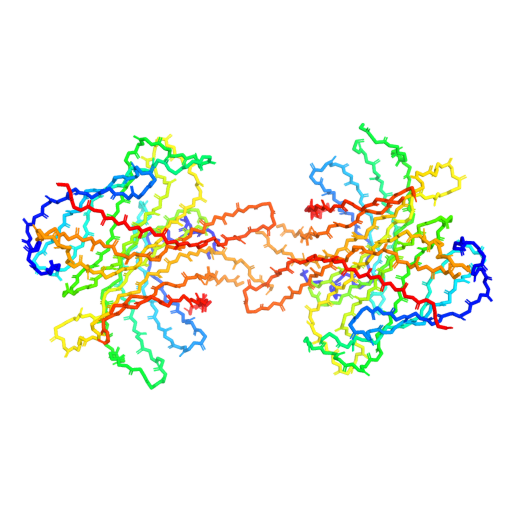.00 23.24 84 CYS D C 1
ATOM 3118 O O . CYS D 1 74 ? -5.875 17.975 -9.215 1.00 25.48 84 CYS D O 1
ATOM 3121 N N . ARG D 1 75 ? -6.387 15.758 -9.255 1.00 25.00 85 ARG D N 1
ATOM 3122 C CA . ARG D 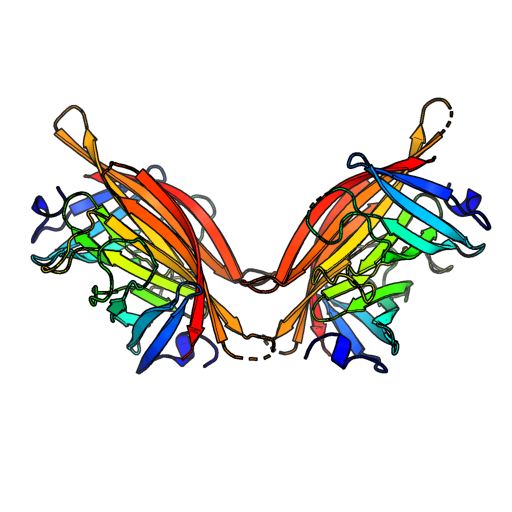1 75 ? -7.578 15.877 -10.134 1.00 25.45 85 ARG D CA 1
ATOM 3123 C C . ARG D 1 75 ? -7.176 16.668 -11.372 1.00 24.02 85 ARG D C 1
ATOM 3124 O O . ARG D 1 75 ? -7.858 17.634 -11.799 1.00 23.74 85 ARG D O 1
ATOM 3132 N N . SER D 1 76 ? -6.057 16.279 -11.980 1.00 24.38 86 SER D N 1
ATOM 3133 C CA . SER D 1 76 ? -5.488 17.099 -13.053 1.00 21.84 86 SER D CA 1
ATOM 3134 C C . SER D 1 76 ? -4.559 16.249 -13.914 1.00 17.46 86 SER D C 1
ATOM 3135 O O . SER D 1 76 ? -4.170 15.141 -13.519 1.00 18.56 86 SER D O 1
ATOM 3138 N N . ALA D 1 77 ? -4.225 16.847 -15.033 1.00 19.83 87 ALA D N 1
ATOM 3139 C CA . ALA D 1 77 ? -3.363 16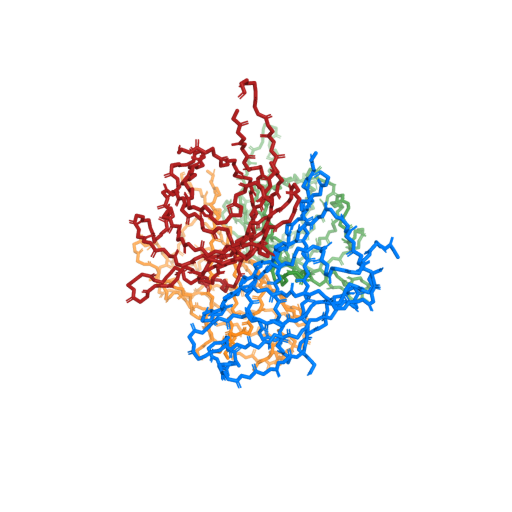.217 -16.058 1.00 17.66 87 ALA D CA 1
ATOM 3140 C C . ALA D 1 77 ? -2.631 17.330 -16.749 1.00 18.89 87 ALA D C 1
ATOM 3141 O O . ALA D 1 77 ? -3.253 18.343 -17.109 1.00 18.39 87 ALA D O 1
ATOM 3143 N N . THR D 1 78 ? -1.380 17.064 -17.057 1.00 17.12 88 THR D N 1
ATOM 3144 C CA . THR D 1 78 ? -0.547 18.018 -17.802 1.00 17.26 88 THR D CA 1
ATOM 3145 C C . THR D 1 78 ? 0.039 17.306 -19.022 1.00 16.11 88 THR D C 1
ATOM 3146 O O . THR D 1 78 ? 0.366 16.108 -18.955 1.00 16.65 88 THR D O 1
ATOM 3150 N N . SER D 1 79 ? 0.087 18.019 -20.136 1.00 17.41 89 SER D N 1
ATOM 3151 C CA . SER D 1 79 ? 0.840 17.543 -21.307 1.00 19.12 89 SER D CA 1
ATOM 3152 C C . SER D 1 79 ? 1.739 18.677 -21.791 1.00 19.55 89 SER D C 1
ATOM 3153 O O . SER D 1 79 ? 1.381 19.869 -21.692 1.00 20.95 89 SER D O 1
ATOM 3156 N N . TRP D 1 80 ? 2.871 18.273 -22.339 1.00 16.72 90 TRP D N 1
ATOM 3157 C CA . TRP D 1 80 ? 3.930 19.159 -22.843 1.00 16.41 90 TRP D CA 1
ATOM 3158 C C . TRP D 1 80 ? 4.209 18.797 -24.299 1.00 17.60 90 TRP D C 1
ATOM 3159 O O . TRP D 1 80 ? 4.281 17.593 -24.624 1.00 17.93 90 TRP D O 1
ATOM 3170 N N . ALA D 1 81 ? 4.434 19.805 -25.126 1.00 16.05 91 ALA D N 1
ATOM 3171 C CA . ALA D 1 81 ? 5.015 19.633 -26.460 1.00 16.92 91 ALA D CA 1
ATOM 3172 C C . ALA D 1 81 ? 6.259 20.518 -26.535 1.00 17.00 91 ALA D C 1
ATOM 3173 O O . ALA D 1 81 ? 6.193 21.665 -26.079 1.00 18.63 91 ALA D O 1
ATOM 3175 N N . GLY D 1 82 ? 7.337 20.013 -27.106 1.00 19.36 92 GLY D N 1
ATOM 3176 C CA . GLY D 1 82 ? 8.582 20.791 -27.128 1.00 18.70 92 GLY D CA 1
ATOM 3177 C C . GLY D 1 82 ? 9.488 20.483 -28.266 1.00 18.73 92 GLY D C 1
ATOM 3178 O O . GLY D 1 82 ? 9.272 19.493 -29.013 1.00 17.95 92 GLY D O 1
ATOM 3179 N N . TYR D 1 83 ? 10.467 21.366 -28.444 1.00 20.71 93 TYR D N 1
ATOM 3180 C CA . TYR D 1 83 ? 11.539 21.172 -29.435 1.00 18.52 93 TYR D CA 1
ATOM 3181 C C . TYR D 1 83 ? 12.904 21.200 -28.750 1.00 20.79 93 TYR D C 1
ATOM 3182 O O . TYR D 1 83 ? 13.056 21.839 -27.670 1.00 18.87 93 TYR D O 1
ATOM 3191 N N . ALA D 1 84 ? 13.857 20.501 -29.366 1.00 21.86 94 ALA D N 1
ATOM 3192 C CA . ALA D 1 84 ? 15.256 20.442 -28.899 1.00 22.06 94 ALA D CA 1
ATOM 3193 C C . ALA D 1 84 ? 15.953 21.752 -29.309 1.00 22.62 94 ALA D C 1
ATOM 3194 O O . ALA D 1 84 ? 15.749 22.252 -30.441 1.00 25.08 94 ALA D O 1
ATOM 3196 N N . ARG D 1 85 ? 16.694 22.365 -28.387 1.00 23.50 95 ARG D N 1
ATOM 3197 C CA . ARG D 1 85 ? 17.471 23.609 -28.669 1.00 24.49 95 ARG D CA 1
ATOM 3198 C C . ARG D 1 85 ? 18.899 23.389 -28.170 1.00 27.11 95 ARG D C 1
ATOM 3199 O O . ARG D 1 85 ? 19.105 23.159 -26.957 1.00 25.51 95 ARG D O 1
ATOM 3207 N N . LYS D 1 86 ? 19.868 23.330 -29.084 1.00 29.04 96 LYS D N 1
ATOM 3208 C CA . LYS D 1 86 ? 21.290 23.081 -28.707 1.00 36.07 96 LYS D CA 1
ATOM 3209 C C . LYS D 1 86 ? 21.804 24.381 -28.080 1.00 32.77 96 LYS D C 1
ATOM 3210 O O . LYS D 1 86 ? 21.345 25.438 -28.534 1.00 34.94 96 LYS D O 1
ATOM 3216 N N . THR D 1 87 ? 22.592 24.267 -27.005 1.00 34.14 97 THR D N 1
ATOM 3217 C CA . THR D 1 87 ? 23.168 25.392 -26.241 1.00 35.42 97 THR D CA 1
ATOM 3218 C C . THR D 1 87 ? 24.634 25.572 -26.689 1.00 32.85 97 THR D C 1
ATOM 3219 O O . THR D 1 87 ? 25.226 24.627 -27.253 1.00 28.46 97 THR D O 1
ATOM 3223 N N . PHE D 1 88 ? 25.176 26.758 -26.464 1.00 33.54 98 PHE D N 1
ATOM 3224 C CA . PHE D 1 88 ? 26.639 26.998 -26.561 1.00 26.93 98 PHE D CA 1
ATOM 3225 C C . PHE D 1 88 ? 27.335 25.960 -25.683 1.00 30.47 98 PHE D C 1
ATOM 3226 O O . PHE D 1 88 ? 26.896 25.745 -24.550 1.00 32.06 98 PHE D O 1
ATOM 3234 N N . GLY D 1 89 ? 28.405 25.359 -26.176 1.00 29.63 99 GLY D N 1
ATOM 3235 C CA . GLY D 1 89 ? 28.817 24.008 -25.773 1.00 32.32 99 GLY D CA 1
ATOM 3236 C C . GLY D 1 89 ? 27.835 23.016 -26.373 1.00 36.28 99 GLY D C 1
ATOM 3237 O O . GLY D 1 89 ? 27.702 21.945 -25.809 1.00 46.52 99 GLY D O 1
ATOM 3238 N N . GLY D 1 91 ? 25.448 21.518 -25.020 1.00 41.28 101 GLY D N 1
ATOM 3239 C CA . GLY D 1 91 ? 24.304 20.976 -24.250 1.00 39.53 101 GLY D CA 1
ATOM 3240 C C . GLY D 1 91 ? 23.019 21.074 -25.049 1.00 35.76 101 GLY D C 1
ATOM 3241 O O . GLY D 1 91 ? 23.032 21.665 -26.125 1.00 39.93 101 GLY D O 1
ATOM 3242 N N . VAL D 1 92 ? 21.916 20.528 -24.550 1.00 33.60 102 VAL D N 1
ATOM 3243 C CA . VAL D 1 92 ? 20.626 20.619 -25.282 1.00 34.22 102 VAL D CA 1
ATOM 3244 C C . VAL D 1 92 ? 19.500 20.781 -24.259 1.00 26.77 102 VAL D C 1
ATOM 3245 O O . VAL D 1 92 ? 19.616 20.302 -23.106 1.00 31.66 102 VAL D O 1
ATOM 3249 N N . GLN D 1 93 ? 18.575 21.660 -24.602 1.00 21.69 103 GLN D N 1
ATOM 3250 C CA . GLN D 1 93 ? 17.420 21.950 -23.734 1.00 20.90 103 GLN D CA 1
ATOM 3251 C C . GLN D 1 93 ? 16.165 21.516 -24.486 1.00 19.62 103 GLN D C 1
ATOM 3252 O O . GLN D 1 93 ? 16.163 21.440 -25.738 1.00 19.06 103 GLN D O 1
ATOM 3258 N N . ILE D 1 94 ? 15.129 21.251 -23.724 1.00 17.14 104 ILE D N 1
ATOM 3259 C CA . ILE D 1 94 ? 13.777 21.031 -24.314 1.00 17.71 104 ILE D CA 1
ATOM 3260 C C . ILE D 1 94 ? 12.934 22.253 -23.989 1.00 18.46 104 ILE D C 1
ATOM 3261 O O . ILE D 1 94 ? 12.638 22.504 -22.792 1.00 18.66 104 ILE D O 1
ATOM 3266 N N . VAL D 1 95 ? 12.565 22.989 -25.026 1.00 18.52 105 VAL D N 1
ATOM 3267 C CA . VAL D 1 95 ? 11.726 24.195 -24.910 1.00 18.38 105 VAL D CA 1
ATOM 3268 C C . VAL D 1 95 ? 10.283 23.728 -25.073 1.00 21.05 105 VAL D C 1
ATOM 3269 O O . VAL D 1 95 ? 9.971 23.237 -26.169 1.00 20.68 105 VAL D O 1
ATOM 3273 N N . THR D 1 96 ? 9.470 23.821 -24.024 1.00 20.34 106 THR D N 1
ATOM 3274 C CA . THR D 1 96 ? 8.084 23.263 -24.044 1.00 19.82 106 THR D CA 1
ATOM 3275 C C . THR D 1 96 ? 7.028 24.339 -23.830 1.00 19.84 106 THR D C 1
ATOM 3276 O O . THR D 1 96 ? 7.278 25.410 -23.169 1.00 20.30 106 THR D O 1
ATOM 3280 N N . GLN D 1 97 ? 5.841 23.995 -24.313 1.00 21.74 107 GLN D N 1
ATOM 3281 C CA . GLN D 1 97 ? 4.578 24.639 -23.925 1.00 20.76 107 GLN D CA 1
ATOM 3282 C C . GLN D 1 97 ? 3.773 23.524 -23.289 1.00 19.26 107 GLN D C 1
ATOM 3283 O O . GLN D 1 97 ? 3.725 22.444 -23.870 1.00 19.35 107 GLN D O 1
ATOM 3289 N N . TRP D 1 98 ? 3.166 23.801 -22.151 1.00 20.32 108 TRP D N 1
ATOM 3290 C CA . TRP D 1 98 ? 2.333 22.820 -21.439 1.00 21.98 108 TRP D CA 1
ATOM 3291 C C . TRP D 1 98 ? 0.880 23.275 -21.397 1.00 22.97 108 TRP D C 1
ATOM 3292 O O . TRP D 1 98 ? 0.607 24.464 -21.470 1.00 24.62 108 TRP D O 1
ATOM 3303 N N . SER D 1 99 ? 0.012 22.279 -21.365 1.00 25.47 109 SER D N 1
ATOM 3304 C CA . SER D 1 99 ? -1.452 22.405 -21.225 1.00 28.81 109 SER D CA 1
ATOM 3305 C C . SER D 1 99 ? -1.776 21.717 -19.903 1.00 27.70 109 SER D C 1
ATOM 3306 O O . SER D 1 99 ? -1.268 20.581 -19.651 1.00 21.04 109 SER D O 1
ATOM 3309 N N . LEU D 1 100 ? -2.567 22.368 -19.074 1.00 27.44 110 LEU D N 1
ATOM 3310 C CA . LEU D 1 100 ? -3.013 21.766 -17.810 1.00 26.04 110 LEU D CA 1
ATOM 3311 C C . LEU D 1 100 ? -4.537 21.738 -17.811 1.00 26.97 110 LEU D C 1
ATOM 3312 O O . LEU D 1 100 ? -5.175 22.706 -18.314 1.00 29.42 110 LEU D O 1
ATOM 3317 N N . ALA D 1 101 ? -5.097 20.623 -17.390 1.00 23.58 111 ALA D N 1
ATOM 3318 C CA . ALA D 1 101 ? -6.551 20.512 -17.132 1.00 20.97 111 ALA D CA 1
ATOM 3319 C C . ALA D 1 101 ? -6.737 20.098 -15.685 1.00 22.07 111 ALA D C 1
ATOM 3320 O O . ALA D 1 101 ? -6.066 19.157 -15.214 1.00 21.13 111 ALA D O 1
ATOM 3322 N N . PHE D 1 102 ? -7.648 20.737 -14.961 1.00 21.66 112 PHE D N 1
ATOM 3323 C CA . PHE D 1 102 ? -7.964 20.248 -13.601 1.00 22.95 112 PHE D CA 1
ATOM 3324 C C . PHE D 1 102 ? -9.448 20.454 -13.304 1.00 23.65 112 PHE D C 1
ATOM 3325 O O . PHE D 1 102 ? -10.033 21.282 -13.938 1.00 21.37 112 PHE D O 1
ATOM 3333 N N . VAL D 1 103 ? -9.976 19.699 -12.350 1.00 24.41 113 VAL D N 1
ATOM 3334 C CA . VAL D 1 103 ? -11.389 19.822 -11.921 1.00 29.57 113 VAL D CA 1
ATOM 3335 C C . VAL D 1 103 ? -11.373 20.280 -10.472 1.00 37.66 113 VAL D C 1
ATOM 3336 O O . VAL D 1 103 ? -10.710 19.629 -9.642 1.00 39.63 113 VAL D O 1
ATOM 3340 N N . GLY D 1 104 ? -11.966 21.453 -10.256 1.00 37.04 114 GLY D N 1
ATOM 3341 C CA . GLY D 1 104 ? -12.093 22.131 -8.950 1.00 38.54 114 GLY D CA 1
ATOM 3342 C C . GLY D 1 104 ? -13.556 22.361 -8.625 1.00 39.12 114 GLY D C 1
ATOM 3343 O O . GLY D 1 104 ? -14.406 21.736 -9.291 1.00 40.00 114 GLY D O 1
ATOM 3344 N N . LYS D 1 105 ? -13.825 23.236 -7.649 1.00 47.06 115 LYS D N 1
ATOM 3345 C CA . LYS D 1 105 ? -15.190 23.611 -7.172 1.00 49.41 115 LYS D CA 1
ATOM 3346 C C . LYS D 1 105 ? -16.066 23.938 -8.386 1.00 42.42 115 LYS D C 1
ATOM 3347 O O . LYS D 1 105 ? -17.177 23.415 -8.500 1.00 43.28 115 LYS D O 1
ATOM 3353 N N . ALA D 1 106 ? -15.532 24.758 -9.280 1.00 40.42 116 ALA D N 1
ATOM 3354 C CA . ALA D 1 106 ? -16.241 25.315 -10.447 1.00 34.34 116 ALA D CA 1
ATOM 3355 C C . ALA D 1 106 ? -16.292 24.299 -11.595 1.00 31.11 116 ALA D C 1
ATOM 3356 O O . ALA D 1 106 ? -16.810 24.678 -12.626 1.00 33.86 116 ALA D O 1
ATOM 3358 N N . GLY D 1 107 ? -15.838 23.047 -11.418 1.00 28.58 117 GLY D N 1
ATOM 3359 C CA . GLY D 1 107 ? -15.660 22.108 -12.547 1.00 30.07 117 GLY D CA 1
ATOM 3360 C C . GLY D 1 107 ? -14.321 22.300 -13.268 1.00 26.41 117 GLY D C 1
ATOM 3361 O O . GLY D 1 107 ? -13.353 22.766 -12.660 1.00 26.19 117 GLY D O 1
ATOM 3362 N N . GLY D 1 108 ? -14.282 21.944 -14.540 1.00 27.67 118 GLY D N 1
ATOM 3363 C CA . GLY D 1 108 ? -13.033 21.826 -15.317 1.00 25.57 118 GLY D CA 1
ATOM 3364 C C . GLY D 1 108 ? -12.489 23.178 -15.677 1.00 24.34 118 GLY D C 1
ATOM 3365 O O . GLY D 1 108 ? -13.287 24.067 -16.066 1.00 24.95 118 GLY D O 1
ATOM 3366 N N . LYS D 1 109 ? -11.163 23.326 -15.642 1.00 22.23 119 LYS D N 1
ATOM 3367 C CA . LYS D 1 109 ? -10.410 24.521 -16.035 1.00 25.81 119 LYS D CA 1
ATOM 3368 C C . LYS D 1 109 ? -9.166 24.054 -16.794 1.00 28.29 119 LYS D C 1
ATOM 3369 O O . LYS D 1 109 ? -8.662 22.934 -16.492 1.00 26.12 119 LYS D O 1
ATOM 3375 N N . ILE D 1 110 ? -8.802 24.812 -17.815 1.00 26.76 120 ILE D N 1
ATOM 3376 C CA . ILE D 1 110 ? -7.601 24.521 -18.642 1.00 29.21 120 ILE D CA 1
ATOM 3377 C C . ILE D 1 110 ? -6.676 25.725 -18.537 1.00 32.93 120 ILE D C 1
ATOM 3378 O O . ILE D 1 110 ? -7.139 26.885 -18.497 1.00 30.87 120 ILE D O 1
ATOM 3383 N N . GLU D 1 111 ? -5.383 25.456 -18.473 1.00 32.90 121 GLU D N 1
ATOM 3384 C CA . GLU D 1 111 ? -4.352 26.510 -18.359 1.00 34.72 121 GLU D CA 1
ATOM 3385 C C . GLU D 1 111 ? -3.178 26.107 -19.212 1.00 33.80 121 GLU D C 1
ATOM 3386 O O . GLU D 1 111 ? -3.140 24.943 -19.705 1.00 31.00 121 GLU D O 1
ATOM 3392 N N . THR D 1 112 ? -2.313 27.073 -19.456 1.00 32.34 122 THR D N 1
ATOM 3393 C CA . THR D 1 112 ? -1.178 26.887 -20.377 1.00 31.09 122 THR D CA 1
ATOM 3394 C C . THR D 1 112 ? -0.004 27.681 -19.808 1.00 28.66 122 THR D C 1
ATOM 3395 O O . THR D 1 112 ? -0.209 28.671 -19.084 1.00 31.44 122 THR D O 1
ATOM 3399 N N . GLY D 1 113 ? 1.207 27.257 -20.136 1.00 24.97 123 GLY D N 1
ATOM 3400 C CA . GLY D 1 113 ? 2.415 28.039 -19.850 1.00 23.97 123 GLY D CA 1
ATOM 3401 C C . GLY D 1 113 ? 3.611 27.474 -20.580 1.00 23.52 123 GLY D C 1
ATOM 3402 O O . GLY D 1 113 ? 3.446 26.531 -21.399 1.00 21.74 123 GLY D O 1
ATOM 3403 N N . GLN D 1 114 ? 4.781 28.001 -20.252 1.00 22.53 124 GLN D N 1
ATOM 3404 C CA . GLN D 1 114 ? 6.057 27.591 -20.866 1.00 21.96 124 GLN D CA 1
ATOM 3405 C C . GLN D 1 114 ? 6.947 26.993 -19.790 1.00 20.00 124 GLN D C 1
ATOM 3406 O O . GLN D 1 114 ? 6.888 27.471 -18.632 1.00 21.39 124 GLN D O 1
ATOM 3412 N N . ASN D 1 115 ? 7.746 25.992 -20.159 1.00 17.99 125 ASN D N 1
ATOM 3413 C CA . ASN D 1 115 ? 8.756 25.354 -19.291 1.00 20.55 125 ASN D CA 1
ATOM 3414 C C . ASN D 1 115 ? 9.960 25.045 -20.177 1.00 19.05 125 ASN D C 1
ATOM 3415 O O . ASN D 1 115 ? 9.763 24.528 -21.252 1.00 20.03 125 ASN D O 1
ATOM 3420 N N . VAL D 1 116 ? 11.174 25.352 -19.720 1.00 18.61 126 VAL D N 1
ATOM 3421 C CA . VAL D 1 116 ? 12.416 24.908 -20.396 1.00 17.77 126 VAL D CA 1
ATOM 3422 C C . VAL D 1 116 ? 13.114 23.899 -19.500 1.00 18.21 126 VAL D C 1
ATOM 3423 O O . VAL D 1 116 ? 13.423 24.200 -18.320 1.00 17.52 126 VAL D O 1
ATOM 3427 N N . PHE D 1 117 ? 13.402 22.734 -20.053 1.00 17.27 127 PHE D N 1
ATOM 3428 C CA . PHE D 1 117 ? 14.061 21.627 -19.348 1.00 16.15 127 PHE D CA 1
ATOM 3429 C C . PHE D 1 117 ? 15.533 21.566 -19.777 1.00 19.25 127 PHE D C 1
ATOM 3430 O O . PHE D 1 117 ? 15.837 21.591 -20.960 1.00 19.58 127 PHE D O 1
ATOM 3438 N N . THR D 1 118 ? 16.416 21.538 -18.801 1.00 20.00 128 THR D N 1
ATOM 3439 C CA . THR D 1 118 ? 17.881 21.381 -19.014 1.00 19.64 128 THR D CA 1
ATOM 3440 C C . THR D 1 118 ? 18.345 19.996 -18.606 1.00 21.23 128 THR D C 1
ATOM 3441 O O . THR D 1 118 ? 17.957 19.473 -17.537 1.00 20.26 128 THR D O 1
ATOM 3445 N N . TYR D 1 119 ? 19.171 19.426 -19.472 1.00 24.60 129 TYR D N 1
ATOM 3446 C CA . TYR D 1 119 ? 19.798 18.107 -19.297 1.00 26.24 129 TYR D CA 1
ATOM 3447 C C . TYR D 1 119 ? 20.730 18.166 -18.102 1.00 28.59 129 TYR D C 1
ATOM 3448 O O . TYR D 1 119 ? 21.587 19.086 -18.062 1.00 32.26 129 TYR D O 1
ATOM 3457 N N . GLN D 1 120 ? 20.532 17.240 -17.164 1.00 26.96 130 GLN D N 1
ATOM 3458 C CA . GLN D 1 120 ? 21.441 16.907 -16.036 1.00 33.02 130 GLN D CA 1
ATOM 3459 C C . GLN D 1 120 ? 22.016 15.504 -16.244 1.00 34.37 130 GLN D C 1
ATOM 3460 O O . GLN D 1 120 ? 23.171 15.605 -16.617 1.00 45.25 130 GLN D O 1
#

Solvent-accessible surface area: 20370 Å² total; per-residue (Å²): 113,45,5,73,63,32,46,72,58,75,12,48,5,42,9,84,107,33,4,39,1,42,0,51,5,78,209,170,8,16,2,81,7,112,7,34,15,47,34,109,75,49,10,131,47,50,73,1,105,4,32,4,50,3,60,19,39,2,0,0,0,3,0,10,21,30,44,83,131,34,73,45,177,9,0,10,0,6,0,0,14,19,51,82,67,80,36,34,0,0,0,9,51,0,37,0,58,110,53,138,44,84,64,11,69,6,16,0,55,108,116,90,93,48,3,79,55,10,55,64,52,82,16,44,0,33,10,112,91,30,2,36,0,53,0,60,3,71,189,151,13,15,2,77,12,115,7,35,14,65,12,112,77,56,48,12,122,51,40,76,0,45,3,22,6,52,4,48,16,40,2,0,0,0,0,0,10,24,28,50,85,128,31,68,46,170,9,0,9,0,6,0,0,12,15,56,79,32,102,79,20,35,0,3,0,31,54,0,39,0,50,64,97,51,130,43,81,67,18,76,8,14,0,57,116,116,80,4,66,84,22,52,64,53,78,15,44,2,32,9,109,67,34,1,48,0,21,0,55,7,72,226,161,11,14,3,82,18,98,5,34,13,58,16,103,85,61,47,11,111,56,60,70,0,118,6,26,2,25,4,66,16,40,1,0,0,0,3,0,6,19,33,47,84,129,32,72,43,186,8,0,7,0,6,0,0,31,21,104,150,48,219,92,46,35,30,38,0,20,0,17,50,0,33,0,47,73,34,110,33,7,17,105,40,72,64,11,117,7,46,0,55,108,131,66,5,70,82,25,45,67,52,78,14,47,1,33,9,108,92,33,2,42,0,26,0,54,4,68,219,176,9,19,2,80,15,99,6,36,15,60,37,123,44,13,135,54,53,70,1,104,1,29,7,58,2,66,19,51,3,0,0,0,2,0,7,21,30,48,84,135,30,73,46,147,9,0,9,0,6,0,0,27,23,104,151,49,217,98,49,34,36,0,19,0,8,53,0,34,0,57,35,28,174,11,1,14,83,34,80,61,14,123,9,47,0,56,111,123

Sequence (459 aa):
TDFDSLSSGTSSTTWVNELGSVMTIDVDRKGGVTGYYVNNAGTGCRGLPYDLSGHAHGSTIAFSSVVWSNGIADCRSATSSWAGYARKTGVQIVTQWSLAFVGKIETGQNVFTYQMTDFDSLSGTSTTWVNELGSVMTIDVDRKGGVTGYYVNNAPGTGCRGLPYDLSSGHAHGSTIAFSVVWSNGIADCRSATSWAGYARKTFGVQIVTQWSLAFVGGKIETGQNVFTYQDFDSLSGTSSTTWVNELGSVMTIDVDRKGGVTGYYVNNAPGTGCRGLPYDLSGHAHGSTIAFSSVVWSNGIADCRSATSWAGYARKTFGGGVQIVTQWSLAFVGKAGGKIETGQNVFTYQDFDSLSGTSSTTWVNELGSVMTIDVDRKGGVTGYYVNNATGCRGLPYDLSGHAHGSTIAFSVVWSNGIADCRSATSWAGYARKTFGGVQIVTQWSLAFVGKAGGKIETGQNVFTYQ

Secondary structure (DSSP, 8-state):
--GGGGBTEEEEEEETTS-EEEEEE-TTSEEEEEEEB----SSBSS-EEEEEEEETTEEEEEEEEE-SS-EEEEEEEEEEEEEE--EEEEEEEEEEE--EEEEEEEEEEE-/--SGGGGTTEEEEEE-TT--EEEEEE-TTSEEEEEEEB--TT-SSBSS-EEEEEEEETTEEEEEEEEESSS-EEEEEEEEEEEEEE---EEEEEEEEEEE---EEEEEEEEEEE-/--GGGTTEEEEEEETTS-EEEEEE-TTSEEEEEEEB--TT-SSBSSEEEEEEEEETTEEEEEEEEESSS-EEEEEEEEEEEEEE-TTS-EEEEEEEEEEEEETTEEEEEEEEEEEEE-/-GGGGBTEEEEEE-TTS-EEEEEE-TT-EEEEEEE-----STTSEEEEEEEEETTEEEEEEEEESSS-EEEEEEEEEEEEEEPP--EEEEEEEEEEEEETTEEEEEEEEEEEEE-

Foldseek 3Di:
DALLVQAQHWFKWAKPQRKIWIWRQHNQFKIKTWTAACHVDPLHGDTFIKTWGGDGFKTKIKTQSCDPPDHQQKMKIWIFGWDDPQIKTKIKMWMAHPHDIDIDIIIIHTD/DAWVCVQAQHWFKKAWPQRKIWIWGQHNQFKTWTWTADPRPPDPLHPDTFIKTWGGDTFKIKIKTQSDDPPTHQQKIKMWIFGWDDPCAIKTKIKMWMQHPCRDIDIDIIIIHTD/DVQVLAQHWFWKAKPQRKIWIWGQHNQQKIKTWIADNHPPAPLHPDIFIKTWGDDDFKIKMKTQSDDPPDHRQKMKIKIFGWDADVVGWIKTKIKMWMWHQDPVGIDIDIDIIIITID/DLLVLAQHWWKKAWPLRKIWIWRQHNQFKIWTWIADNHQPLHPDIFIKTWGDDDFKTKMKTQSDDPPDHQQKIKMWIFGWDQDVVFIKTKIKMKMWHQDPVGIDIDIDIIIIGID

B-factor: mean 26.45, std 9.85, range [11.91, 80.52]

Nearest PDB structures (foldseek):
  8ast-assembly2_B  TM=1.009E+00  e=7.541E-23  Rhizobium sp. AAP43
  8amh-assembly2_D  TM=9.866E-01  e=7.774E-19  Rhizobium sp. AAP43
  8ass-assembly1_B  TM=9.951E-01  e=1.709E-18  Rhizobium sp. AAP43
  8avj-assembly1_A  TM=9.942E-01  e=6.350E-18  Rhizobium sp. AAP43
  8avp-assembly6_L  TM=9.873E-01  e=4.634E-18  Rhizobium sp. AAP43